Protein AF-A0A356QQB6-F1 (afdb_monomer_lite)

Secondary structure (DSSP, 8-state):
------TT--EEETTEEEEEETTTEEEEEESS--SSHHHHHHHHHHHHHHHHHTT-TTEEEEEEETTEEEEEE-TTSSS-HHHHHHHHHHHHHS--PPPPPPPEEEEEEEESTTT-TTHHHHHHHHT--HHHHHHHHHSS-EEEEEE-SSTTPEEEE---GGG-BPPPSS-EEEE-TTEEEEEBTEEEE-SS-EEE-SEEEEE-----B-TTSSSSBS--TT-EEEEEE-S---S------------S---EEEEEE--SSEEEE-S---S-GGGT----S-SSHHHHHHHHHHTT--TT--EEEEESBPPEEEESS-EEEEEEES--TTS--SS-EEE-TT-EEE--B-SSSSEEEEEETT-EE---BTTB---BTTTTBSTTTTS---TT-EEEEPPPS-----SS----TTSSPPPPSSPP-----SSS--HHHHHHHHSPPPBPTT--SSEEEBSSPPPPPPPPSS-EE--TT-EE--TT---EEE-TTS-SEE-S-B--

Sequence (504 aa):
MDSIRDISTSTTRGGIVTRFIGDTAVEYSLLTDPTSLVERLQTLSFMANAIRESSIRGIYDVVVSPDRVTVLYNPLLIDCLRTFEARVHAALTQPQSPPTSGRLHDVPVRYGGESGPDFDAVCRAHAIDTKTLIQLHTEPEYVVTAIGFVPGFPYLEGLPKTLETPRLSTPRRRVPAGSVGIGGSQTGVYPFETPGGWHLIGRTDTTFFDPIHSPPALLQPGDRVRFYETNHVNPTPNHATIAEPRGTTPNYITILEPGLMTTVQDLGRSGFRSSGVPSSGAADRVSAILANSILGNPENAAVLEYTLLGPTVQFKTDCFIAIAGATDNSLASLRPIRVRRGDTLHLGHVAKGCRGYLAVAGGFCVPPVLNSCSTYMPAKLGGHGGRPLQTGDELAIGEPLVTSFSTTWSLANDVVPLPTSPCTLRILPEGPVSSAHRVMTSTPMNVTAQSDRMGIRFHGALPPLPATSLSRAVLPGTIQLPPDGKPILLLCDAQTIGGYPVLG

Structure (mmCIF, N/CA/C/O backbone):
data_AF-A0A356QQB6-F1
#
_entry.id   AF-A0A356QQB6-F1
#
loop_
_atom_site.group_PDB
_atom_site.id
_atom_site.type_symbol
_atom_site.label_atom_id
_atom_site.label_alt_id
_atom_site.label_comp_id
_atom_site.label_asym_id
_atom_site.label_entity_id
_atom_site.label_seq_id
_atom_site.pdbx_PDB_ins_code
_atom_site.Cartn_x
_atom_site.Cartn_y
_atom_site.Cartn_z
_atom_site.occupancy
_atom_site.B_iso_or_equiv
_atom_site.auth_seq_id
_atom_site.auth_comp_id
_atom_site.auth_asym_id
_atom_site.auth_atom_id
_atom_site.pdbx_PDB_model_num
ATOM 1 N N . MET A 1 1 ? 27.175 25.255 3.897 1.00 32.12 1 MET A N 1
ATOM 2 C CA . MET A 1 1 ? 26.954 24.148 4.855 1.00 32.12 1 MET A CA 1
ATOM 3 C C . MET A 1 1 ? 26.087 24.684 5.980 1.00 32.12 1 MET A C 1
ATOM 5 O O . MET A 1 1 ? 26.526 24.777 7.119 1.00 32.12 1 MET A O 1
ATOM 9 N N . ASP A 1 2 ? 24.876 25.111 5.624 1.00 29.56 2 ASP A N 1
ATOM 10 C CA . ASP A 1 2 ? 23.913 25.594 6.604 1.00 29.56 2 ASP A CA 1
ATOM 11 C C . ASP A 1 2 ? 23.358 24.405 7.377 1.00 29.56 2 ASP A C 1
ATOM 13 O O . ASP A 1 2 ? 23.037 23.370 6.792 1.00 29.56 2 ASP A O 1
ATOM 17 N N . SER A 1 3 ? 23.315 24.572 8.697 1.00 29.66 3 SER A N 1
ATOM 18 C CA . SER A 1 3 ? 22.817 23.634 9.697 1.00 29.66 3 SER A CA 1
ATOM 19 C C . SER A 1 3 ? 21.696 22.734 9.169 1.00 29.66 3 SER A C 1
ATOM 21 O O . SER A 1 3 ? 20.555 23.179 9.000 1.00 29.66 3 SER A O 1
ATOM 23 N N . ILE A 1 4 ? 21.998 21.448 8.992 1.00 35.78 4 ILE A N 1
ATOM 24 C CA . ILE A 1 4 ? 20.979 20.407 9.072 1.00 35.78 4 ILE A CA 1
ATOM 25 C C . ILE A 1 4 ? 20.435 20.531 10.496 1.00 35.78 4 ILE A C 1
ATOM 27 O O . ILE A 1 4 ? 21.088 20.122 11.453 1.00 35.78 4 ILE A O 1
ATOM 31 N N . ARG A 1 5 ? 19.296 21.214 10.657 1.00 38.59 5 ARG A N 1
ATOM 32 C CA . ARG A 1 5 ? 18.514 21.106 11.887 1.00 38.59 5 ARG A CA 1
ATOM 33 C C . ARG A 1 5 ? 18.297 19.619 12.109 1.00 38.59 5 ARG A C 1
ATOM 35 O O . ARG A 1 5 ? 17.927 18.928 11.161 1.00 38.59 5 ARG A O 1
ATOM 42 N N . ASP A 1 6 ? 18.542 19.150 13.327 1.00 40.34 6 ASP A N 1
ATOM 43 C CA . ASP A 1 6 ? 18.168 17.800 13.729 1.00 40.34 6 ASP A CA 1
ATOM 44 C C . ASP A 1 6 ? 16.737 17.539 13.245 1.00 40.34 6 ASP A C 1
ATOM 46 O O . ASP A 1 6 ? 15.793 18.201 13.682 1.00 40.34 6 ASP A O 1
ATOM 50 N N . ILE A 1 7 ? 16.573 16.587 12.324 1.00 44.03 7 ILE A N 1
ATOM 51 C CA . ILE A 1 7 ? 15.270 16.163 11.778 1.00 44.03 7 ILE A CA 1
ATOM 52 C C . ILE A 1 7 ? 14.372 15.612 12.918 1.00 44.03 7 ILE A C 1
ATOM 54 O O . ILE A 1 7 ? 13.159 15.508 12.789 1.00 44.03 7 ILE A O 1
ATOM 58 N N . SER A 1 8 ? 14.962 15.376 14.097 1.00 44.44 8 SER A N 1
ATOM 59 C CA . SER A 1 8 ? 14.317 15.057 15.375 1.00 44.44 8 SER A CA 1
ATOM 60 C C . SER A 1 8 ? 13.716 16.264 16.133 1.00 44.44 8 SER A C 1
ATOM 62 O O . SER A 1 8 ? 13.184 16.077 17.230 1.00 44.44 8 SER A O 1
ATOM 64 N N . THR A 1 9 ? 13.813 17.504 15.641 1.00 51.97 9 THR A N 1
ATOM 65 C CA . THR A 1 9 ? 13.344 18.682 16.397 1.00 51.97 9 THR A CA 1
ATOM 66 C C . THR A 1 9 ? 11.831 18.860 16.305 1.00 51.97 9 THR A C 1
ATOM 68 O O . THR A 1 9 ? 11.289 19.250 15.276 1.00 51.97 9 THR A O 1
ATOM 71 N N . SER A 1 10 ? 11.130 18.596 17.410 1.00 60.34 10 SER A N 1
ATOM 72 C CA . SER A 1 10 ? 9.721 18.957 17.537 1.00 60.34 10 SER A CA 1
ATOM 73 C C . SER A 1 10 ? 9.572 20.464 17.732 1.00 60.34 10 SER A C 1
ATOM 75 O O . SER A 1 10 ? 10.175 21.024 18.650 1.00 60.34 10 SER A O 1
ATOM 77 N N . THR A 1 11 ? 8.741 21.118 16.924 1.00 65.00 11 THR A N 1
ATOM 78 C CA . THR A 1 11 ? 8.413 22.541 17.101 1.00 65.00 11 THR A CA 1
ATOM 79 C C . THR A 1 11 ? 6.972 22.712 17.544 1.00 65.00 11 THR A C 1
ATOM 81 O O . THR A 1 11 ? 6.080 22.073 16.987 1.00 65.00 11 THR A O 1
ATOM 84 N N . THR A 1 12 ? 6.744 23.615 18.496 1.00 65.69 12 THR A N 1
ATOM 85 C CA . THR A 1 12 ? 5.405 23.942 18.996 1.00 65.69 12 THR A CA 1
ATOM 86 C C . THR A 1 12 ? 4.999 25.329 18.518 1.00 65.69 12 THR A C 1
ATOM 88 O O . THR A 1 12 ? 5.695 26.308 18.792 1.00 65.69 12 THR A O 1
ATOM 91 N N . ARG A 1 13 ? 3.860 25.437 17.828 1.00 64.69 13 ARG A N 1
ATOM 92 C CA . ARG A 1 13 ? 3.295 26.728 17.411 1.00 64.69 13 ARG A CA 1
ATOM 93 C C . ARG A 1 13 ? 1.772 26.669 17.441 1.00 64.69 13 ARG A C 1
ATOM 95 O O . ARG A 1 13 ? 1.182 25.792 16.823 1.00 64.69 13 ARG A O 1
ATOM 102 N N . GLY A 1 14 ? 1.140 27.586 18.177 1.00 67.38 14 GLY A N 1
ATOM 103 C CA . GLY A 1 14 ? -0.325 27.646 18.284 1.00 67.38 14 GLY A CA 1
ATOM 104 C C . GLY A 1 14 ? -0.970 26.399 18.906 1.00 67.38 14 GLY A C 1
ATOM 105 O O . GLY A 1 14 ? -2.064 26.032 18.508 1.00 67.38 14 GLY A O 1
ATOM 106 N N . GLY A 1 15 ? -0.282 25.712 19.830 1.00 81.75 15 GLY A N 1
ATOM 107 C CA . GLY A 1 15 ? -0.783 24.471 20.442 1.00 81.75 15 GLY A CA 1
ATOM 108 C C . GLY A 1 15 ? -0.640 23.216 19.570 1.00 81.75 15 GLY A C 1
ATOM 109 O O . GLY A 1 15 ? -1.132 22.162 19.956 1.00 81.75 15 GLY A O 1
ATOM 110 N N . ILE A 1 16 ? 0.049 23.307 18.428 1.00 85.25 16 ILE A N 1
ATOM 111 C CA . ILE A 1 16 ? 0.323 22.182 17.525 1.00 85.25 16 ILE A CA 1
ATOM 112 C C . ILE A 1 16 ? 1.803 21.814 17.619 1.00 85.25 16 ILE A C 1
ATOM 114 O O . ILE A 1 16 ? 2.670 22.689 17.541 1.00 85.25 16 ILE A O 1
ATOM 118 N N . VAL A 1 17 ? 2.084 20.521 17.771 1.00 88.69 17 VAL A N 1
ATOM 119 C CA . VAL A 1 17 ? 3.427 19.933 17.758 1.00 88.69 17 VAL A CA 1
ATOM 120 C C . VAL A 1 17 ? 3.691 19.355 16.371 1.00 88.69 17 VAL A C 1
ATOM 122 O O . VAL A 1 17 ? 2.880 18.598 15.850 1.00 88.69 17 VAL A O 1
ATOM 125 N N . THR A 1 18 ? 4.819 19.723 15.766 1.00 89.25 18 THR A N 1
ATOM 126 C CA . THR A 1 18 ? 5.250 19.235 14.443 1.00 89.25 18 THR A CA 1
ATOM 127 C C . THR A 1 18 ? 6.429 18.277 14.585 1.00 89.25 18 THR A C 1
ATOM 129 O O . THR A 1 18 ? 7.332 18.557 15.372 1.00 89.25 18 THR A O 1
ATOM 132 N N . ARG A 1 19 ? 6.449 17.174 13.827 1.00 88.12 19 ARG A N 1
ATOM 133 C CA . ARG A 1 19 ? 7.559 16.206 13.780 1.00 88.12 19 ARG A CA 1
ATOM 134 C C . ARG A 1 19 ? 7.797 15.712 12.354 1.00 88.12 19 ARG A C 1
ATOM 136 O O . ARG A 1 19 ? 6.857 15.300 11.688 1.00 88.12 19 ARG A O 1
ATOM 143 N N . PHE A 1 20 ? 9.047 15.687 11.902 1.00 86.62 20 PHE A N 1
ATOM 144 C CA . PHE A 1 20 ? 9.404 15.088 10.614 1.00 86.62 20 PHE A CA 1
ATOM 145 C C . PHE A 1 20 ? 9.541 13.574 10.714 1.00 86.62 20 PHE A C 1
ATOM 147 O O . PHE A 1 20 ? 10.112 13.058 11.674 1.00 86.62 20 PHE A O 1
ATOM 154 N N . ILE A 1 21 ? 9.042 12.879 9.695 1.00 87.75 21 ILE A N 1
ATOM 155 C CA . ILE A 1 21 ? 9.173 11.433 9.534 1.00 87.75 21 ILE A CA 1
ATOM 156 C C . ILE A 1 21 ? 9.929 11.197 8.227 1.00 87.75 21 ILE A C 1
ATOM 158 O O . ILE A 1 21 ? 9.373 11.312 7.132 1.00 87.75 21 ILE A O 1
ATOM 162 N N . GLY A 1 22 ? 11.230 10.933 8.354 1.00 85.69 22 GLY A N 1
ATOM 163 C CA . GLY A 1 22 ? 12.141 10.894 7.213 1.00 85.69 22 GLY A CA 1
ATOM 164 C C . GLY A 1 22 ? 12.173 12.226 6.452 1.00 85.69 22 GLY A C 1
ATOM 165 O O . GLY A 1 22 ? 12.159 13.302 7.047 1.00 85.69 22 GLY A O 1
ATOM 166 N N . ASP A 1 23 ? 12.221 12.142 5.126 1.00 86.25 23 ASP A N 1
ATOM 167 C CA . ASP A 1 23 ? 12.302 13.264 4.182 1.00 86.25 23 ASP A CA 1
ATOM 168 C C . ASP A 1 23 ? 11.033 13.443 3.323 1.00 86.25 23 ASP A C 1
ATOM 170 O O . ASP A 1 23 ? 10.995 14.294 2.436 1.00 86.25 23 ASP A O 1
ATOM 174 N N . THR A 1 24 ? 9.986 12.652 3.582 1.00 91.12 24 THR A N 1
ATOM 175 C CA . THR A 1 24 ? 8.765 12.592 2.750 1.00 91.12 24 THR A CA 1
ATOM 176 C C . THR A 1 24 ? 7.463 12.759 3.535 1.00 91.12 24 THR A C 1
ATOM 178 O O . THR A 1 24 ? 6.381 12.774 2.938 1.00 91.12 24 THR A O 1
ATOM 181 N N . ALA A 1 25 ? 7.533 12.910 4.862 1.00 93.31 25 ALA A N 1
ATOM 182 C CA . ALA A 1 25 ? 6.353 13.102 5.695 1.00 93.31 25 ALA A CA 1
ATOM 183 C C . ALA A 1 25 ? 6.580 14.026 6.898 1.00 93.31 25 ALA A C 1
ATOM 185 O O . ALA A 1 25 ? 7.684 14.138 7.436 1.00 93.31 25 ALA A O 1
ATOM 186 N N . VAL A 1 26 ? 5.499 14.684 7.321 1.00 93.12 26 VAL A N 1
ATOM 187 C CA . VAL A 1 26 ? 5.438 15.516 8.531 1.00 93.12 26 VAL A CA 1
ATOM 188 C C . VAL A 1 26 ? 4.186 15.164 9.321 1.00 93.12 26 VAL A C 1
ATOM 190 O O . VAL A 1 26 ? 3.100 15.071 8.758 1.00 93.12 26 VAL A O 1
ATOM 193 N N . GLU A 1 27 ? 4.323 14.983 10.625 1.00 93.50 27 GLU A N 1
ATOM 194 C CA . GLU A 1 27 ? 3.222 14.756 11.552 1.00 93.50 27 GLU A CA 1
ATOM 195 C C . GLU A 1 27 ? 2.897 16.024 12.341 1.00 93.50 27 GLU A C 1
ATOM 197 O O . GLU A 1 27 ? 3.793 16.735 12.801 1.00 93.50 27 GLU A O 1
ATOM 202 N N . TYR A 1 28 ? 1.603 16.261 12.534 1.00 93.00 28 TYR A N 1
ATOM 203 C CA . TYR A 1 28 ? 1.044 17.335 13.341 1.00 93.00 28 TYR A CA 1
ATOM 204 C C . TYR A 1 28 ? 0.140 16.730 14.413 1.00 93.00 28 TYR A C 1
ATOM 206 O O . TYR A 1 28 ? -0.854 16.081 14.088 1.00 93.00 28 TYR A O 1
ATOM 214 N N . SER A 1 29 ? 0.469 16.945 15.682 1.00 91.56 29 SER A N 1
ATOM 215 C CA . SER A 1 29 ? -0.334 16.500 16.825 1.00 91.56 29 SER A CA 1
ATOM 216 C C . SER A 1 29 ? -0.728 17.681 17.709 1.00 91.56 29 SER A C 1
ATOM 218 O O . SER A 1 29 ? -0.107 18.746 17.670 1.00 91.56 29 SER A O 1
ATOM 220 N N . LEU A 1 30 ? -1.769 17.501 18.516 1.00 89.00 30 LEU A N 1
ATOM 221 C CA . LEU A 1 30 ? -2.220 18.514 19.467 1.00 89.00 30 LEU A CA 1
ATOM 222 C C . LEU A 1 30 ? -1.327 18.485 20.716 1.00 89.00 30 LEU A C 1
ATOM 224 O O . LEU A 1 30 ? -0.943 17.417 21.186 1.00 89.00 30 LEU A O 1
ATOM 228 N N . LEU A 1 31 ? -0.968 19.657 21.245 1.00 84.25 31 LEU A N 1
ATOM 229 C CA . LEU A 1 31 ? -0.207 19.773 22.496 1.00 84.25 31 LEU A CA 1
ATOM 230 C C . LEU A 1 31 ? -1.066 19.386 23.703 1.00 84.25 31 LEU A C 1
ATOM 232 O O . LEU A 1 31 ? -0.581 18.743 24.632 1.00 84.25 31 LEU A O 1
ATOM 236 N N . THR A 1 32 ? -2.331 19.801 23.675 1.00 79.88 32 THR A N 1
ATOM 237 C CA . THR A 1 32 ? -3.323 19.482 24.696 1.00 79.88 32 THR A CA 1
ATOM 238 C C . THR A 1 32 ? -4.371 18.589 24.064 1.00 79.88 32 THR A C 1
ATOM 240 O O . THR A 1 32 ? -5.048 18.988 23.117 1.00 79.88 32 THR A O 1
ATOM 243 N N . ASP A 1 33 ? -4.484 17.378 24.588 1.00 76.31 33 ASP A N 1
ATOM 244 C CA . ASP A 1 33 ? -5.442 16.396 24.110 1.00 76.31 33 ASP A CA 1
ATOM 245 C C . ASP A 1 33 ? -6.872 16.797 24.510 1.00 76.31 33 ASP A C 1
ATOM 247 O O . ASP A 1 33 ? -7.122 17.038 25.695 1.00 76.31 33 ASP A O 1
ATOM 251 N N . PRO A 1 34 ? -7.828 16.841 23.561 1.00 78.56 34 PRO A N 1
ATOM 252 C CA . PRO A 1 34 ? -9.232 17.048 23.888 1.00 78.56 34 PRO A CA 1
ATOM 253 C C . PRO A 1 34 ? -9.764 15.964 24.823 1.00 78.56 34 PRO A C 1
ATOM 255 O O . PRO A 1 34 ? -9.295 14.819 24.814 1.00 78.56 34 PRO A O 1
ATOM 258 N N . THR A 1 35 ? -10.779 16.331 25.605 1.00 77.75 35 THR A N 1
ATOM 259 C CA . THR A 1 35 ? -11.339 15.489 26.673 1.00 77.75 35 THR A CA 1
ATOM 260 C C . THR A 1 35 ? -12.016 14.233 26.125 1.00 77.75 35 THR A C 1
ATOM 262 O O . THR A 1 35 ? -12.065 13.212 26.808 1.00 77.75 35 THR A O 1
ATOM 265 N N . SER A 1 36 ? -12.530 14.289 24.890 1.00 85.62 36 SER A N 1
ATOM 266 C CA . SER A 1 36 ? -13.151 13.148 24.214 1.00 85.62 36 SER A CA 1
ATOM 267 C C . SER A 1 36 ? -12.420 12.763 22.925 1.00 85.62 36 SER A C 1
ATOM 269 O O . SER A 1 36 ? -11.896 13.610 22.198 1.00 85.62 36 SER A O 1
ATOM 271 N N . LEU A 1 37 ? -12.430 11.464 22.607 1.00 85.88 37 LEU A N 1
ATOM 272 C CA . LEU A 1 37 ? -11.900 10.926 21.349 1.00 85.88 37 LEU A CA 1
ATOM 273 C C . LEU A 1 37 ? -12.589 11.541 20.121 1.00 85.88 37 LEU A C 1
ATOM 275 O O . LEU A 1 37 ? -11.934 11.843 19.128 1.00 85.88 37 LEU A O 1
ATOM 279 N N . VAL A 1 38 ? -13.905 11.748 20.197 1.00 85.88 38 VAL A N 1
ATOM 280 C CA . VAL A 1 38 ? -14.701 12.316 19.101 1.00 85.88 38 VAL A CA 1
ATOM 281 C C . VAL A 1 38 ? -14.276 13.753 18.811 1.00 85.88 38 VAL A C 1
ATOM 283 O O . VAL A 1 38 ? -14.006 14.085 17.661 1.00 85.88 38 VAL A O 1
ATOM 286 N N . GLU A 1 39 ? -14.156 14.588 19.843 1.00 86.50 39 GLU A N 1
ATOM 287 C CA . GLU A 1 39 ? -13.701 15.978 19.709 1.00 86.50 39 GLU A CA 1
ATOM 288 C C . GLU A 1 39 ? -12.274 16.052 19.147 1.00 86.50 39 GLU A C 1
ATOM 290 O O . GLU A 1 39 ? -11.970 16.871 18.274 1.00 86.50 39 GLU A O 1
ATOM 295 N N . ARG A 1 40 ? -11.401 15.135 19.585 1.00 89.31 40 ARG A N 1
ATOM 296 C CA . ARG A 1 40 ? -10.045 14.996 19.046 1.00 89.31 40 ARG A CA 1
ATOM 297 C C . ARG A 1 40 ? -10.055 14.664 17.560 1.00 89.31 40 ARG A C 1
ATOM 299 O O . ARG A 1 40 ? -9.426 15.377 16.784 1.00 89.31 40 ARG A O 1
ATOM 306 N N . LEU A 1 41 ? -10.784 13.631 17.146 1.00 90.75 41 LEU A N 1
ATOM 307 C CA . LEU A 1 41 ? -10.866 13.227 15.741 1.00 90.75 41 LEU A CA 1
ATOM 308 C C . LEU A 1 41 ? -11.523 14.294 14.865 1.00 90.75 41 LEU A C 1
ATOM 310 O O . LEU A 1 41 ? -11.089 14.490 13.732 1.00 90.75 41 LEU A O 1
ATOM 314 N N . GLN A 1 42 ? -12.515 15.021 15.382 1.00 87.31 42 GLN A N 1
ATOM 315 C CA . GLN A 1 42 ? -13.102 16.179 14.701 1.00 87.31 42 GLN A CA 1
ATOM 316 C C . GLN A 1 42 ? -12.058 17.274 14.472 1.00 87.31 42 GLN A C 1
ATOM 318 O O . GLN A 1 42 ? -11.927 17.768 13.354 1.00 87.31 42 GLN A O 1
ATOM 323 N N . THR A 1 43 ? -11.269 17.598 15.498 1.00 88.50 43 THR A N 1
ATOM 324 C CA . THR A 1 43 ? -10.193 18.596 15.406 1.00 88.50 43 THR A CA 1
ATOM 325 C C . THR A 1 43 ? -9.113 18.166 14.410 1.00 88.50 43 THR A C 1
ATOM 327 O O . THR A 1 43 ? -8.718 18.943 13.544 1.00 88.50 43 THR A O 1
ATOM 330 N N . LEU A 1 44 ? -8.661 16.911 14.472 1.00 92.25 44 LEU A N 1
ATOM 331 C CA . LEU A 1 44 ? -7.650 16.382 13.550 1.00 92.25 44 LEU A CA 1
ATOM 332 C C . LEU A 1 44 ? -8.173 16.301 12.107 1.00 92.25 44 LEU A C 1
ATOM 334 O O . LEU A 1 44 ? -7.452 16.630 11.167 1.00 92.25 44 LEU A O 1
ATOM 338 N N . SER A 1 45 ? -9.435 15.917 11.913 1.00 91.00 45 SER A N 1
ATOM 339 C CA . SER A 1 45 ? -10.061 15.880 10.584 1.00 91.00 45 SER A CA 1
ATOM 340 C C . SER A 1 45 ? -10.225 17.276 9.995 1.00 91.00 45 SER A C 1
ATOM 342 O O . SER A 1 45 ? -9.974 17.479 8.809 1.00 91.00 45 SER A O 1
ATOM 344 N N . PHE A 1 46 ? -10.562 18.254 10.834 1.00 88.56 46 PHE A N 1
ATOM 345 C CA . PHE A 1 46 ? -10.587 19.663 10.463 1.00 88.56 46 PHE A CA 1
ATOM 346 C C . PHE A 1 46 ? -9.201 20.152 10.015 1.00 88.56 46 PHE A C 1
ATOM 348 O O . PHE A 1 46 ? -9.068 20.678 8.912 1.00 88.56 46 PHE A O 1
ATOM 355 N N . MET A 1 47 ? -8.149 19.871 10.795 1.00 91.50 47 MET A N 1
ATOM 356 C CA . MET A 1 47 ? -6.765 20.180 10.407 1.00 91.50 47 MET A CA 1
ATOM 357 C C . MET A 1 47 ? -6.388 19.537 9.066 1.00 91.50 47 MET A C 1
ATOM 359 O O . MET A 1 47 ? -5.798 20.187 8.205 1.00 91.50 47 MET A O 1
ATOM 363 N N . ALA A 1 48 ? -6.741 18.265 8.865 1.00 93.50 48 ALA A N 1
ATOM 364 C CA . ALA A 1 48 ? -6.453 17.564 7.621 1.00 93.50 48 ALA A CA 1
ATOM 365 C C . ALA A 1 48 ? -7.164 18.199 6.416 1.00 93.50 48 ALA A C 1
ATOM 367 O O . ALA A 1 48 ? -6.547 18.360 5.362 1.00 93.50 48 ALA A O 1
ATOM 368 N N . ASN A 1 49 ? -8.429 18.597 6.568 1.00 91.38 49 ASN A N 1
ATOM 369 C CA . ASN A 1 49 ? -9.185 19.271 5.513 1.00 91.38 49 ASN A CA 1
ATOM 370 C C . ASN A 1 49 ? -8.603 20.648 5.184 1.00 91.38 49 ASN A C 1
ATOM 372 O O . ASN A 1 49 ? -8.414 20.939 4.007 1.00 91.38 49 ASN A O 1
ATOM 376 N N . ALA A 1 50 ? -8.193 21.429 6.188 1.00 91.75 50 ALA A N 1
ATOM 377 C CA . ALA A 1 50 ? -7.499 22.700 5.973 1.00 91.75 50 ALA A CA 1
ATOM 378 C C . ALA A 1 50 ? -6.252 22.555 5.100 1.00 91.75 50 ALA A C 1
ATOM 380 O O . ALA A 1 50 ? -6.023 23.324 4.164 1.00 91.75 50 ALA A O 1
ATOM 381 N N . ILE A 1 51 ? -5.455 21.522 5.372 1.00 94.19 51 ILE A N 1
ATOM 382 C CA . ILE A 1 51 ? -4.246 21.241 4.602 1.00 94.19 51 ILE A CA 1
ATOM 383 C C . ILE A 1 51 ? -4.606 20.809 3.175 1.00 94.19 51 ILE A C 1
ATOM 385 O O . ILE A 1 51 ? -3.989 21.295 2.228 1.00 94.19 51 ILE A O 1
ATOM 389 N N . ARG A 1 52 ? -5.619 19.952 2.993 1.00 92.50 52 ARG A N 1
ATOM 390 C CA . ARG A 1 52 ? -6.077 19.526 1.658 1.00 92.50 52 ARG A CA 1
ATOM 391 C C . ARG A 1 52 ? -6.587 20.705 0.824 1.00 92.50 52 ARG A C 1
ATOM 393 O O . ARG A 1 52 ? -6.164 20.867 -0.316 1.00 92.50 52 ARG A O 1
ATOM 400 N N . GLU A 1 53 ? -7.434 21.553 1.401 1.00 92.06 53 GLU A N 1
ATOM 401 C CA . GLU A 1 53 ? -8.031 22.718 0.732 1.00 92.06 53 GLU A CA 1
ATOM 402 C C . GLU A 1 53 ? -6.983 23.770 0.350 1.00 92.06 53 GLU A C 1
ATOM 404 O O . GLU A 1 53 ? -7.094 24.405 -0.699 1.00 92.06 53 GLU A O 1
ATOM 409 N N . SER A 1 54 ? -5.908 23.894 1.137 1.00 92.06 54 SER A N 1
ATOM 410 C CA . SER A 1 54 ? -4.812 24.825 0.846 1.00 92.06 54 SER A CA 1
ATOM 411 C C . SER A 1 54 ? -4.050 24.525 -0.452 1.00 92.06 54 SER A C 1
ATOM 413 O O . SER A 1 54 ? -3.320 25.389 -0.937 1.00 92.06 54 SER A O 1
ATOM 415 N N . SER A 1 55 ? -4.209 23.320 -1.021 1.00 91.50 55 SER A N 1
ATOM 416 C CA . SER A 1 55 ? -3.624 22.915 -2.308 1.00 91.50 55 SER A CA 1
ATOM 417 C C . SER A 1 55 ? -2.115 23.187 -2.414 1.00 91.50 55 SER A C 1
ATOM 419 O O . SER A 1 55 ? -1.597 23.557 -3.472 1.00 91.50 55 SER A O 1
ATOM 421 N N . ILE A 1 56 ? -1.385 23.031 -1.304 1.00 94.38 56 ILE A N 1
ATOM 422 C CA . ILE A 1 56 ? 0.060 23.271 -1.260 1.00 94.38 56 ILE A CA 1
ATOM 423 C C . ILE A 1 56 ? 0.766 22.285 -2.195 1.00 94.38 56 ILE A C 1
ATOM 425 O O . ILE A 1 56 ? 0.697 21.066 -2.020 1.00 94.38 56 ILE A O 1
ATOM 429 N N . ARG A 1 57 ? 1.498 22.830 -3.173 1.00 94.31 57 ARG A N 1
ATOM 430 C CA . ARG A 1 57 ? 2.286 22.048 -4.131 1.00 94.31 57 ARG A CA 1
ATOM 431 C C . ARG A 1 57 ? 3.209 21.067 -3.407 1.00 94.31 57 ARG A C 1
ATOM 433 O O . ARG A 1 57 ? 3.919 21.441 -2.478 1.00 94.31 57 ARG A O 1
ATOM 440 N N . GLY A 1 58 ? 3.223 19.829 -3.889 1.00 93.69 58 GLY A N 1
ATOM 441 C CA . GLY A 1 58 ? 4.071 18.760 -3.372 1.00 93.69 58 GLY A CA 1
ATOM 442 C C . GLY A 1 58 ? 3.388 17.883 -2.330 1.00 93.69 58 GLY A C 1
ATOM 443 O O . GLY A 1 58 ? 3.797 16.731 -2.214 1.00 93.69 58 GLY A O 1
ATOM 444 N N . ILE A 1 59 ? 2.337 18.355 -1.643 1.00 96.00 59 ILE A N 1
ATOM 445 C CA . ILE A 1 59 ? 1.485 17.483 -0.822 1.00 96.00 59 ILE A CA 1
ATOM 446 C C . ILE A 1 59 ? 0.705 16.571 -1.760 1.00 96.00 59 ILE A C 1
ATOM 448 O O . ILE A 1 59 ? 0.015 17.050 -2.658 1.00 96.00 59 ILE A O 1
ATOM 452 N N . TYR A 1 60 ? 0.822 15.264 -1.553 1.00 94.12 60 TYR A N 1
ATOM 453 C CA . TYR A 1 60 ? 0.071 14.284 -2.332 1.00 94.12 60 TYR A CA 1
ATOM 454 C C . TYR A 1 60 ? -0.944 13.513 -1.495 1.00 94.12 60 TYR A C 1
ATOM 456 O O . TYR A 1 60 ? -1.820 12.897 -2.081 1.00 94.12 60 TYR A O 1
ATOM 464 N N . ASP A 1 61 ? -0.861 13.534 -0.161 1.00 95.31 61 ASP A N 1
ATOM 465 C CA . ASP A 1 61 ? -1.881 12.944 0.710 1.00 95.31 61 ASP A CA 1
ATOM 466 C C . ASP A 1 61 ? -1.823 13.530 2.125 1.00 95.31 61 ASP A C 1
ATOM 468 O O . ASP A 1 61 ? -0.795 14.055 2.563 1.00 95.31 61 ASP A O 1
ATOM 472 N N . VAL A 1 62 ? -2.922 13.389 2.861 1.00 96.44 62 VAL A N 1
ATOM 473 C CA . VAL A 1 62 ? -3.038 13.792 4.266 1.00 96.44 62 VAL A CA 1
ATOM 474 C C . VAL A 1 62 ? -3.823 12.711 4.997 1.00 96.44 62 VAL A C 1
ATOM 476 O O . VAL A 1 62 ? -4.978 12.458 4.661 1.00 96.44 62 VAL A O 1
ATOM 479 N N . VAL A 1 63 ? -3.217 12.064 5.989 1.00 96.62 63 VAL A N 1
ATOM 480 C CA . VAL A 1 63 ? -3.782 10.908 6.698 1.00 96.62 63 VAL A CA 1
ATOM 481 C C . VAL A 1 63 ? -4.095 11.287 8.141 1.00 96.62 63 VAL A C 1
ATOM 483 O O . VAL A 1 63 ? -3.228 11.785 8.853 1.00 96.62 63 VAL A O 1
ATOM 486 N N . VAL A 1 64 ? -5.324 11.028 8.585 1.00 95.50 64 VAL A N 1
ATOM 487 C CA . VAL A 1 64 ? -5.731 11.212 9.986 1.00 95.50 64 VAL A CA 1
ATOM 488 C C . VAL A 1 64 ? -5.533 9.894 10.732 1.00 95.50 64 VAL A C 1
ATOM 490 O O . VAL A 1 64 ? -5.963 8.839 10.271 1.00 95.50 64 VAL A O 1
ATOM 493 N N . SER A 1 65 ? -4.852 9.966 11.870 1.00 93.62 65 SER A N 1
ATOM 494 C CA . SER A 1 65 ? -4.709 8.895 12.861 1.00 93.62 65 SER A CA 1
ATOM 495 C C . SER A 1 65 ? -5.315 9.370 14.194 1.00 93.62 65 SER A C 1
ATOM 497 O O . SER A 1 65 ? -5.588 10.563 14.331 1.00 93.62 65 SER A O 1
ATOM 499 N N . PRO A 1 66 ? -5.515 8.496 15.198 1.00 90.38 66 PRO A N 1
ATOM 500 C CA . PRO A 1 66 ? -6.253 8.843 16.414 1.00 90.38 66 PRO A CA 1
ATOM 501 C C . PRO A 1 66 ? -5.672 10.017 17.219 1.00 90.38 66 PRO A C 1
ATOM 503 O O . PRO A 1 66 ? -6.402 10.669 17.958 1.00 90.38 66 PRO A O 1
ATOM 506 N N . ASP A 1 67 ? -4.376 10.309 17.087 1.00 91.56 67 ASP A N 1
ATOM 507 C CA . ASP A 1 67 ? -3.674 11.352 17.844 1.00 91.56 67 ASP A CA 1
ATOM 508 C C . ASP A 1 67 ? -2.949 12.402 16.978 1.00 91.56 67 ASP A C 1
ATOM 510 O O . ASP A 1 67 ? -2.358 13.341 17.518 1.00 91.56 67 ASP A O 1
ATOM 514 N N . ARG A 1 68 ? -2.970 12.267 15.645 1.00 93.50 68 ARG A N 1
ATOM 515 C CA . ARG A 1 68 ? -2.199 13.133 14.739 1.00 93.50 68 ARG A CA 1
ATOM 516 C C . ARG A 1 68 ? -2.730 13.164 13.309 1.00 93.50 68 ARG A C 1
ATOM 518 O O . ARG A 1 68 ? -3.466 12.281 12.870 1.00 93.50 68 ARG A O 1
ATOM 525 N N . VAL A 1 69 ? -2.264 14.158 12.561 1.00 96.00 69 VAL A N 1
ATOM 526 C CA . VAL A 1 69 ? -2.377 14.253 11.103 1.00 96.00 69 VAL A CA 1
ATOM 527 C C . VAL A 1 69 ? -0.997 14.071 10.482 1.00 96.00 69 VAL A C 1
ATOM 529 O O . VAL A 1 69 ? -0.066 14.792 10.830 1.00 96.00 69 VAL A O 1
ATOM 532 N N . THR A 1 70 ? -0.862 13.146 9.538 1.00 96.56 70 THR A N 1
ATOM 533 C CA . THR A 1 70 ? 0.370 12.923 8.771 1.00 96.56 70 THR A CA 1
ATOM 534 C C . THR A 1 70 ? 0.210 13.493 7.366 1.00 96.56 70 THR A C 1
ATOM 536 O O . THR A 1 70 ? -0.638 13.045 6.596 1.00 96.56 70 THR A O 1
ATOM 539 N N . VAL A 1 71 ? 1.036 14.475 7.019 1.00 96.69 71 VAL A N 1
ATOM 540 C CA . VAL A 1 71 ? 1.108 15.095 5.693 1.00 96.69 71 VAL A CA 1
ATOM 541 C C . VAL A 1 71 ? 2.210 14.425 4.892 1.00 96.69 71 VAL A C 1
ATOM 543 O O . VAL A 1 71 ? 3.368 14.410 5.310 1.00 96.69 71 VAL A O 1
ATOM 546 N N . LEU A 1 72 ? 1.848 13.897 3.728 1.00 95.69 72 LEU A N 1
ATOM 547 C CA . LEU A 1 72 ? 2.758 13.225 2.812 1.00 95.69 72 LEU A CA 1
ATOM 548 C C . LEU A 1 72 ? 3.092 14.143 1.644 1.00 95.69 72 LEU A C 1
ATOM 550 O O . LEU A 1 72 ? 2.189 14.676 0.991 1.00 95.69 72 LEU A O 1
ATOM 554 N N . TYR A 1 73 ? 4.384 14.325 1.374 1.00 95.12 73 TYR A N 1
ATOM 555 C CA . TYR A 1 73 ? 4.840 15.270 0.362 1.00 95.12 73 TYR A CA 1
ATOM 556 C C . TYR A 1 73 ? 6.042 14.766 -0.439 1.00 95.12 73 TYR A C 1
ATOM 558 O O . TYR A 1 73 ? 6.808 13.911 0.001 1.00 95.12 73 TYR A O 1
ATOM 566 N N . ASN A 1 74 ? 6.197 15.300 -1.651 1.00 93.25 74 ASN A N 1
ATOM 567 C CA . ASN A 1 74 ? 7.369 15.076 -2.485 1.00 93.25 74 ASN A CA 1
ATOM 568 C C . ASN A 1 74 ? 8.382 16.217 -2.268 1.00 93.25 74 ASN A C 1
ATOM 570 O O . ASN A 1 74 ? 8.099 17.348 -2.685 1.00 93.25 74 ASN A O 1
ATOM 574 N N . PRO A 1 75 ? 9.563 15.949 -1.675 1.00 92.06 75 PRO A N 1
ATOM 575 C CA . PRO A 1 75 ? 10.559 16.980 -1.393 1.00 92.06 75 PRO A CA 1
ATOM 576 C C . PRO A 1 75 ? 11.115 17.653 -2.658 1.00 92.06 75 PRO A C 1
ATOM 578 O O . PRO A 1 75 ? 11.597 18.777 -2.582 1.00 92.06 75 PRO A O 1
ATOM 581 N N . LEU A 1 76 ? 11.009 17.014 -3.829 1.00 92.00 76 LEU A N 1
ATOM 582 C CA . LEU A 1 76 ? 11.448 17.583 -5.110 1.00 92.00 76 LEU A CA 1
ATOM 583 C C . LEU A 1 76 ? 10.446 18.582 -5.711 1.00 92.00 76 LEU A C 1
ATOM 585 O O . LEU A 1 76 ? 10.771 19.270 -6.675 1.00 92.00 76 LEU A O 1
ATOM 589 N N . LEU A 1 77 ? 9.220 18.647 -5.182 1.00 93.19 77 LEU A N 1
ATOM 590 C CA . LEU A 1 77 ? 8.162 19.538 -5.673 1.00 93.19 77 LEU A CA 1
ATOM 591 C C . LEU A 1 77 ? 7.909 20.747 -4.762 1.00 93.19 77 LEU A C 1
ATOM 593 O O . LEU A 1 77 ? 7.100 21.606 -5.123 1.00 93.19 77 LEU A O 1
ATOM 597 N N . ILE A 1 78 ? 8.568 20.812 -3.603 1.00 91.25 78 ILE A N 1
ATOM 598 C CA . ILE A 1 78 ? 8.478 21.939 -2.668 1.00 91.25 78 ILE A CA 1
ATOM 599 C C . ILE A 1 78 ? 9.653 22.901 -2.869 1.00 91.25 78 ILE A C 1
ATOM 601 O O . ILE A 1 78 ? 10.726 22.494 -3.300 1.00 91.25 78 ILE A O 1
ATOM 605 N N . ASP A 1 79 ? 9.461 24.177 -2.524 1.00 87.06 79 ASP A N 1
ATOM 606 C CA . ASP A 1 79 ? 10.513 25.193 -2.669 1.00 87.06 79 ASP A CA 1
ATOM 607 C C . ASP A 1 79 ? 11.645 24.962 -1.652 1.00 87.06 79 ASP A C 1
ATOM 609 O O . ASP A 1 79 ? 12.804 24.756 -2.003 1.00 87.06 79 ASP A O 1
ATOM 613 N N . CYS A 1 80 ? 11.306 24.995 -0.361 1.00 88.75 80 CYS A N 1
ATOM 614 C CA . CYS A 1 80 ? 12.174 24.568 0.727 1.00 88.75 80 CYS A CA 1
ATOM 615 C C . CYS A 1 80 ? 11.332 24.175 1.946 1.00 88.75 80 CYS A C 1
ATOM 617 O O . CYS A 1 80 ? 10.164 24.553 2.066 1.00 88.75 80 CYS A O 1
ATOM 619 N N . LEU A 1 81 ? 11.936 23.442 2.883 1.00 86.44 81 LEU A N 1
ATOM 620 C CA . LEU A 1 81 ? 11.228 22.934 4.060 1.00 86.44 81 LEU A CA 1
ATOM 621 C C . LEU A 1 81 ? 10.583 24.054 4.889 1.00 86.44 81 LEU A C 1
ATOM 623 O O . LEU A 1 81 ? 9.426 23.962 5.278 1.00 86.44 81 LEU A O 1
ATOM 627 N N . ARG A 1 82 ? 11.302 25.166 5.071 1.00 87.25 82 ARG A N 1
ATOM 628 C CA . ARG A 1 82 ? 10.827 26.318 5.847 1.00 87.25 82 ARG A CA 1
ATOM 629 C C . ARG A 1 82 ? 9.569 26.951 5.249 1.00 87.25 82 ARG A C 1
ATOM 631 O O . ARG A 1 82 ? 8.655 27.314 5.986 1.00 87.25 82 ARG A O 1
ATOM 638 N N . THR A 1 83 ? 9.533 27.150 3.930 1.00 89.38 83 THR A N 1
ATOM 639 C CA . THR A 1 83 ? 8.366 27.753 3.264 1.00 89.38 83 THR A CA 1
ATOM 640 C C . THR A 1 83 ? 7.203 26.776 3.206 1.00 89.38 83 THR A C 1
ATOM 642 O O . THR A 1 83 ? 6.062 27.195 3.383 1.00 89.38 83 THR A O 1
ATOM 645 N N . PHE A 1 84 ? 7.484 25.484 3.028 1.00 91.00 84 PHE A N 1
ATOM 646 C CA . PHE A 1 84 ? 6.491 24.421 3.134 1.00 91.00 84 PHE A CA 1
ATOM 647 C C . PHE A 1 84 ? 5.811 24.419 4.514 1.00 91.00 84 PHE A C 1
ATOM 649 O O . PHE A 1 84 ? 4.593 24.568 4.590 1.00 91.00 84 PHE A O 1
ATOM 656 N N . GLU A 1 85 ? 6.586 24.375 5.602 1.00 89.19 85 GLU A N 1
ATOM 657 C CA . GLU A 1 85 ? 6.067 24.439 6.976 1.00 89.19 85 GLU A CA 1
ATOM 658 C C . GLU A 1 85 ? 5.250 25.709 7.228 1.00 89.19 85 GLU A C 1
ATOM 660 O O . GLU A 1 85 ? 4.178 25.656 7.829 1.00 89.19 85 GLU A O 1
ATOM 665 N N . ALA A 1 86 ? 5.737 26.862 6.755 1.00 88.94 86 ALA A N 1
ATOM 666 C CA . ALA A 1 86 ? 5.034 28.129 6.915 1.00 88.94 86 ALA A CA 1
ATOM 667 C C . ALA A 1 86 ? 3.675 28.130 6.200 1.00 88.94 86 ALA A C 1
ATOM 669 O O . ALA A 1 86 ? 2.709 28.647 6.758 1.00 88.94 86 ALA A O 1
ATOM 670 N N . ARG A 1 87 ? 3.582 27.532 5.003 1.00 92.19 87 ARG A N 1
ATOM 671 C CA . ARG A 1 87 ? 2.320 27.389 4.257 1.00 92.19 87 ARG A CA 1
ATOM 672 C C . ARG A 1 87 ? 1.350 26.447 4.965 1.00 92.19 87 ARG A C 1
ATOM 674 O O . ARG A 1 87 ? 0.186 26.807 5.114 1.00 92.19 87 ARG A O 1
ATOM 681 N N . VAL A 1 88 ? 1.824 25.295 5.446 1.00 91.50 88 VAL A N 1
ATOM 682 C CA . VAL A 1 88 ? 0.983 24.353 6.204 1.00 91.50 88 VAL A CA 1
ATOM 683 C C . VAL A 1 88 ? 0.470 25.010 7.484 1.00 91.50 88 VAL A C 1
ATOM 685 O O . VAL A 1 88 ? -0.721 24.961 7.774 1.00 91.50 88 VAL A O 1
ATOM 688 N N . HIS A 1 89 ? 1.338 25.702 8.222 1.00 88.69 89 HIS A N 1
ATOM 689 C CA . HIS A 1 89 ? 0.920 26.408 9.428 1.00 88.69 89 HIS A CA 1
ATOM 690 C C . HIS A 1 89 ? -0.070 27.539 9.125 1.00 88.69 89 HIS A C 1
ATOM 692 O O . HIS A 1 89 ? -1.037 27.705 9.858 1.00 88.69 89 HIS A O 1
ATOM 698 N N . ALA A 1 90 ? 0.130 28.286 8.034 1.00 90.00 90 ALA A N 1
ATOM 699 C CA . ALA A 1 90 ? -0.824 29.302 7.605 1.00 90.00 90 ALA A CA 1
ATOM 700 C C . ALA A 1 90 ? -2.204 28.688 7.325 1.00 90.00 90 ALA A C 1
ATOM 702 O O . ALA A 1 90 ? -3.193 29.220 7.826 1.00 90.00 90 ALA A O 1
ATOM 703 N N . ALA A 1 91 ? -2.268 27.552 6.618 1.00 90.62 91 ALA A N 1
ATOM 704 C CA . ALA A 1 91 ? -3.516 26.831 6.353 1.00 90.62 91 ALA A CA 1
ATOM 705 C C . ALA A 1 91 ? -4.246 26.440 7.649 1.00 90.62 91 ALA A C 1
ATOM 707 O O . ALA A 1 91 ? -5.442 26.673 7.774 1.00 90.62 91 ALA A O 1
ATOM 708 N N . LEU A 1 92 ? -3.510 25.946 8.648 1.00 87.62 92 LEU A N 1
ATOM 709 C CA . LEU A 1 92 ? -4.058 25.560 9.955 1.00 87.62 92 LEU A CA 1
ATOM 710 C C . LEU A 1 92 ? -4.572 26.742 10.798 1.00 87.62 92 LEU A C 1
ATOM 712 O O . LEU A 1 92 ? -5.299 26.528 11.763 1.00 87.62 92 LEU A O 1
ATOM 716 N N . THR A 1 93 ? -4.186 27.978 10.468 1.00 83.69 93 THR A N 1
ATOM 717 C CA . THR A 1 93 ? -4.602 29.196 11.195 1.00 83.69 93 THR A CA 1
ATOM 718 C C . THR A 1 93 ? -5.709 29.987 10.502 1.00 83.69 93 THR A C 1
ATOM 720 O O . THR A 1 93 ? -6.168 30.991 11.050 1.00 83.69 93 THR A O 1
ATOM 723 N N . GLN A 1 94 ? -6.127 29.588 9.298 1.00 79.56 94 GLN A N 1
ATOM 724 C CA . GLN A 1 94 ? -7.204 30.286 8.602 1.00 79.56 94 GLN A CA 1
ATOM 725 C C . GLN A 1 94 ? -8.549 30.056 9.312 1.00 79.56 94 GLN A C 1
ATOM 727 O O . GLN A 1 94 ? -8.791 28.964 9.827 1.00 79.56 94 GLN A O 1
ATOM 732 N N . PRO A 1 95 ? -9.443 31.063 9.350 1.00 69.38 95 PRO A N 1
ATOM 733 C CA . PRO A 1 95 ? -10.808 30.864 9.813 1.00 69.38 95 PRO A CA 1
ATOM 734 C C . PRO A 1 95 ? -11.509 29.876 8.883 1.00 69.38 95 PRO A C 1
ATOM 736 O O . PRO A 1 95 ? -11.546 30.087 7.672 1.00 69.38 95 PRO A O 1
ATOM 739 N N . GLN A 1 96 ? -12.083 28.821 9.444 1.00 66.31 96 GLN A N 1
ATOM 740 C CA . GLN A 1 96 ? -12.832 27.830 8.681 1.00 66.31 96 GLN A CA 1
ATOM 741 C C . GLN A 1 96 ? -14.157 27.518 9.371 1.00 66.31 96 GLN A C 1
ATOM 743 O O . GLN A 1 96 ? -14.360 27.823 10.549 1.00 66.31 96 GLN A O 1
ATOM 748 N N . SER A 1 97 ? -15.067 26.913 8.612 1.00 65.88 97 SER A N 1
ATOM 749 C CA . SER A 1 97 ? -16.363 26.462 9.110 1.00 65.88 97 SER A CA 1
ATOM 750 C C . SER A 1 97 ? -16.184 25.466 10.261 1.00 65.88 97 SER A C 1
ATOM 752 O O . SER A 1 97 ? -15.305 24.609 10.177 1.00 65.88 97 SER A O 1
ATOM 754 N N . PRO A 1 98 ? -17.004 25.539 11.323 1.00 64.38 98 PRO A N 1
ATOM 755 C CA . PRO A 1 98 ? -16.878 24.639 12.461 1.00 64.38 98 PRO A CA 1
ATOM 756 C C . PRO A 1 98 ? -16.971 23.168 12.024 1.00 64.38 98 PRO A C 1
ATOM 758 O O . PRO A 1 98 ? -17.702 22.857 11.077 1.00 64.38 98 PRO A O 1
ATOM 761 N N . PRO A 1 99 ? -16.250 22.260 12.705 1.00 64.88 99 PRO A N 1
ATOM 762 C CA . PRO A 1 99 ? -16.244 20.850 12.351 1.00 64.88 99 PRO A CA 1
ATOM 763 C C . PRO A 1 99 ? -17.662 20.279 12.415 1.00 64.88 99 PRO A C 1
ATOM 765 O O . PRO A 1 99 ? -18.360 20.393 13.423 1.00 64.88 99 PRO A O 1
ATOM 768 N N . THR A 1 100 ? -18.094 19.643 11.330 1.00 65.81 100 THR A N 1
ATOM 769 C CA . THR A 1 100 ? -19.323 18.852 11.324 1.00 65.81 100 THR A CA 1
ATOM 770 C C . THR A 1 100 ? -19.079 17.526 12.032 1.00 65.81 100 THR A C 1
ATOM 772 O O . THR A 1 100 ? -18.036 16.898 11.844 1.00 65.81 100 THR A O 1
ATOM 775 N N . SER A 1 101 ? -20.051 17.064 12.819 1.00 71.56 101 SER A N 1
ATOM 776 C CA . SER A 1 101 ? -20.004 15.712 13.378 1.00 71.56 101 SER A CA 1
ATOM 777 C C . SER A 1 101 ? -19.944 14.675 12.257 1.00 71.56 101 SER A C 1
ATOM 779 O O . SER A 1 101 ? -20.705 14.799 11.295 1.00 71.56 101 SER A O 1
ATOM 781 N N . GLY A 1 102 ? -19.110 13.642 12.404 1.00 83.69 102 GLY A N 1
ATOM 782 C CA . GLY A 1 102 ? -19.055 12.546 11.439 1.00 83.69 102 GLY A CA 1
ATOM 783 C C . GLY A 1 102 ? -20.408 11.850 11.262 1.00 83.69 102 GLY A C 1
ATOM 784 O O . GLY A 1 102 ? -21.274 11.851 12.155 1.00 83.69 102 GLY A O 1
ATOM 785 N N . ARG A 1 103 ? -20.606 11.275 10.078 1.00 92.44 103 ARG A N 1
ATOM 786 C CA . ARG A 1 103 ? -21.862 10.637 9.682 1.00 92.44 103 ARG A CA 1
ATOM 787 C C . ARG A 1 103 ? -22.066 9.349 10.480 1.00 92.44 103 ARG A C 1
ATOM 789 O O . ARG A 1 103 ? -21.103 8.655 10.783 1.00 92.44 103 ARG A O 1
ATOM 796 N N . LEU A 1 104 ? -23.315 9.039 10.831 1.00 95.31 104 LEU A N 1
ATOM 797 C CA . LEU A 1 104 ? -23.680 7.729 11.375 1.00 95.31 104 LEU A CA 1
ATOM 798 C C . LEU A 1 104 ? -23.992 6.765 10.223 1.00 95.31 104 LEU A C 1
ATOM 800 O O . LEU A 1 104 ? -24.772 7.105 9.330 1.00 95.31 104 LEU A O 1
ATOM 804 N N . HIS A 1 105 ? -23.390 5.578 10.263 1.00 96.94 105 HIS A N 1
ATOM 805 C CA . HIS A 1 105 ? -23.580 4.505 9.291 1.00 96.94 105 HIS A CA 1
ATOM 806 C C . HIS A 1 105 ? -24.123 3.257 9.989 1.00 96.94 105 HIS A C 1
ATOM 808 O O . HIS A 1 105 ? -23.468 2.704 10.875 1.00 96.94 105 HIS A O 1
ATOM 814 N N . ASP A 1 106 ? -25.304 2.800 9.577 1.00 97.06 106 ASP A N 1
ATOM 815 C CA . ASP A 1 106 ? -25.892 1.556 10.072 1.00 97.06 106 ASP A CA 1
ATOM 816 C C . ASP A 1 106 ? -25.383 0.367 9.241 1.00 97.06 106 ASP A C 1
ATOM 818 O O . ASP A 1 106 ? -25.558 0.326 8.021 1.00 97.06 106 ASP A O 1
ATOM 822 N N . VAL A 1 107 ? -24.753 -0.613 9.893 1.00 97.19 107 VAL A N 1
ATOM 823 C CA . VAL A 1 107 ? -24.112 -1.763 9.236 1.00 97.19 107 VAL A CA 1
ATOM 824 C C . VAL A 1 107 ? -24.822 -3.070 9.620 1.00 97.19 107 VAL A C 1
ATOM 826 O O . VAL A 1 107 ? -24.755 -3.476 10.785 1.00 97.19 107 VAL A O 1
ATOM 829 N N . PRO A 1 108 ? -25.466 -3.768 8.665 1.00 96.94 108 PRO A N 1
ATOM 830 C CA . PRO A 1 108 ? -26.078 -5.069 8.912 1.00 96.94 108 PRO A CA 1
ATOM 831 C C . PRO A 1 108 ? -25.016 -6.140 9.161 1.00 96.94 108 PRO A C 1
ATOM 833 O O . PRO A 1 108 ? -24.049 -6.237 8.407 1.00 96.94 108 PRO A O 1
ATOM 836 N N . VAL A 1 109 ? -25.214 -6.995 10.162 1.00 97.69 109 VAL A N 1
ATOM 837 C CA . VAL A 1 109 ? -24.322 -8.123 10.461 1.00 97.69 109 VAL A CA 1
ATOM 838 C C . VAL A 1 109 ? -25.123 -9.398 10.682 1.00 97.69 109 VAL A C 1
ATOM 840 O O . VAL A 1 109 ? -26.044 -9.441 11.497 1.00 97.69 109 VAL A O 1
ATOM 843 N N . ARG A 1 110 ? -24.724 -10.470 9.999 1.00 96.94 110 ARG A N 1
ATOM 844 C CA . ARG A 1 110 ? -25.141 -11.832 10.331 1.00 96.94 110 ARG A CA 1
ATOM 845 C C . ARG A 1 110 ? -24.132 -12.449 11.284 1.00 96.94 110 ARG A C 1
ATOM 847 O O . ARG A 1 110 ? -22.979 -12.670 10.905 1.00 96.94 110 ARG A O 1
ATOM 854 N N . TYR A 1 111 ? -24.566 -12.717 12.508 1.00 97.56 111 TYR A N 1
ATOM 855 C CA . TYR A 1 111 ? -23.715 -13.253 13.567 1.00 97.56 111 TYR A CA 1
ATOM 856 C C . TYR A 1 111 ? -23.654 -14.784 13.561 1.00 97.56 111 TYR A C 1
ATOM 858 O O . TYR A 1 111 ? -24.605 -15.462 13.170 1.00 97.56 111 TYR A O 1
ATOM 866 N N . GLY A 1 112 ? -22.524 -15.320 14.026 1.00 95.81 112 GLY A N 1
ATOM 867 C CA . GLY A 1 112 ? -22.342 -16.750 14.280 1.00 95.81 112 GLY A CA 1
ATOM 868 C C . GLY A 1 112 ? -22.310 -17.655 13.043 1.00 95.81 112 GLY A C 1
ATOM 869 O O . GLY A 1 112 ? -22.261 -17.209 11.891 1.00 95.81 112 GLY A O 1
ATOM 870 N N . GLY A 1 113 ? -22.281 -18.968 13.294 1.00 94.12 113 GLY A N 1
ATOM 871 C CA . GLY A 1 113 ? -22.185 -20.000 12.258 1.00 94.12 113 GLY A CA 1
ATOM 872 C C . GLY A 1 113 ? -20.982 -19.801 11.329 1.00 94.12 113 GLY A C 1
ATOM 873 O O . GLY A 1 113 ? -19.900 -19.409 11.759 1.00 94.12 113 GLY A O 1
ATOM 874 N N . GLU A 1 114 ? -21.177 -20.017 10.027 1.00 92.50 114 GLU A N 1
ATOM 875 C CA . GLU A 1 114 ? -20.131 -19.779 9.017 1.00 92.50 114 GLU A CA 1
ATOM 876 C C . GLU A 1 114 ? -19.764 -18.294 8.859 1.00 92.50 114 GLU A C 1
ATOM 878 O O . GLU A 1 114 ? -18.675 -17.971 8.384 1.00 92.50 114 GLU A O 1
ATOM 883 N N . SER A 1 115 ? -20.666 -17.380 9.241 1.00 94.31 115 SER A N 1
ATOM 884 C CA . SER A 1 115 ? -20.422 -15.933 9.168 1.00 94.31 115 SER A CA 1
ATOM 885 C C . SER A 1 115 ? -19.534 -15.448 10.316 1.00 94.31 115 SER A C 1
ATOM 887 O O . SER A 1 115 ? -18.762 -14.514 10.128 1.00 94.31 115 SER A O 1
ATOM 889 N N . GLY A 1 116 ? -19.599 -16.108 11.473 1.00 96.31 116 GLY A N 1
ATOM 890 C CA . GLY A 1 116 ? -18.812 -15.813 12.666 1.00 96.31 116 GLY A CA 1
ATOM 891 C C . GLY A 1 116 ? -18.224 -17.081 13.284 1.00 96.31 116 GLY A C 1
ATOM 892 O O . GLY A 1 116 ? -18.732 -17.528 14.312 1.00 96.31 116 GLY A O 1
ATOM 893 N N . PRO A 1 117 ? -17.165 -17.673 12.701 1.00 96.62 117 PRO A N 1
ATOM 894 C CA . PRO A 1 117 ? -16.616 -18.950 13.164 1.00 96.62 117 PRO A CA 1
ATOM 895 C C . PRO A 1 117 ? -16.031 -18.910 14.585 1.00 96.62 117 PRO A C 1
ATOM 897 O O . PRO A 1 117 ? -15.864 -19.961 15.198 1.00 96.62 117 PRO A O 1
ATOM 900 N N . ASP A 1 118 ? -15.724 -17.724 15.124 1.00 97.62 118 ASP A N 1
ATOM 901 C CA . ASP A 1 118 ? -15.244 -17.561 16.503 1.00 97.62 118 ASP A CA 1
ATOM 902 C C . ASP A 1 118 ? -16.343 -17.152 17.482 1.00 97.62 118 ASP A C 1
ATOM 904 O O . ASP A 1 118 ? -16.072 -17.048 18.676 1.00 97.62 118 ASP A O 1
ATOM 908 N N . PHE A 1 119 ? -17.570 -16.925 17.011 1.00 97.94 119 PHE A N 1
ATOM 909 C CA . PHE A 1 119 ? -18.657 -16.383 17.822 1.00 97.94 119 PHE A CA 1
ATOM 910 C C . PHE A 1 119 ? -18.883 -17.196 19.104 1.00 97.94 119 PHE A C 1
ATOM 912 O O . PHE A 1 119 ? -18.803 -16.657 20.206 1.00 97.94 119 PHE A O 1
ATOM 919 N N . ASP A 1 120 ? -19.044 -18.517 18.983 1.00 97.75 120 ASP A N 1
ATOM 920 C CA . ASP A 1 120 ? -19.266 -19.385 20.144 1.00 97.75 120 ASP A CA 1
ATOM 921 C C . ASP A 1 120 ? -18.043 -19.453 21.071 1.00 97.75 120 ASP A C 1
ATOM 923 O O . ASP A 1 120 ? -18.176 -19.664 22.278 1.00 97.75 120 ASP A O 1
ATOM 927 N N . ALA A 1 121 ? -16.834 -19.299 20.521 1.00 96.94 121 ALA A N 1
ATOM 928 C CA . ALA A 1 121 ? -15.612 -19.261 21.317 1.00 96.94 121 ALA A CA 1
ATOM 929 C C . ALA A 1 121 ? -15.523 -17.969 22.139 1.00 96.94 121 ALA A C 1
ATOM 931 O O . ALA A 1 121 ? -15.150 -18.035 23.309 1.00 96.94 121 ALA A O 1
ATOM 932 N N . VAL A 1 122 ? -15.923 -16.830 21.564 1.00 97.31 122 VAL A N 1
ATOM 933 C CA . VAL A 1 122 ? -16.020 -15.542 22.266 1.00 97.31 122 VAL A CA 1
ATOM 934 C C . VAL A 1 122 ? -17.093 -15.607 23.358 1.00 97.31 122 VAL A C 1
ATOM 936 O O . VAL A 1 122 ? -16.803 -15.244 24.495 1.00 97.31 122 VAL A O 1
ATOM 939 N N . CYS A 1 123 ? -18.277 -16.166 23.075 1.00 97.88 123 CYS A N 1
ATOM 940 C CA . CYS A 1 123 ? -19.319 -16.398 24.087 1.00 97.88 123 CYS A CA 1
ATOM 941 C C . CYS A 1 123 ? -18.788 -17.197 25.288 1.00 97.88 123 CYS A C 1
ATOM 943 O O . CYS A 1 123 ? -18.948 -16.788 26.437 1.00 97.88 123 CYS A O 1
ATOM 945 N N . ARG A 1 124 ? -18.098 -18.319 25.027 1.00 97.81 124 ARG A N 1
ATOM 946 C CA . ARG A 1 124 ? -17.502 -19.151 26.085 1.00 97.81 124 ARG A CA 1
ATOM 947 C C . ARG A 1 124 ? -16.409 -18.423 26.862 1.00 97.81 124 ARG A C 1
ATOM 949 O O . ARG A 1 124 ? -16.362 -18.564 28.079 1.00 97.81 124 ARG A O 1
ATOM 956 N N . ALA A 1 125 ? -15.545 -17.671 26.181 1.00 96.69 125 ALA A N 1
ATOM 957 C CA . ALA A 1 125 ? -14.441 -16.949 26.814 1.00 96.69 125 ALA A CA 1
ATOM 958 C C . ALA A 1 125 ? -14.931 -15.882 27.806 1.00 96.69 125 ALA A C 1
ATOM 960 O O . ALA A 1 125 ? -14.300 -15.684 28.841 1.00 96.69 125 ALA A O 1
ATOM 961 N N . HIS A 1 126 ? -16.070 -15.250 27.513 1.00 96.94 126 HIS A N 1
ATOM 962 C CA . HIS A 1 126 ? -16.678 -14.214 28.356 1.00 96.94 126 HIS A CA 1
ATOM 963 C C . HIS A 1 126 ? -17.818 -14.720 29.245 1.00 96.94 126 HIS A C 1
ATOM 965 O O . HIS A 1 126 ? -18.408 -13.935 29.979 1.00 96.94 126 HIS A O 1
ATOM 971 N N . ALA A 1 127 ? -18.124 -16.023 29.204 1.00 97.62 127 ALA A N 1
ATOM 972 C CA . ALA A 1 127 ? -19.236 -16.643 29.927 1.00 97.62 127 ALA A CA 1
ATOM 973 C C . ALA A 1 127 ? -20.600 -15.954 29.683 1.00 97.62 127 ALA A C 1
ATOM 975 O O . ALA A 1 127 ? -21.393 -15.776 30.607 1.00 97.62 127 ALA A O 1
ATOM 976 N N . ILE A 1 128 ? -20.875 -15.588 28.427 1.00 97.94 128 ILE A N 1
ATOM 977 C CA . ILE A 1 128 ? -22.122 -14.942 27.985 1.00 97.94 128 ILE A CA 1
ATOM 978 C C . ILE A 1 128 ? -22.871 -15.807 26.966 1.00 97.94 128 ILE A C 1
ATOM 980 O O . ILE A 1 128 ? -22.275 -16.646 26.287 1.00 97.94 128 ILE A O 1
ATOM 984 N N . ASP A 1 129 ? -24.184 -15.604 26.852 1.00 97.69 129 ASP A N 1
ATOM 985 C CA . ASP A 1 129 ? -24.997 -16.251 25.820 1.00 97.69 129 ASP A CA 1
ATOM 986 C C . ASP A 1 129 ? -24.947 -15.500 24.474 1.00 97.69 129 ASP A C 1
ATOM 988 O O . ASP A 1 129 ? -24.396 -14.401 24.350 1.00 97.69 129 ASP A O 1
ATOM 992 N N . THR A 1 130 ? -25.522 -16.118 23.440 1.00 97.25 130 THR A N 1
ATOM 993 C CA . THR A 1 130 ? -25.525 -15.599 22.064 1.00 97.25 130 THR A CA 1
ATOM 994 C C . THR A 1 130 ? -26.204 -14.230 21.973 1.00 97.25 130 THR A C 1
ATOM 996 O O . THR A 1 130 ? -25.688 -13.318 21.328 1.00 97.25 130 THR A O 1
ATOM 999 N N . LYS A 1 131 ? -27.342 -14.069 22.658 1.00 97.25 131 LYS A N 1
ATOM 1000 C CA . LYS A 1 131 ? -28.131 -12.835 22.678 1.00 97.25 131 LYS A CA 1
ATOM 1001 C C . LYS A 1 131 ? -27.353 -11.692 23.327 1.00 97.25 131 LYS A C 1
ATOM 1003 O O . LYS A 1 131 ? -27.369 -10.578 22.812 1.00 97.25 131 LYS A O 1
ATOM 1008 N N . THR A 1 132 ? -26.654 -11.978 24.421 1.00 97.88 132 THR A N 1
ATOM 1009 C CA . THR A 1 132 ? -25.841 -11.007 25.156 1.00 97.88 132 THR A CA 1
ATOM 1010 C C . THR A 1 132 ? -24.660 -10.537 24.314 1.00 97.88 132 THR A C 1
ATOM 1012 O O . THR A 1 132 ? -24.410 -9.337 24.262 1.00 97.88 132 THR A O 1
ATOM 1015 N N . LEU A 1 133 ? -23.963 -11.437 23.606 1.00 98.06 133 LEU A N 1
ATOM 1016 C CA . LEU A 1 133 ? -22.869 -11.035 22.712 1.00 98.06 133 LEU A CA 1
ATOM 1017 C C . LEU A 1 133 ? -23.367 -10.086 21.615 1.00 98.06 133 LEU A C 1
ATOM 1019 O O . LEU A 1 133 ? -22.771 -9.029 21.410 1.00 98.06 133 LEU A O 1
ATOM 1023 N N . ILE A 1 134 ? -24.466 -10.443 20.941 1.00 98.06 134 ILE A N 1
ATOM 1024 C CA . ILE A 1 134 ? -25.050 -9.611 19.878 1.00 98.06 134 ILE A CA 1
ATOM 1025 C C . ILE A 1 134 ? -25.432 -8.248 20.444 1.00 98.06 134 ILE A C 1
ATOM 1027 O O . ILE A 1 134 ? -24.999 -7.237 19.902 1.00 98.06 134 ILE A O 1
ATOM 1031 N N . GLN A 1 135 ? -26.150 -8.216 21.571 1.00 97.75 135 GLN A N 1
ATOM 1032 C CA . GLN A 1 135 ? -26.542 -6.970 22.223 1.00 97.75 135 GLN A CA 1
ATOM 1033 C C . GLN A 1 135 ? -25.326 -6.083 22.530 1.00 97.75 135 GLN A C 1
ATOM 1035 O O . GLN A 1 135 ? -25.305 -4.926 22.114 1.00 97.75 135 GLN A O 1
ATOM 1040 N N . LEU A 1 136 ? -24.296 -6.630 23.188 1.00 97.69 136 LEU A N 1
ATOM 1041 C CA . LEU A 1 136 ? -23.074 -5.897 23.540 1.00 97.69 136 LEU A CA 1
ATOM 1042 C C . LEU A 1 136 ? -22.334 -5.343 22.314 1.00 97.69 136 LEU A C 1
ATOM 1044 O O . LEU A 1 136 ? -21.637 -4.337 22.431 1.00 97.69 136 LEU A O 1
ATOM 1048 N N . HIS A 1 137 ? -22.467 -5.985 21.154 1.00 98.12 137 HIS A N 1
ATOM 1049 C CA . HIS A 1 137 ? -21.851 -5.529 19.911 1.00 98.12 137 HIS A CA 1
ATOM 1050 C C . HIS A 1 137 ? -22.738 -4.564 19.096 1.00 98.12 137 HIS A C 1
ATOM 1052 O O . HIS A 1 137 ? -22.229 -3.787 18.295 1.00 98.12 137 HIS A O 1
ATOM 1058 N N . THR A 1 138 ? -24.063 -4.589 19.257 1.00 97.94 138 THR A N 1
ATOM 1059 C CA . THR A 1 138 ? -24.987 -3.729 18.486 1.00 97.94 138 THR A CA 1
ATOM 1060 C C . THR A 1 138 ? -25.429 -2.465 19.223 1.00 97.94 138 THR A C 1
ATOM 1062 O O . THR A 1 138 ? -25.849 -1.504 18.588 1.00 97.94 138 THR A O 1
ATOM 1065 N N . GLU A 1 139 ? -25.373 -2.460 20.556 1.00 96.50 139 GLU A N 1
ATOM 1066 C CA . GLU A 1 139 ? -25.809 -1.332 21.391 1.00 96.50 139 GLU A CA 1
ATOM 1067 C C . GLU A 1 139 ? -24.902 -0.085 21.285 1.00 96.50 139 GLU A C 1
ATOM 1069 O O . GLU A 1 139 ? -25.439 1.026 21.240 1.00 96.50 139 GLU A O 1
ATOM 1074 N N . PRO A 1 140 ? -23.560 -0.206 21.204 1.00 96.06 140 PRO A N 1
ATOM 1075 C CA . PRO A 1 140 ? -22.690 0.962 21.095 1.00 96.06 140 PRO A CA 1
ATOM 1076 C C . PRO A 1 140 ? -22.780 1.671 19.736 1.00 96.06 140 PRO A C 1
ATOM 1078 O O . PRO A 1 140 ? -22.887 1.047 18.679 1.00 96.06 140 PRO A O 1
ATOM 1081 N N . GLU A 1 141 ? -22.616 2.996 19.756 1.00 95.69 141 GLU A N 1
ATOM 1082 C CA . GLU A 1 141 ? -22.150 3.746 18.587 1.00 95.69 141 GLU A CA 1
ATOM 1083 C C . GLU A 1 141 ? -20.624 3.759 18.588 1.00 95.69 141 GLU A C 1
ATOM 1085 O O . GLU A 1 141 ? -19.987 4.367 19.450 1.00 95.69 141 GLU A O 1
ATOM 1090 N N . TYR A 1 142 ? -20.038 3.088 17.608 1.00 96.56 142 TYR A N 1
ATOM 1091 C CA . TYR A 1 142 ? -18.598 3.031 17.441 1.00 96.56 142 TYR A CA 1
ATOM 1092 C C . TYR A 1 142 ? -18.085 4.270 16.726 1.00 96.56 142 TYR A C 1
ATOM 1094 O O . TYR A 1 142 ? -18.759 4.803 15.849 1.00 96.56 142 TYR A O 1
ATOM 1102 N N . VAL A 1 143 ? -16.863 4.686 17.041 1.00 95.25 143 VAL A N 1
ATOM 1103 C CA . VAL A 1 143 ? -16.184 5.806 16.381 1.00 95.25 143 VAL A CA 1
ATOM 1104 C C . VAL A 1 143 ? -15.081 5.266 15.480 1.00 95.25 143 VAL A C 1
ATOM 1106 O O . VAL A 1 143 ? -14.252 4.466 15.915 1.00 95.25 143 VAL A O 1
ATOM 1109 N N . VAL A 1 144 ? -15.050 5.725 14.230 1.00 95.81 144 VAL A N 1
ATOM 1110 C CA . VAL A 1 144 ? -13.979 5.419 13.277 1.00 95.81 144 VAL A CA 1
ATOM 1111 C C . VAL A 1 144 ? -12.746 6.235 13.649 1.00 95.81 144 VAL A C 1
ATOM 1113 O O . VAL A 1 144 ? -12.754 7.458 13.529 1.00 95.81 144 VAL A O 1
ATOM 1116 N N . THR A 1 145 ? -11.670 5.585 14.086 1.00 93.75 145 THR A N 1
ATOM 1117 C CA . THR A 1 145 ? -10.457 6.289 14.543 1.00 93.75 145 THR A CA 1
ATOM 1118 C C . THR A 1 145 ? -9.365 6.365 13.482 1.00 93.75 145 THR A C 1
ATOM 1120 O O . THR A 1 145 ? -8.561 7.297 13.483 1.00 93.75 145 THR A O 1
ATOM 1123 N N . ALA A 1 146 ? -9.354 5.415 12.548 1.00 94.00 146 ALA A N 1
ATOM 1124 C CA . ALA A 1 146 ? -8.468 5.393 11.392 1.00 94.00 146 ALA A CA 1
ATOM 1125 C C . ALA A 1 146 ? -9.044 4.496 10.286 1.00 94.00 146 ALA A C 1
ATOM 1127 O O . ALA A 1 146 ? -9.794 3.558 10.566 1.00 94.00 146 ALA A O 1
ATOM 1128 N N . ILE A 1 147 ? -8.631 4.752 9.042 1.00 95.94 147 ILE A N 1
ATOM 1129 C CA . ILE A 1 147 ? -8.879 3.879 7.889 1.00 95.94 147 ILE A CA 1
ATOM 1130 C C . ILE A 1 147 ? -7.536 3.389 7.348 1.00 95.94 147 ILE A C 1
ATOM 1132 O O . ILE A 1 147 ? -6.680 4.185 6.960 1.00 95.94 147 ILE A O 1
ATOM 1136 N N . GLY A 1 148 ? -7.335 2.077 7.320 1.00 92.06 148 GLY A N 1
ATOM 1137 C CA . GLY A 1 148 ? -6.092 1.464 6.856 1.00 92.06 148 GLY A CA 1
ATOM 1138 C C . GLY A 1 148 ? -5.919 0.049 7.390 1.00 92.06 148 GLY A C 1
ATOM 1139 O O . GLY A 1 148 ? -6.797 -0.449 8.075 1.00 92.06 148 GLY A O 1
ATOM 1140 N N . PHE A 1 149 ? -4.783 -0.583 7.079 1.00 90.00 149 PHE A N 1
ATOM 1141 C CA . PHE A 1 149 ? -4.544 -2.042 6.994 1.00 90.00 149 PHE A CA 1
ATOM 1142 C C . PHE A 1 149 ? -4.661 -2.521 5.549 1.00 90.00 149 PHE A C 1
ATOM 1144 O O . PHE A 1 149 ? -3.659 -2.883 4.936 1.00 90.00 149 PHE A O 1
ATOM 1151 N N . VAL A 1 150 ? -5.865 -2.410 4.996 1.00 93.94 150 VAL A N 1
ATOM 1152 C CA . VAL A 1 150 ? -6.186 -2.555 3.571 1.00 93.94 150 VAL A CA 1
ATOM 1153 C C . VAL A 1 150 ? -7.209 -1.478 3.184 1.00 93.94 150 VAL A C 1
ATOM 1155 O O . VAL A 1 150 ? -7.757 -0.830 4.086 1.00 93.94 150 VAL A O 1
ATOM 1158 N N . PRO A 1 151 ? -7.478 -1.247 1.885 1.00 97.38 151 PRO A N 1
ATOM 1159 C CA . PRO A 1 151 ? -8.385 -0.187 1.466 1.00 97.38 151 PRO A CA 1
ATOM 1160 C C . PRO A 1 151 ? -9.759 -0.288 2.142 1.00 97.38 151 PRO A C 1
ATOM 1162 O O . PRO A 1 151 ? -10.364 -1.357 2.168 1.00 97.38 151 PRO A O 1
ATOM 1165 N N . GLY A 1 152 ? -10.219 0.821 2.725 1.00 96.94 152 GLY A N 1
ATOM 1166 C CA . GLY A 1 152 ? -11.507 0.938 3.417 1.00 96.94 152 GLY A CA 1
ATOM 1167 C C . GLY A 1 152 ? -11.641 0.215 4.761 1.00 96.94 152 GLY A C 1
ATOM 1168 O O . GLY A 1 152 ? -12.729 0.247 5.324 1.00 96.94 152 GLY A O 1
ATOM 1169 N N . PHE A 1 153 ? -10.599 -0.436 5.294 1.00 96.56 153 PHE A N 1
ATOM 1170 C CA . PHE A 1 153 ? -10.695 -1.129 6.587 1.00 96.56 153 PHE A CA 1
ATOM 1171 C C . PHE A 1 153 ? -10.829 -0.105 7.731 1.00 96.56 153 PHE A C 1
ATOM 1173 O O . PHE A 1 153 ? -9.908 0.700 7.907 1.00 96.56 153 PHE A O 1
ATOM 1180 N N . PRO A 1 154 ? -11.923 -0.121 8.519 1.00 95.75 154 PRO A N 1
ATOM 1181 C CA . PRO A 1 154 ? -12.111 0.812 9.618 1.00 95.75 154 PRO A CA 1
ATOM 1182 C C . PRO A 1 154 ? -11.618 0.241 10.950 1.00 95.75 154 PRO A C 1
ATOM 1184 O O . PRO A 1 154 ? -12.005 -0.856 11.358 1.00 95.75 154 PRO A O 1
ATOM 1187 N N . TYR A 1 155 ? -10.818 1.027 11.668 1.00 93.31 155 TYR A N 1
ATOM 1188 C CA . TYR A 1 155 ? -10.572 0.805 13.091 1.00 93.31 155 TYR A CA 1
ATOM 1189 C C . TYR A 1 155 ? -11.682 1.474 13.899 1.00 93.31 155 TYR A C 1
ATOM 1191 O O . TYR A 1 155 ? -11.848 2.694 13.823 1.00 93.31 155 TYR A O 1
ATOM 1199 N N . LEU A 1 156 ? -12.443 0.674 14.649 1.00 95.38 156 LEU A N 1
ATOM 1200 C CA . LEU A 1 156 ? -13.589 1.136 15.426 1.00 95.38 156 LEU A CA 1
ATOM 1201 C C . LEU A 1 156 ? -13.301 1.044 16.927 1.00 95.38 156 LEU A C 1
ATOM 1203 O O . LEU A 1 156 ? -12.978 -0.029 17.446 1.00 95.38 156 LEU A O 1
ATOM 1207 N N . GLU A 1 157 ? -13.455 2.168 17.624 1.00 93.56 157 GLU A N 1
ATOM 1208 C CA . GLU A 1 157 ? -13.417 2.248 19.088 1.00 93.56 157 GLU A CA 1
ATOM 1209 C C . GLU A 1 157 ? -14.823 2.402 19.674 1.00 93.56 157 GLU A C 1
ATOM 1211 O O . GLU A 1 157 ? -15.737 2.873 19.000 1.00 93.56 157 GLU A O 1
ATOM 1216 N N . GLY A 1 158 ? -14.995 1.991 20.933 1.00 93.19 158 GLY A N 1
ATOM 1217 C CA . GLY A 1 158 ? -16.297 1.939 21.611 1.00 93.19 158 GLY A CA 1
ATOM 1218 C C . GLY A 1 158 ? -16.753 0.527 21.989 1.00 93.19 158 GLY A C 1
ATOM 1219 O O . GLY A 1 158 ? -17.850 0.366 22.517 1.00 93.19 158 GLY A O 1
ATOM 1220 N N . LEU A 1 159 ? -15.920 -0.497 21.755 1.00 95.31 159 LEU A N 1
ATOM 1221 C CA . LEU A 1 159 ? -16.209 -1.862 22.196 1.00 95.31 159 LEU A CA 1
ATOM 1222 C C . LEU A 1 159 ? -16.310 -1.913 23.733 1.00 95.31 159 LEU A C 1
ATOM 1224 O O . LEU A 1 159 ? -15.400 -1.426 24.410 1.00 95.31 159 LEU A O 1
ATOM 1228 N N . PRO A 1 160 ? -17.375 -2.502 24.311 1.00 96.00 160 PRO A N 1
ATOM 1229 C CA . PRO A 1 160 ? -17.490 -2.633 25.755 1.00 96.00 160 PRO A CA 1
ATOM 1230 C C . PRO A 1 160 ? -16.328 -3.433 26.341 1.00 96.00 160 PRO A C 1
ATOM 1232 O O . PRO A 1 160 ? -15.950 -4.475 25.803 1.00 96.00 160 PRO A O 1
ATOM 1235 N N . LYS A 1 161 ? -15.821 -2.998 27.502 1.00 94.38 161 LYS A N 1
ATOM 1236 C CA . LYS A 1 161 ? -14.725 -3.681 28.214 1.00 94.38 161 LYS A CA 1
ATOM 1237 C C . LYS A 1 161 ? -15.004 -5.164 28.480 1.00 94.38 161 LYS A C 1
ATOM 1239 O O . LYS A 1 161 ? -14.090 -5.976 28.520 1.00 94.38 161 LYS A O 1
ATOM 1244 N N . THR A 1 162 ? -16.277 -5.508 28.656 1.00 95.12 162 THR A N 1
ATOM 1245 C CA . THR A 1 162 ? -16.768 -6.873 28.884 1.00 95.12 162 THR A CA 1
ATOM 1246 C C . THR A 1 162 ? -16.683 -7.782 27.659 1.00 95.12 162 THR A C 1
ATOM 1248 O O . THR A 1 162 ? -16.908 -8.976 27.801 1.00 95.12 162 THR A O 1
ATOM 1251 N N . LEU A 1 163 ? -16.383 -7.242 26.473 1.00 95.62 163 LEU A N 1
ATOM 1252 C CA . LEU A 1 163 ? -16.260 -7.995 25.224 1.00 95.62 163 LEU A CA 1
ATOM 1253 C C . LEU A 1 163 ? -14.836 -7.935 24.633 1.00 95.62 163 LEU A C 1
ATOM 1255 O O . LEU A 1 163 ? -14.566 -8.523 23.581 1.00 95.62 163 LEU A O 1
ATOM 1259 N N . GLU A 1 164 ? -13.900 -7.253 25.304 1.00 95.75 164 GLU A N 1
ATOM 1260 C CA . GLU A 1 164 ? -12.510 -7.159 24.852 1.00 95.75 164 GLU A CA 1
ATOM 1261 C C . GLU A 1 164 ? -11.876 -8.543 24.763 1.00 95.75 164 GLU A C 1
ATOM 1263 O O . GLU A 1 164 ? -11.738 -9.263 25.749 1.00 95.75 164 GLU A O 1
ATOM 1268 N N . THR A 1 165 ? -11.463 -8.919 23.558 1.00 94.44 165 THR A N 1
ATOM 1269 C CA . THR A 1 165 ? -10.915 -10.250 23.294 1.00 94.44 165 THR A CA 1
ATOM 1270 C C . THR A 1 165 ? -9.552 -10.088 22.642 1.00 94.44 165 THR A C 1
ATOM 1272 O O . THR A 1 165 ? -9.494 -9.522 21.548 1.00 94.44 165 THR A O 1
ATOM 1275 N N . PRO A 1 166 ? -8.445 -10.540 23.264 1.00 91.25 166 PRO A N 1
ATOM 1276 C CA . PRO A 1 166 ? -7.117 -10.450 22.668 1.00 91.25 166 PRO A CA 1
ATOM 1277 C C . PRO A 1 166 ? -7.083 -11.027 21.252 1.00 91.25 166 PRO A C 1
ATOM 1279 O O . PRO A 1 166 ? -7.843 -11.929 20.917 1.00 91.25 166 PRO A O 1
ATOM 1282 N N . ARG A 1 167 ? -6.177 -10.523 20.411 1.00 91.06 167 ARG A N 1
ATOM 1283 C CA . ARG A 1 167 ? -5.968 -11.099 19.077 1.00 91.06 167 ARG A CA 1
ATOM 1284 C C . ARG A 1 167 ? -5.509 -12.555 19.199 1.00 91.06 167 ARG A C 1
ATOM 1286 O O . ARG A 1 167 ? -4.813 -12.915 20.149 1.00 91.06 167 ARG A O 1
ATOM 1293 N N . LEU A 1 168 ? -5.820 -13.360 18.187 1.00 87.44 168 LEU A N 1
ATOM 1294 C CA . LEU A 1 168 ? -5.275 -14.704 18.042 1.00 87.44 168 LEU A CA 1
ATOM 1295 C C . LEU A 1 168 ? -3.746 -14.670 18.099 1.00 87.44 168 LEU A C 1
ATOM 1297 O O . LEU A 1 168 ? -3.105 -13.839 17.452 1.00 87.44 168 LEU A O 1
ATOM 1301 N N . SER A 1 169 ? -3.166 -15.629 18.820 1.00 81.50 169 SER A N 1
ATOM 1302 C CA . SER A 1 169 ? -1.711 -15.794 18.916 1.00 81.50 169 SER A CA 1
ATOM 1303 C C . SER A 1 169 ? -1.068 -16.108 17.564 1.00 81.50 169 SER A C 1
ATOM 1305 O O . SER A 1 169 ? 0.064 -15.710 17.307 1.00 81.50 169 SER A O 1
ATOM 1307 N N . THR A 1 170 ? -1.799 -16.797 16.683 1.00 81.81 170 THR A N 1
ATOM 1308 C CA . THR A 1 170 ? -1.407 -17.057 15.295 1.00 81.81 170 THR A CA 1
ATOM 1309 C C . THR A 1 170 ? -2.489 -16.522 14.353 1.00 81.81 170 THR A C 1
ATOM 1311 O O . THR A 1 170 ? -3.619 -17.014 14.395 1.00 81.81 170 THR A O 1
ATOM 1314 N N . PRO A 1 171 ? -2.180 -15.536 13.492 1.00 87.19 171 PRO A N 1
ATOM 1315 C CA . PRO A 1 171 ? -3.139 -15.013 12.525 1.00 87.19 171 PRO A CA 1
ATOM 1316 C C . PRO A 1 171 ? -3.624 -16.074 11.530 1.00 87.19 171 PRO A C 1
ATOM 1318 O O . PRO A 1 171 ? -2.860 -16.933 11.082 1.00 87.19 171 PRO A O 1
ATOM 1321 N N . ARG A 1 172 ? -4.889 -15.970 11.110 1.00 91.62 172 ARG A N 1
ATOM 1322 C CA . ARG A 1 172 ? -5.423 -16.739 9.983 1.00 91.62 172 ARG A CA 1
ATOM 1323 C C . ARG A 1 172 ? -4.730 -16.317 8.702 1.00 91.62 172 ARG A C 1
ATOM 1325 O O . ARG A 1 172 ? -4.541 -15.130 8.454 1.00 91.62 172 ARG A O 1
ATOM 1332 N N . ARG A 1 173 ? -4.453 -17.294 7.839 1.00 89.00 173 ARG A N 1
ATOM 1333 C CA . ARG A 1 173 ? -3.966 -17.030 6.477 1.00 89.00 173 ARG A CA 1
ATOM 1334 C C . ARG A 1 173 ? -5.024 -16.361 5.598 1.00 89.00 173 ARG A C 1
ATOM 1336 O O . ARG A 1 173 ? -4.665 -15.652 4.669 1.00 89.00 173 ARG A O 1
ATOM 1343 N N . ARG A 1 174 ? -6.306 -16.609 5.883 1.00 92.94 174 ARG A N 1
ATOM 1344 C CA . ARG A 1 174 ? -7.445 -16.154 5.085 1.00 92.94 174 ARG A CA 1
ATOM 1345 C C . ARG A 1 174 ? -8.607 -15.778 6.003 1.00 92.94 174 ARG A C 1
ATOM 1347 O O . ARG A 1 174 ? -9.125 -16.632 6.718 1.00 92.94 174 ARG A O 1
ATOM 1354 N N . VAL A 1 175 ? -8.993 -14.511 5.976 1.00 94.69 175 VAL A N 1
ATOM 1355 C CA . VAL A 1 175 ? -10.211 -13.949 6.564 1.00 94.69 175 VAL A CA 1
ATOM 1356 C C . VAL A 1 175 ? -11.094 -13.516 5.397 1.00 94.69 175 VAL A C 1
ATOM 1358 O O . VAL A 1 175 ? -10.623 -12.724 4.584 1.00 94.69 175 VAL A O 1
ATOM 1361 N N . PRO A 1 176 ? -12.321 -14.043 5.253 1.00 94.81 176 PRO A N 1
ATOM 1362 C CA . PRO A 1 176 ? -13.206 -13.675 4.152 1.00 94.81 176 PRO A CA 1
ATOM 1363 C C . PRO A 1 176 ? -13.558 -12.179 4.123 1.00 94.81 176 PRO A C 1
ATOM 1365 O O . PRO A 1 176 ? -13.698 -11.535 5.160 1.00 94.81 176 PRO A O 1
ATOM 1368 N N . ALA A 1 177 ? -13.786 -11.640 2.923 1.00 95.19 177 ALA A N 1
ATOM 1369 C CA . ALA A 1 177 ? -14.322 -10.288 2.762 1.00 95.19 177 ALA A CA 1
ATOM 1370 C C . ALA A 1 177 ? -15.697 -10.144 3.444 1.00 95.19 177 ALA A C 1
ATOM 1372 O O . ALA A 1 177 ? -16.527 -11.060 3.389 1.00 95.19 177 ALA A O 1
ATOM 1373 N N . GLY A 1 178 ? -15.935 -8.997 4.070 1.00 95.88 178 GLY A N 1
ATOM 1374 C CA . GLY A 1 178 ? -17.115 -8.684 4.871 1.00 95.88 178 GLY A CA 1
ATOM 1375 C C . GLY A 1 178 ? -17.072 -9.225 6.302 1.00 95.88 178 GLY A C 1
ATOM 1376 O O . GLY A 1 178 ? -18.027 -9.018 7.044 1.00 95.88 178 GLY A O 1
ATOM 1377 N N . SER A 1 179 ? -16.023 -9.946 6.717 1.00 97.44 179 SER A N 1
ATOM 1378 C CA . SER A 1 179 ? -15.938 -10.456 8.090 1.00 97.44 179 SER A CA 1
ATOM 1379 C C . SER A 1 179 ? -15.866 -9.316 9.107 1.00 97.44 179 SER A C 1
ATOM 1381 O O . SER A 1 179 ? -15.056 -8.403 8.969 1.00 97.44 179 SER A O 1
ATOM 1383 N N . VAL A 1 180 ? -16.686 -9.409 10.148 1.00 97.94 180 VAL A N 1
ATOM 1384 C CA . VAL A 1 180 ? -16.701 -8.531 11.321 1.00 97.94 180 VAL A CA 1
ATOM 1385 C C . VAL A 1 180 ? -15.957 -9.242 12.443 1.00 97.94 180 VAL A C 1
ATOM 1387 O O . VAL A 1 180 ? -16.228 -10.417 12.719 1.00 97.94 180 VAL A O 1
ATOM 1390 N N . GLY A 1 181 ? -15.008 -8.560 13.082 1.00 96.81 181 GLY A N 1
ATOM 1391 C CA . GLY A 1 181 ? -14.194 -9.187 14.117 1.00 96.81 181 GLY A CA 1
ATOM 1392 C C . GLY A 1 181 ? -13.850 -8.299 15.301 1.00 96.81 181 GLY A C 1
ATOM 1393 O O . GLY A 1 181 ? -14.019 -7.084 15.257 1.00 96.81 181 GLY A O 1
ATOM 1394 N N . ILE A 1 182 ? -13.340 -8.934 16.354 1.00 96.44 182 ILE A N 1
ATOM 1395 C CA . ILE A 1 182 ? -12.851 -8.294 17.578 1.00 96.44 182 ILE A CA 1
ATOM 1396 C C . ILE A 1 182 ? -11.357 -8.583 17.741 1.00 96.44 182 ILE A C 1
ATOM 1398 O O . ILE A 1 182 ? -10.905 -9.720 17.570 1.00 96.44 182 ILE A O 1
ATOM 1402 N N . GLY A 1 183 ? -10.585 -7.551 18.080 1.00 92.00 183 GLY A N 1
ATOM 1403 C CA . GLY A 1 183 ? -9.150 -7.661 18.324 1.00 92.00 183 GLY A CA 1
ATOM 1404 C C . GLY A 1 183 ? -8.662 -6.672 19.378 1.00 92.00 183 GLY A C 1
ATOM 1405 O O . GLY A 1 183 ? -8.287 -5.548 19.058 1.00 92.00 183 GLY A O 1
ATOM 1406 N N . GLY A 1 184 ? -8.584 -7.123 20.626 1.00 90.81 184 GLY A N 1
ATOM 1407 C CA . GLY A 1 184 ? -8.347 -6.286 21.800 1.00 90.81 184 GLY A CA 1
ATOM 1408 C C . GLY A 1 184 ? -9.606 -5.501 22.160 1.00 90.81 184 GLY A C 1
ATOM 1409 O O . GLY A 1 184 ? -10.691 -6.075 22.227 1.00 90.81 184 GLY A O 1
ATOM 1410 N N . SER A 1 185 ? -9.454 -4.191 22.337 1.00 91.06 185 SER A N 1
ATOM 1411 C CA . SER A 1 185 ? -10.535 -3.235 22.612 1.00 91.06 185 SER A CA 1
ATOM 1412 C C . SER A 1 185 ? -11.221 -2.673 21.364 1.00 91.06 185 SER A C 1
ATOM 1414 O O . SER A 1 185 ? -11.977 -1.707 21.444 1.00 91.06 185 SER A O 1
ATOM 1416 N N . GLN A 1 186 ? -10.944 -3.253 20.196 1.00 92.88 186 GLN A N 1
ATOM 1417 C CA . GLN A 1 186 ? -11.425 -2.757 18.912 1.00 92.88 186 GLN A CA 1
ATOM 1418 C C . GLN A 1 186 ? -12.301 -3.783 18.202 1.00 92.88 186 GLN A C 1
ATOM 1420 O O . GLN A 1 186 ? -12.098 -4.996 18.319 1.00 92.88 186 GLN A O 1
ATOM 1425 N N . THR A 1 187 ? -13.227 -3.256 17.405 1.00 95.75 187 THR A N 1
ATOM 1426 C CA . THR A 1 187 ? -13.923 -3.995 16.352 1.00 95.75 187 THR A CA 1
ATOM 1427 C C . THR A 1 187 ? -13.706 -3.312 14.998 1.00 95.75 187 THR A C 1
ATOM 1429 O O . THR A 1 187 ? -12.973 -2.327 14.892 1.00 95.75 187 THR A O 1
ATOM 1432 N N . GLY A 1 188 ? -14.223 -3.903 13.927 1.00 95.12 188 GLY A N 1
ATOM 1433 C CA . GLY A 1 188 ? -13.854 -3.561 12.562 1.00 95.12 188 GLY A CA 1
ATOM 1434 C C . GLY A 1 188 ? -14.312 -4.617 11.571 1.00 95.12 188 GLY A C 1
ATOM 1435 O O . GLY A 1 188 ? -14.709 -5.730 11.937 1.00 95.12 188 GLY A O 1
ATOM 1436 N N . VAL A 1 189 ? -14.259 -4.241 10.298 1.00 96.75 189 VAL A N 1
ATOM 1437 C CA . VAL A 1 189 ? -14.754 -5.049 9.185 1.00 96.75 189 VAL A CA 1
ATOM 1438 C C . VAL A 1 189 ? -13.658 -5.200 8.147 1.00 96.75 189 VAL A C 1
ATOM 1440 O O . VAL A 1 189 ? -13.071 -4.212 7.723 1.00 96.75 189 VAL A O 1
ATOM 1443 N N . TYR A 1 190 ? -13.402 -6.430 7.716 1.00 96.69 190 TYR A N 1
ATOM 1444 C CA . TYR A 1 190 ? -12.463 -6.751 6.647 1.00 96.69 190 TYR A CA 1
ATOM 1445 C C . TYR A 1 190 ? -13.124 -6.510 5.281 1.00 96.69 190 TYR A C 1
ATOM 1447 O O . TYR A 1 190 ? -13.953 -7.327 4.887 1.00 96.69 190 TYR A O 1
ATOM 1455 N N . PRO A 1 191 ? -12.786 -5.456 4.510 1.00 95.94 191 PRO A N 1
ATOM 1456 C CA . PRO A 1 191 ? -13.458 -5.191 3.231 1.00 95.94 191 PRO A CA 1
ATOM 1457 C C . PRO A 1 191 ? -13.059 -6.194 2.145 1.00 95.94 191 PRO A C 1
ATOM 1459 O O . PRO A 1 191 ? -13.814 -6.447 1.212 1.00 95.94 191 PRO A O 1
ATOM 1462 N N . PHE A 1 192 ? -11.876 -6.790 2.297 1.00 94.56 192 PHE A N 1
ATOM 1463 C CA . PHE A 1 192 ? -11.285 -7.739 1.366 1.00 94.56 192 PHE A CA 1
ATOM 1464 C C . PHE A 1 192 ? -10.826 -8.998 2.080 1.00 94.56 192 PHE A C 1
ATOM 1466 O O . PHE A 1 192 ? -10.626 -9.023 3.297 1.00 94.56 192 PHE A O 1
ATOM 1473 N N . GLU A 1 193 ? -10.602 -10.038 1.287 1.00 93.12 193 GLU A N 1
ATOM 1474 C CA . GLU A 1 193 ? -9.991 -11.253 1.783 1.00 93.12 193 GLU A CA 1
ATOM 1475 C C . GLU A 1 193 ? -8.504 -11.044 2.069 1.00 93.12 193 GLU A C 1
ATOM 1477 O O . GLU A 1 193 ? -7.714 -10.756 1.173 1.00 93.12 193 GLU A O 1
ATOM 1482 N N . THR A 1 194 ? -8.120 -11.195 3.331 1.00 91.75 194 THR A N 1
ATOM 1483 C CA . THR A 1 194 ? -6.761 -10.899 3.802 1.00 91.75 194 THR A CA 1
ATOM 1484 C C . THR A 1 194 ? -6.378 -11.834 4.948 1.00 91.75 194 THR A C 1
ATOM 1486 O O . THR A 1 194 ? -7.252 -12.444 5.562 1.00 91.75 194 THR A O 1
ATOM 1489 N N . PRO A 1 195 ? -5.090 -11.991 5.283 1.00 89.50 195 PRO A N 1
ATOM 1490 C CA . PRO A 1 195 ? -4.705 -12.587 6.557 1.00 89.50 195 PRO A CA 1
ATOM 1491 C C . PRO A 1 195 ? -5.172 -11.718 7.736 1.00 89.50 195 PRO A C 1
ATOM 1493 O O . PRO A 1 195 ? -5.202 -10.494 7.635 1.00 89.50 195 PRO A O 1
ATOM 1496 N N . GLY A 1 196 ? -5.489 -12.318 8.884 1.00 89.50 196 GLY A N 1
ATOM 1497 C CA . GLY A 1 196 ? -5.977 -11.553 10.035 1.00 89.50 196 GLY A CA 1
ATOM 1498 C C . GLY A 1 196 ? -5.998 -12.343 11.337 1.00 89.50 196 GLY A C 1
ATOM 1499 O O . GLY A 1 196 ? -6.249 -13.544 11.353 1.00 89.50 196 GLY A O 1
ATOM 1500 N N . GLY A 1 197 ? -5.701 -11.664 12.445 1.00 91.00 197 GLY A N 1
ATOM 1501 C CA . GLY A 1 197 ? -5.644 -12.262 13.785 1.00 91.00 197 GLY A CA 1
ATOM 1502 C C . GLY A 1 197 ? -6.837 -11.925 14.675 1.00 91.00 197 GLY A C 1
ATOM 1503 O O . GLY A 1 197 ? -6.721 -12.049 15.887 1.00 91.00 197 GLY A O 1
ATOM 1504 N N . TRP A 1 198 ? -7.936 -11.417 14.123 1.00 95.06 198 TRP A N 1
ATOM 1505 C CA . TRP A 1 198 ? -9.109 -11.037 14.911 1.00 95.06 198 TRP A CA 1
ATOM 1506 C C . TRP A 1 198 ? -10.090 -12.203 15.037 1.00 95.06 198 TRP A C 1
ATOM 1508 O O . TRP A 1 198 ? -10.156 -13.068 14.158 1.00 95.06 198 TRP A O 1
ATOM 1518 N N . HIS A 1 199 ? -10.850 -12.210 16.132 1.00 97.12 199 HIS A N 1
ATOM 1519 C CA . HIS A 1 199 ? -11.925 -13.166 16.368 1.00 97.12 199 HIS A CA 1
ATOM 1520 C C . HIS A 1 199 ? -13.138 -12.782 15.523 1.00 97.12 199 HIS A C 1
ATOM 1522 O O . HIS A 1 199 ? -13.693 -11.705 15.712 1.00 97.12 199 HIS A O 1
ATOM 1528 N N . LEU A 1 200 ? -13.528 -13.634 14.578 1.00 98.00 200 LEU A N 1
ATOM 1529 C CA . LEU A 1 200 ? -14.599 -13.374 13.620 1.00 98.00 200 LEU A CA 1
ATOM 1530 C C . LEU A 1 200 ? -15.956 -13.737 14.233 1.00 98.00 200 LEU A C 1
ATOM 1532 O O . LEU A 1 200 ? -16.244 -14.913 14.463 1.00 98.00 200 LEU A O 1
ATOM 1536 N N . ILE A 1 201 ? -16.791 -12.730 14.472 1.00 98.12 201 ILE A N 1
ATOM 1537 C CA . ILE A 1 201 ? -18.087 -12.875 15.157 1.00 98.12 201 IL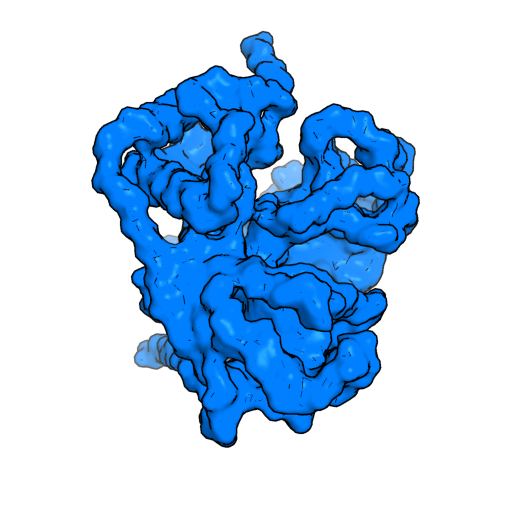E A CA 1
ATOM 1538 C C . ILE A 1 201 ? -19.280 -12.781 14.199 1.00 98.12 201 ILE A C 1
ATOM 1540 O O . ILE A 1 201 ? -20.377 -13.229 14.523 1.00 98.12 201 ILE A O 1
ATOM 1544 N N . GLY A 1 202 ? -19.084 -12.256 12.994 1.00 97.62 202 GLY A N 1
ATOM 1545 C CA . GLY A 1 202 ? -20.151 -12.152 12.009 1.00 97.62 202 GLY A CA 1
ATOM 1546 C C . GLY A 1 202 ? -19.654 -11.694 10.648 1.00 97.62 202 GLY A C 1
ATOM 1547 O O . GLY A 1 202 ? -18.451 -11.550 10.418 1.00 97.62 202 GLY A O 1
ATOM 1548 N N . ARG A 1 203 ? -20.595 -11.455 9.734 1.00 97.19 203 ARG A N 1
ATOM 1549 C CA . ARG A 1 203 ? -20.309 -11.004 8.371 1.00 97.19 203 ARG A CA 1
ATOM 1550 C C . ARG A 1 203 ? -21.340 -9.991 7.886 1.00 97.19 203 ARG A C 1
ATOM 1552 O O . ARG A 1 203 ? -22.519 -10.117 8.203 1.00 97.19 203 ARG A O 1
ATOM 1559 N N . THR A 1 204 ? -20.889 -9.024 7.099 1.00 96.25 204 THR A N 1
ATOM 1560 C CA . THR A 1 204 ? -21.707 -7.993 6.449 1.00 96.25 204 THR A CA 1
ATOM 1561 C C . THR A 1 204 ? -21.483 -7.998 4.934 1.00 96.25 204 THR A C 1
ATOM 1563 O O . THR A 1 204 ? -20.422 -8.417 4.464 1.00 96.25 204 THR A O 1
ATOM 1566 N N . ASP A 1 205 ? -22.480 -7.554 4.170 1.00 91.56 205 ASP A N 1
ATOM 1567 C CA . ASP A 1 205 ? -22.404 -7.285 2.728 1.00 91.56 205 ASP A CA 1
ATOM 1568 C C . ASP A 1 205 ? -22.214 -5.792 2.400 1.00 91.56 205 ASP A C 1
ATOM 1570 O O . ASP A 1 205 ? -22.085 -5.428 1.228 1.00 91.56 205 ASP A O 1
ATOM 1574 N N . THR A 1 206 ? -22.117 -4.926 3.417 1.00 94.56 206 THR A N 1
ATOM 1575 C CA . THR A 1 206 ? -21.785 -3.511 3.227 1.00 94.56 206 THR A CA 1
ATOM 1576 C C . THR A 1 206 ? -20.458 -3.361 2.487 1.00 94.56 206 THR A C 1
ATOM 1578 O O . THR A 1 206 ? -19.430 -3.923 2.869 1.00 94.56 206 THR A O 1
ATOM 1581 N N . THR A 1 207 ? -20.466 -2.550 1.429 1.00 94.62 207 THR A N 1
ATOM 1582 C CA . THR A 1 207 ? -19.264 -2.228 0.656 1.00 94.62 207 THR A CA 1
ATOM 1583 C C . THR A 1 207 ? -18.535 -1.054 1.306 1.00 94.62 207 THR A C 1
ATOM 1585 O O . THR A 1 207 ? -18.976 0.086 1.213 1.00 94.62 207 THR A O 1
ATOM 1588 N N . PHE A 1 208 ? -17.411 -1.331 1.971 1.00 96.12 208 PHE A N 1
ATOM 1589 C CA . PHE A 1 208 ? -16.599 -0.306 2.650 1.00 96.12 208 PHE A CA 1
ATOM 1590 C C . PHE A 1 208 ? -15.598 0.401 1.731 1.00 96.12 208 PHE A C 1
ATOM 1592 O O . PHE A 1 208 ? -15.036 1.430 2.110 1.00 96.12 208 PHE A O 1
ATOM 1599 N N . PHE A 1 209 ? -15.360 -0.148 0.540 1.00 97.00 209 PHE A N 1
ATOM 1600 C CA . PHE A 1 209 ? -14.434 0.412 -0.431 1.00 97.00 209 PHE A CA 1
ATOM 1601 C C . PHE A 1 209 ? -14.924 0.193 -1.858 1.00 97.00 209 PHE A C 1
ATOM 1603 O O . PHE A 1 209 ? -15.191 -0.941 -2.257 1.00 97.00 209 PHE A O 1
ATOM 1610 N N . ASP A 1 210 ? -14.957 1.271 -2.634 1.00 95.12 210 ASP A N 1
ATOM 1611 C CA . ASP A 1 210 ? -15.234 1.251 -4.063 1.00 95.12 210 ASP A CA 1
ATOM 1612 C C . ASP A 1 210 ? -14.315 2.254 -4.786 1.00 95.12 210 ASP A C 1
ATOM 1614 O O . ASP A 1 210 ? -14.429 3.461 -4.560 1.00 95.12 210 ASP A O 1
ATOM 1618 N N . PRO A 1 211 ? -13.407 1.793 -5.668 1.00 94.12 211 PRO A N 1
ATOM 1619 C CA . PRO A 1 211 ? -12.463 2.670 -6.355 1.00 94.12 211 PRO A CA 1
ATOM 1620 C C . PRO A 1 211 ? -13.107 3.634 -7.368 1.00 94.12 211 PRO A C 1
ATOM 1622 O O . PRO A 1 211 ? -12.400 4.486 -7.903 1.00 94.12 211 PRO A O 1
ATOM 1625 N N . ILE A 1 212 ? -14.404 3.497 -7.669 1.00 91.88 212 ILE A N 1
ATOM 1626 C CA . ILE A 1 212 ? -15.135 4.394 -8.580 1.00 91.88 212 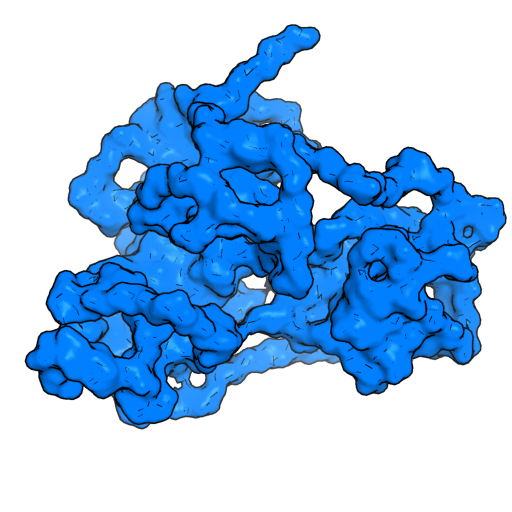ILE A CA 1
ATOM 1627 C C . ILE A 1 212 ? -15.643 5.646 -7.841 1.00 91.88 212 ILE A C 1
ATOM 1629 O O . ILE A 1 212 ? -15.820 6.700 -8.454 1.00 91.88 212 ILE A O 1
ATOM 1633 N N . HIS A 1 213 ? -15.850 5.557 -6.525 1.00 91.44 213 HIS A N 1
ATOM 1634 C CA . HIS A 1 213 ? -16.344 6.664 -5.709 1.00 91.44 213 HIS A CA 1
ATOM 1635 C C . HIS A 1 213 ? -15.210 7.585 -5.226 1.00 91.44 213 HIS A C 1
ATOM 1637 O O . HIS A 1 213 ? -14.043 7.197 -5.143 1.00 91.44 213 HIS A O 1
ATOM 1643 N N . SER A 1 214 ? -15.562 8.831 -4.892 1.00 89.44 214 SER A N 1
ATOM 1644 C CA . SER A 1 214 ? -14.646 9.820 -4.316 1.00 89.44 214 SER A CA 1
ATOM 1645 C C . SER A 1 214 ? -15.275 10.447 -3.062 1.00 89.44 214 SER A C 1
ATOM 1647 O O . SER A 1 214 ? -16.283 11.145 -3.195 1.00 89.44 214 SER A O 1
ATOM 1649 N N . PRO A 1 215 ? -14.720 10.213 -1.856 1.00 91.69 215 PRO A N 1
ATOM 1650 C CA . PRO A 1 215 ? -13.592 9.318 -1.566 1.00 91.69 215 PRO A CA 1
ATOM 1651 C C . PRO A 1 215 ? -13.941 7.831 -1.810 1.00 91.69 215 PRO A C 1
ATOM 1653 O O . PRO A 1 215 ? -15.114 7.467 -1.743 1.00 91.69 215 PRO A O 1
ATOM 1656 N N . PRO A 1 216 ? -12.946 6.958 -2.075 1.00 95.81 216 PRO A N 1
ATOM 1657 C CA . PRO A 1 216 ? -13.208 5.549 -2.376 1.00 95.81 216 PRO A CA 1
ATOM 1658 C C . PRO A 1 216 ? -13.517 4.701 -1.133 1.00 95.81 216 PRO A C 1
ATOM 1660 O O . PRO A 1 216 ? -14.127 3.641 -1.248 1.00 95.81 216 PRO A O 1
ATOM 1663 N N . ALA A 1 217 ? -13.104 5.134 0.063 1.00 96.94 217 ALA A N 1
ATOM 1664 C CA . ALA A 1 217 ? -13.535 4.520 1.318 1.00 96.94 217 ALA A CA 1
ATOM 1665 C C . ALA A 1 217 ? -14.879 5.111 1.772 1.00 96.94 217 ALA A C 1
ATOM 1667 O O . ALA A 1 217 ? -15.028 6.333 1.824 1.00 96.94 217 ALA A O 1
ATOM 1668 N N . LEU A 1 218 ? -15.822 4.242 2.156 1.00 96.50 218 LEU A N 1
ATOM 1669 C CA . LEU A 1 218 ? -17.152 4.630 2.647 1.00 96.50 218 LEU A CA 1
ATOM 1670 C C . LEU A 1 218 ? -17.078 5.465 3.933 1.00 96.50 218 LEU A C 1
ATOM 1672 O O . LEU A 1 218 ? -17.858 6.398 4.116 1.00 96.50 218 LEU A O 1
ATOM 1676 N N . LEU A 1 219 ? -16.166 5.084 4.826 1.00 96.06 219 LEU A N 1
ATOM 1677 C CA . LEU A 1 219 ? -16.003 5.670 6.151 1.00 96.06 219 LEU A CA 1
ATOM 1678 C C . LEU A 1 219 ? -14.804 6.615 6.187 1.00 96.06 219 LEU A C 1
ATOM 1680 O O . LEU A 1 219 ? -13.798 6.383 5.514 1.00 96.06 219 LEU A O 1
ATOM 1684 N N . GLN A 1 220 ? -14.895 7.641 7.030 1.00 93.75 220 GLN A N 1
ATOM 1685 C CA . GLN A 1 220 ? -13.802 8.565 7.333 1.00 93.75 220 GLN A CA 1
ATOM 1686 C C . GLN A 1 220 ? -13.527 8.607 8.844 1.00 93.75 220 GLN A C 1
ATOM 1688 O O . GLN A 1 220 ? -14.444 8.385 9.636 1.00 93.75 220 GLN A O 1
ATOM 1693 N N . PRO A 1 221 ? -12.291 8.906 9.285 1.00 93.62 221 PRO A N 1
ATOM 1694 C CA . PRO A 1 221 ? -12.019 9.153 10.699 1.00 93.62 221 PRO A CA 1
ATOM 1695 C C . PRO A 1 221 ? -12.966 10.217 11.277 1.00 93.62 221 PRO A C 1
ATOM 1697 O O . PRO A 1 221 ? -13.163 11.273 10.681 1.00 93.62 221 PRO A O 1
ATOM 1700 N N . GLY A 1 222 ? -13.572 9.921 12.427 1.00 92.31 222 GLY A N 1
ATOM 1701 C CA . GLY A 1 222 ? -14.613 10.735 13.059 1.00 92.31 222 GLY A CA 1
ATOM 1702 C C . GLY A 1 222 ? -16.055 10.340 12.710 1.00 92.31 222 GLY A C 1
ATOM 1703 O O . GLY A 1 222 ? -16.965 10.755 13.432 1.00 92.31 222 GLY A O 1
ATOM 1704 N N . ASP A 1 223 ? -16.285 9.528 11.670 1.00 94.75 223 ASP A N 1
ATOM 1705 C CA . ASP A 1 223 ? -17.590 8.897 11.433 1.00 94.75 223 ASP A CA 1
ATOM 1706 C C . ASP A 1 223 ? -17.969 7.949 12.575 1.00 94.75 223 ASP A C 1
ATOM 1708 O O . ASP A 1 223 ? -17.127 7.496 13.358 1.00 94.75 223 ASP A O 1
ATOM 1712 N N . ARG A 1 224 ? -19.263 7.635 12.655 1.00 95.69 224 ARG A N 1
ATOM 1713 C CA . ARG A 1 224 ? -19.821 6.674 13.603 1.00 95.69 224 ARG A CA 1
ATOM 1714 C C . ARG A 1 224 ? -20.417 5.478 12.886 1.00 95.69 224 ARG A C 1
ATOM 1716 O O . ARG A 1 224 ? -21.015 5.621 11.822 1.00 95.69 224 ARG A O 1
ATOM 1723 N N . VAL A 1 225 ? -20.308 4.311 13.501 1.00 97.50 225 VAL A N 1
ATOM 1724 C CA . VAL A 1 225 ? -20.882 3.060 13.003 1.00 97.50 225 VAL A CA 1
ATOM 1725 C C . VAL A 1 225 ? -21.790 2.474 14.071 1.00 97.50 225 VAL A C 1
ATOM 1727 O O . VAL A 1 225 ? -21.402 2.391 15.234 1.00 97.50 225 VAL A O 1
ATOM 1730 N N . ARG A 1 226 ? -22.983 2.036 13.677 1.00 97.75 226 ARG A N 1
ATOM 1731 C CA . ARG A 1 226 ? -23.864 1.227 14.521 1.00 97.75 226 ARG A CA 1
ATOM 1732 C C . ARG A 1 226 ? -24.136 -0.091 13.816 1.00 97.75 226 ARG A C 1
ATOM 1734 O O . ARG A 1 226 ? -24.589 -0.105 12.674 1.00 97.75 226 ARG A O 1
ATOM 1741 N N . PHE A 1 227 ? -23.846 -1.204 14.479 1.00 98.25 227 PHE A N 1
ATOM 1742 C CA . PHE A 1 227 ? -24.166 -2.521 13.938 1.00 98.25 227 PHE A CA 1
ATOM 1743 C C . PHE A 1 227 ? -25.597 -2.911 14.296 1.00 98.25 227 PHE A C 1
ATOM 1745 O O . PHE A 1 227 ? -26.072 -2.606 15.386 1.00 98.25 227 PHE A O 1
ATOM 1752 N N . TYR A 1 228 ? -26.265 -3.648 13.415 1.00 97.06 228 TYR A N 1
ATOM 1753 C CA . TYR A 1 228 ? -27.546 -4.283 13.720 1.00 97.06 228 TYR A CA 1
ATOM 1754 C C . TYR A 1 228 ? -27.591 -5.703 13.160 1.00 97.06 228 TYR A C 1
ATOM 1756 O O . TYR A 1 228 ? -26.939 -6.019 12.165 1.00 97.06 228 TYR A O 1
ATOM 1764 N N . GLU A 1 229 ? -28.331 -6.584 13.826 1.00 96.50 229 GLU A N 1
ATOM 1765 C CA . GLU A 1 229 ? -28.466 -7.978 13.407 1.00 96.50 229 GLU A CA 1
ATOM 1766 C C . GLU A 1 229 ? -29.343 -8.107 12.150 1.00 96.50 229 GLU A C 1
ATOM 1768 O O . GLU A 1 229 ? -30.394 -7.476 12.035 1.00 96.50 229 GLU A O 1
ATOM 1773 N N . THR A 1 230 ? -28.926 -8.963 11.214 1.00 93.12 230 THR A N 1
ATOM 1774 C CA . THR A 1 230 ? -29.727 -9.364 10.051 1.00 93.12 230 THR A CA 1
ATOM 1775 C C . THR A 1 230 ? -29.607 -10.863 9.775 1.00 93.12 230 THR A C 1
ATOM 1777 O O . THR A 1 230 ? -28.557 -11.477 9.973 1.00 93.12 230 THR A O 1
ATOM 1780 N N . ASN A 1 231 ? -30.677 -11.446 9.230 1.00 82.50 231 ASN A N 1
ATOM 1781 C CA . ASN A 1 231 ? -30.675 -12.809 8.687 1.00 82.50 231 ASN A CA 1
ATOM 1782 C C . ASN A 1 231 ? -30.309 -12.855 7.195 1.00 82.50 231 ASN A C 1
ATOM 1784 O O . ASN A 1 231 ? -30.018 -13.924 6.656 1.00 82.50 231 ASN A O 1
ATOM 1788 N N . HIS A 1 232 ? -30.318 -11.702 6.524 1.00 67.56 232 HIS A N 1
ATOM 1789 C CA . HIS A 1 232 ? -30.026 -11.572 5.105 1.00 67.56 232 HIS A CA 1
ATOM 1790 C C . HIS A 1 232 ? -28.622 -11.013 4.923 1.00 67.56 232 HIS A C 1
ATOM 1792 O O . HIS A 1 232 ? -28.351 -9.876 5.293 1.00 67.56 232 HIS A O 1
ATOM 1798 N N . VAL A 1 233 ? -27.747 -11.822 4.334 1.00 58.69 233 VAL A N 1
ATOM 1799 C CA . VAL A 1 233 ? -26.495 -11.354 3.741 1.00 58.69 233 VAL A CA 1
ATOM 1800 C C . VAL A 1 233 ? -26.522 -11.868 2.323 1.00 58.69 233 VAL A C 1
ATOM 1802 O O . VAL A 1 233 ? -26.555 -13.087 2.117 1.00 58.69 233 VAL A O 1
ATOM 1805 N N . ASN A 1 234 ? -26.556 -10.960 1.353 1.00 55.66 234 ASN A N 1
ATOM 1806 C CA . ASN A 1 234 ? -26.397 -11.384 -0.025 1.00 55.66 234 ASN A CA 1
ATOM 1807 C C . ASN A 1 234 ? -24.956 -11.874 -0.197 1.00 55.66 234 ASN A C 1
ATOM 1809 O O . ASN A 1 234 ? -24.011 -11.173 0.176 1.00 55.66 234 ASN A O 1
ATOM 1813 N N . PRO A 1 235 ? -24.745 -13.094 -0.714 1.00 47.41 235 PRO A N 1
ATOM 1814 C CA . PRO A 1 235 ? -23.400 -13.540 -0.992 1.00 47.41 235 PRO A CA 1
ATOM 1815 C C . PRO A 1 235 ? -22.836 -12.640 -2.095 1.00 47.41 235 PRO A C 1
ATOM 1817 O O . PRO A 1 235 ? -23.436 -12.496 -3.158 1.00 47.41 235 PRO A O 1
ATOM 1820 N N . THR A 1 236 ? -21.657 -12.082 -1.820 1.00 47.38 236 THR A N 1
ATOM 1821 C CA . THR A 1 236 ? -20.778 -11.281 -2.691 1.00 47.38 236 THR A CA 1
ATOM 1822 C C . THR A 1 236 ? -21.153 -9.807 -2.943 1.00 47.38 236 THR A C 1
ATOM 1824 O O . THR A 1 236 ? -22.122 -9.521 -3.641 1.00 47.38 236 THR A O 1
ATOM 1827 N N . PRO A 1 237 ? -20.300 -8.857 -2.501 1.00 44.28 237 PRO A N 1
ATOM 1828 C CA . PRO A 1 237 ? -20.228 -7.529 -3.097 1.00 44.28 237 PRO A CA 1
ATOM 1829 C C . PRO A 1 237 ? -19.860 -7.658 -4.578 1.00 44.28 237 PRO A C 1
ATOM 1831 O O . PRO A 1 237 ? -18.894 -8.335 -4.942 1.00 44.28 237 PRO A O 1
ATOM 1834 N N . ASN A 1 238 ? -20.650 -7.021 -5.433 1.00 37.56 238 ASN A N 1
ATOM 1835 C CA . ASN A 1 238 ? -20.439 -6.994 -6.871 1.00 37.56 238 ASN A CA 1
ATOM 1836 C C . ASN A 1 238 ? -19.294 -6.008 -7.158 1.00 37.56 238 ASN A C 1
ATOM 1838 O O . ASN A 1 238 ? -19.522 -4.808 -7.289 1.00 37.56 238 ASN A O 1
ATOM 1842 N N . HIS A 1 239 ? -18.043 -6.475 -7.186 1.00 42.88 239 HIS A N 1
ATOM 1843 C CA . HIS A 1 239 ? -16.942 -5.624 -7.637 1.00 42.88 239 HIS A CA 1
ATOM 1844 C C . HIS A 1 239 ? -17.140 -5.336 -9.126 1.00 42.88 239 HIS A C 1
ATOM 1846 O O . HIS A 1 239 ? -16.975 -6.226 -9.964 1.00 42.88 239 HIS A O 1
ATOM 1852 N N . ALA A 1 240 ? -17.521 -4.097 -9.442 1.00 35.53 240 ALA A N 1
ATOM 1853 C CA . ALA A 1 240 ? -17.642 -3.623 -10.809 1.00 35.53 240 ALA A CA 1
ATOM 1854 C C . ALA A 1 240 ? -16.310 -3.852 -11.532 1.00 35.53 240 ALA A C 1
ATOM 1856 O O . ALA A 1 240 ? -15.278 -3.264 -11.205 1.00 35.53 240 ALA A O 1
ATOM 1857 N N . THR A 1 241 ? -16.325 -4.767 -12.495 1.00 40.00 241 THR A N 1
ATOM 1858 C CA . THR A 1 241 ? -15.191 -5.011 -13.378 1.00 40.00 241 THR A CA 1
ATOM 1859 C C . THR A 1 241 ? -15.141 -3.832 -14.337 1.00 40.00 241 THR A C 1
ATOM 1861 O O . THR A 1 241 ? -16.063 -3.632 -15.126 1.00 40.00 241 THR A O 1
ATOM 1864 N N . ILE A 1 242 ? -14.098 -3.009 -14.240 1.00 44.03 242 ILE A N 1
ATOM 1865 C CA . ILE A 1 242 ? -13.872 -1.946 -15.219 1.00 44.03 242 ILE A CA 1
ATOM 1866 C C . ILE A 1 242 ? -13.580 -2.646 -16.546 1.00 44.03 242 ILE A C 1
ATOM 1868 O O . ILE A 1 242 ? -12.613 -3.398 -16.659 1.00 44.03 242 ILE A O 1
ATOM 1872 N N . ALA A 1 243 ? -14.477 -2.462 -17.513 1.00 38.56 243 ALA A N 1
ATOM 1873 C CA . ALA A 1 243 ? -14.375 -3.087 -18.819 1.00 38.56 243 ALA A CA 1
ATOM 1874 C C . ALA A 1 243 ? -13.103 -2.617 -19.533 1.00 38.56 243 ALA A C 1
ATOM 1876 O O . ALA A 1 243 ? -12.815 -1.420 -19.593 1.00 38.56 243 ALA A O 1
ATOM 1877 N N . GLU A 1 244 ? -12.359 -3.567 -20.095 1.00 45.00 244 GLU A N 1
ATOM 1878 C CA . GLU A 1 244 ? -11.240 -3.254 -20.975 1.00 45.00 244 GLU A CA 1
ATOM 1879 C C . GLU A 1 244 ? -11.763 -2.543 -22.234 1.00 45.00 244 GLU A C 1
ATOM 1881 O O . GLU A 1 244 ? -12.766 -2.980 -22.818 1.00 45.00 244 GLU A O 1
ATOM 1886 N N . PRO A 1 245 ? -11.121 -1.452 -22.681 1.00 38.91 245 PRO A N 1
ATOM 1887 C CA . PRO A 1 245 ? -11.509 -0.805 -23.922 1.00 38.91 245 PRO A CA 1
ATOM 1888 C C . PRO A 1 245 ? -11.288 -1.775 -25.090 1.00 38.91 245 PRO A C 1
ATOM 1890 O O . PRO A 1 245 ? -10.164 -2.155 -25.407 1.00 38.91 245 PRO A O 1
ATOM 1893 N N . ARG A 1 246 ? -12.381 -2.170 -25.752 1.00 36.97 246 ARG A N 1
ATOM 1894 C CA . ARG A 1 246 ? -12.338 -2.900 -27.024 1.00 36.97 246 ARG A CA 1
ATOM 1895 C C . ARG A 1 246 ? -12.246 -1.895 -28.170 1.00 36.97 246 ARG A C 1
ATOM 1897 O O . ARG A 1 246 ? -13.246 -1.291 -28.545 1.00 36.97 246 ARG A O 1
ATOM 1904 N N . GLY A 1 247 ? -11.051 -1.747 -28.734 1.00 37.22 247 GLY A N 1
ATOM 1905 C CA . GLY A 1 247 ? -10.787 -0.985 -29.955 1.00 37.22 247 GLY A CA 1
ATOM 1906 C C . GLY A 1 247 ? -9.664 -1.632 -30.767 1.00 37.22 247 GLY A C 1
ATOM 1907 O O . GLY A 1 247 ? -8.697 -2.101 -30.182 1.00 37.22 247 GLY A O 1
ATOM 1908 N N . THR A 1 248 ? -9.878 -1.708 -32.088 1.00 48.31 248 THR A N 1
ATOM 1909 C CA . THR A 1 248 ? -8.975 -2.088 -33.204 1.00 48.31 248 THR A CA 1
ATOM 1910 C C . THR A 1 248 ? -7.698 -2.864 -32.857 1.00 48.31 248 THR A C 1
ATOM 1912 O O . THR A 1 248 ? -6.793 -2.297 -32.261 1.00 48.31 248 THR A O 1
ATOM 1915 N N . THR A 1 249 ? -7.631 -4.133 -33.304 1.00 51.09 249 THR A N 1
ATOM 1916 C CA . THR A 1 249 ? -6.501 -5.094 -33.209 1.00 51.09 249 THR A CA 1
ATOM 1917 C C . THR A 1 249 ? -5.267 -4.538 -32.493 1.00 51.09 249 THR A C 1
ATOM 1919 O O . THR A 1 249 ? -4.416 -3.941 -33.159 1.00 51.09 249 THR A O 1
ATOM 1922 N N . PRO A 1 250 ? -5.167 -4.684 -31.159 1.00 63.34 250 PRO A N 1
ATOM 1923 C CA . PRO A 1 250 ? -4.069 -4.077 -30.432 1.00 63.34 250 PRO A CA 1
ATOM 1924 C C . PRO A 1 250 ? -2.739 -4.687 -30.880 1.00 63.34 250 PRO A C 1
ATOM 1926 O O . PRO A 1 250 ? -2.653 -5.847 -31.273 1.00 63.34 250 PRO A O 1
ATOM 1929 N N . ASN A 1 251 ? -1.678 -3.898 -30.813 1.00 87.06 251 ASN A N 1
ATOM 1930 C CA . ASN A 1 251 ? -0.327 -4.426 -30.717 1.00 87.06 251 ASN A CA 1
ATOM 1931 C C . ASN A 1 251 ? -0.234 -5.092 -29.342 1.00 87.06 251 ASN A C 1
ATOM 1933 O O . ASN A 1 251 ?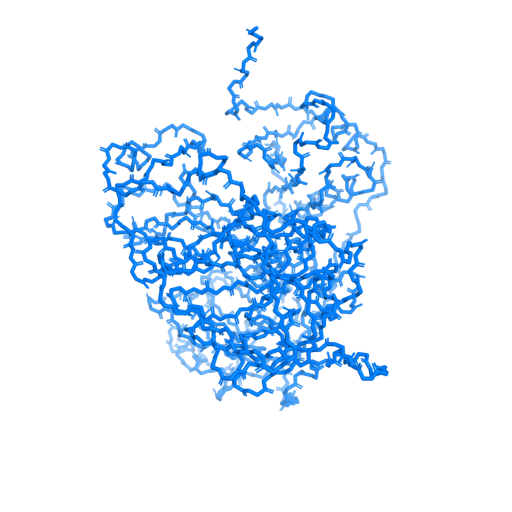 -0.367 -4.394 -28.345 1.00 87.06 251 ASN A O 1
ATOM 1937 N N . TYR A 1 252 ? -0.083 -6.414 -29.252 1.00 93.19 252 TYR A N 1
ATOM 1938 C CA . TYR A 1 252 ? -0.084 -7.099 -27.954 1.00 93.19 252 TYR A CA 1
ATOM 1939 C C . TYR A 1 252 ? 1.057 -8.103 -27.797 1.00 93.19 252 TYR A C 1
ATOM 1941 O O . TYR A 1 252 ? 1.697 -8.537 -28.763 1.00 93.19 252 TYR A O 1
ATOM 1949 N N . ILE A 1 253 ? 1.301 -8.466 -26.542 1.00 97.19 253 ILE A N 1
ATOM 1950 C CA . ILE A 1 253 ? 2.087 -9.637 -26.159 1.00 97.19 253 ILE A CA 1
ATOM 1951 C C . ILE A 1 253 ? 1.167 -10.720 -25.604 1.00 97.19 253 ILE A C 1
ATOM 1953 O O . ILE A 1 253 ? 0.122 -10.409 -25.037 1.00 97.19 253 ILE A O 1
ATOM 1957 N N . THR A 1 254 ? 1.583 -11.976 -25.719 1.00 98.25 254 THR A N 1
ATOM 1958 C CA . THR A 1 254 ? 0.935 -13.110 -25.051 1.00 98.25 254 THR A CA 1
ATOM 1959 C C . THR A 1 254 ? 1.888 -13.697 -24.018 1.00 98.25 254 THR A C 1
ATOM 1961 O O . THR A 1 254 ? 3.050 -13.978 -24.327 1.00 98.25 254 THR A O 1
ATOM 1964 N N . ILE A 1 255 ? 1.398 -13.920 -22.802 1.00 98.56 255 ILE A N 1
ATOM 1965 C CA . ILE A 1 255 ? 2.140 -14.622 -21.755 1.00 98.56 255 ILE A CA 1
ATOM 1966 C C . ILE A 1 255 ? 2.045 -16.125 -22.010 1.00 98.56 255 ILE A C 1
ATOM 1968 O O . ILE A 1 2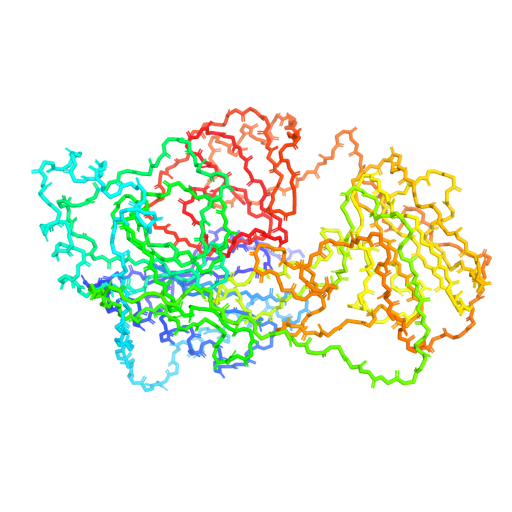55 ? 0.971 -16.713 -21.907 1.00 98.56 255 ILE A O 1
ATOM 1972 N N . LEU A 1 256 ? 3.165 -16.762 -22.344 1.00 98.56 256 LEU A N 1
ATOM 1973 C CA . LEU A 1 256 ? 3.221 -18.220 -22.489 1.00 98.56 256 LEU A CA 1
ATOM 1974 C C . LEU A 1 256 ? 3.426 -18.878 -21.121 1.00 98.56 256 LEU A C 1
ATOM 1976 O O . LEU A 1 256 ? 2.709 -19.806 -20.753 1.00 98.56 256 LEU A O 1
ATOM 1980 N N . GLU A 1 257 ? 4.351 -18.334 -20.332 1.00 98.50 257 GLU A N 1
ATOM 1981 C CA . GLU A 1 257 ? 4.623 -18.762 -18.960 1.00 98.50 257 GLU A CA 1
ATOM 1982 C C . GLU A 1 257 ? 4.745 -17.514 -18.079 1.00 98.50 257 GLU A C 1
ATOM 1984 O O . GLU A 1 257 ? 5.504 -16.610 -18.427 1.00 98.50 257 GLU A O 1
ATOM 1989 N N . PRO A 1 258 ? 4.036 -17.417 -16.944 1.00 97.75 258 PRO A N 1
ATOM 1990 C CA . PRO A 1 258 ? 3.988 -16.185 -16.154 1.00 97.75 258 PRO A CA 1
ATOM 1991 C C . PRO A 1 258 ? 5.220 -15.947 -15.268 1.00 97.75 258 PRO A C 1
ATOM 1993 O O . PRO A 1 258 ? 5.340 -14.876 -14.669 1.00 97.75 258 PRO A O 1
ATOM 1996 N N . GLY A 1 259 ? 6.131 -16.917 -15.162 1.00 96.94 259 GLY A N 1
ATOM 1997 C CA . GLY A 1 259 ? 7.195 -16.907 -14.158 1.00 96.94 259 GLY A CA 1
ATOM 1998 C C . GLY A 1 259 ? 6.658 -17.174 -12.746 1.00 96.94 259 GLY A C 1
ATOM 1999 O O . GLY A 1 259 ? 5.572 -17.728 -12.582 1.00 96.94 259 GLY A O 1
ATOM 2000 N N . LEU A 1 260 ? 7.416 -16.794 -11.711 1.00 96.31 260 LEU A N 1
ATOM 2001 C CA . LEU A 1 260 ? 7.008 -17.023 -10.314 1.00 96.31 260 LEU A CA 1
ATOM 2002 C C . LEU A 1 260 ? 5.930 -16.031 -9.855 1.00 96.31 260 LEU A C 1
ATOM 2004 O O . LEU A 1 260 ? 4.935 -16.422 -9.252 1.00 96.31 260 LEU A O 1
ATOM 2008 N N . MET A 1 261 ? 6.151 -14.740 -10.109 1.00 96.75 261 MET A N 1
ATOM 2009 C CA . MET A 1 261 ? 5.196 -13.675 -9.807 1.00 96.75 261 MET A CA 1
ATOM 2010 C C . MET A 1 261 ? 5.498 -12.468 -10.693 1.00 96.75 261 MET A C 1
ATOM 2012 O O . MET A 1 261 ? 6.447 -11.726 -10.424 1.00 96.75 261 MET A O 1
ATOM 2016 N N . THR A 1 262 ? 4.678 -12.282 -11.728 1.00 98.69 262 THR A N 1
ATOM 2017 C CA . THR A 1 262 ? 4.773 -11.154 -12.662 1.00 98.69 262 THR A CA 1
ATOM 2018 C C . THR A 1 262 ? 3.514 -10.303 -12.576 1.00 98.69 262 THR A C 1
ATOM 2020 O O . THR A 1 262 ? 2.407 -10.832 -12.651 1.00 98.69 262 THR A O 1
ATOM 2023 N N . THR A 1 263 ? 3.667 -8.991 -12.415 1.00 98.69 263 THR A N 1
ATOM 2024 C CA . THR A 1 263 ? 2.553 -8.033 -12.324 1.00 98.69 263 THR A CA 1
ATOM 2025 C C . THR A 1 263 ? 2.817 -6.811 -13.191 1.00 98.69 263 THR A C 1
ATOM 2027 O O . THR A 1 263 ? 3.969 -6.432 -13.397 1.00 98.69 263 THR A O 1
ATOM 2030 N N . VAL A 1 264 ? 1.748 -6.169 -13.664 1.00 98.75 264 VAL A N 1
ATOM 2031 C CA . VAL A 1 264 ? 1.848 -4.850 -14.298 1.00 98.75 264 VAL A CA 1
ATOM 2032 C C . VAL A 1 264 ? 2.002 -3.799 -13.197 1.00 98.75 264 VAL A C 1
ATOM 2034 O O . VAL A 1 264 ? 1.213 -3.773 -12.246 1.00 98.75 264 VAL A O 1
ATOM 2037 N N . GLN A 1 265 ? 3.026 -2.958 -13.301 1.00 98.75 265 GLN A N 1
ATOM 2038 C CA . GLN A 1 265 ? 3.323 -1.893 -12.344 1.00 98.75 265 GLN A CA 1
ATOM 2039 C C . GLN A 1 265 ? 3.626 -0.587 -13.080 1.00 98.75 265 GLN A C 1
ATOM 2041 O O . GLN A 1 265 ? 4.331 -0.589 -14.083 1.00 98.75 265 GLN A O 1
ATOM 2046 N N . ASP A 1 266 ? 3.124 0.529 -12.561 1.00 98.56 266 ASP A N 1
ATOM 2047 C CA . ASP A 1 266 ? 3.656 1.866 -12.851 1.00 98.56 266 ASP A CA 1
ATOM 2048 C C . ASP A 1 266 ? 4.453 2.366 -11.628 1.00 98.56 266 ASP A C 1
ATOM 2050 O O . ASP A 1 266 ? 5.014 1.568 -10.873 1.00 98.56 266 ASP A O 1
ATOM 2054 N N . LEU A 1 267 ? 4.518 3.681 -11.395 1.00 97.44 267 LEU A N 1
ATOM 2055 C CA . LEU A 1 267 ? 5.157 4.254 -10.203 1.00 97.44 267 LEU A CA 1
ATOM 2056 C C . LEU A 1 267 ? 4.229 4.380 -8.981 1.00 97.44 267 LEU A C 1
ATOM 2058 O O . LEU A 1 267 ? 4.661 4.906 -7.953 1.00 97.44 267 LEU A O 1
ATOM 2062 N N . GLY A 1 268 ? 3.007 3.861 -9.053 1.00 96.69 268 GLY A N 1
ATOM 2063 C CA . GLY A 1 268 ? 2.089 3.696 -7.930 1.00 96.69 268 GLY A CA 1
ATOM 2064 C C . GLY A 1 268 ? 0.944 4.713 -7.855 1.00 96.69 268 GLY A C 1
ATOM 2065 O O . GLY A 1 268 ? 0.900 5.708 -8.573 1.00 96.69 268 GLY A O 1
ATOM 2066 N N . ARG A 1 269 ? 0.020 4.439 -6.930 1.00 95.62 269 ARG A N 1
ATOM 2067 C CA . ARG A 1 269 ? -1.155 5.233 -6.548 1.00 95.62 269 ARG A CA 1
ATOM 2068 C C . ARG A 1 269 ? -0.793 6.286 -5.517 1.00 95.62 269 ARG A C 1
ATOM 2070 O O . ARG A 1 269 ? -0.434 5.959 -4.386 1.00 95.62 269 ARG A O 1
ATOM 2077 N N . SER A 1 270 ? -0.952 7.554 -5.865 1.00 93.25 270 SER A N 1
ATOM 2078 C CA . SER A 1 270 ? -0.783 8.664 -4.922 1.00 93.25 270 SER A CA 1
ATOM 2079 C C . SER A 1 270 ? -2.126 9.300 -4.570 1.00 93.25 270 SER A C 1
ATOM 2081 O O . SER A 1 270 ? -2.961 9.478 -5.455 1.00 93.25 270 SER A O 1
ATOM 2083 N N . GLY A 1 271 ? -2.301 9.685 -3.302 1.00 94.44 271 GLY A N 1
ATOM 2084 C CA . GLY A 1 271 ? -3.461 10.454 -2.824 1.00 94.44 271 GLY A CA 1
ATOM 2085 C C . GLY A 1 271 ? -4.635 9.653 -2.275 1.00 94.44 271 GLY A C 1
ATOM 2086 O O . GLY A 1 271 ? -5.710 10.212 -2.084 1.00 94.44 271 GLY A O 1
ATOM 2087 N N . PHE A 1 272 ? -4.441 8.361 -2.002 1.00 96.44 272 PHE A N 1
ATOM 2088 C CA . PHE A 1 272 ? -5.496 7.476 -1.498 1.00 96.44 272 PHE A CA 1
ATOM 2089 C C . PHE A 1 272 ? -5.118 6.707 -0.217 1.00 96.44 272 PHE A C 1
ATOM 2091 O O . PHE A 1 272 ? -5.878 5.846 0.236 1.00 96.44 272 PHE A O 1
ATOM 2098 N N . ARG A 1 273 ? -3.979 7.013 0.418 1.00 95.88 273 ARG A N 1
ATOM 2099 C CA . ARG A 1 273 ? -3.538 6.376 1.673 1.00 95.88 273 ARG A CA 1
ATOM 2100 C C . ARG A 1 273 ? -4.465 6.690 2.839 1.00 95.88 273 ARG A C 1
ATOM 2102 O O . ARG A 1 273 ? -4.648 5.831 3.698 1.00 95.88 273 ARG A O 1
ATOM 2109 N N . SER A 1 274 ? -5.095 7.864 2.834 1.00 95.31 274 SER A N 1
ATOM 2110 C CA . SER A 1 274 ? -6.168 8.228 3.772 1.00 95.31 274 SER A CA 1
ATOM 2111 C C . SER A 1 274 ? -7.411 7.334 3.657 1.00 95.31 274 SER A C 1
ATOM 2113 O O . SER A 1 274 ? -8.152 7.198 4.622 1.00 95.31 274 SER A O 1
ATOM 2115 N N . SER A 1 275 ? -7.599 6.668 2.512 1.00 96.88 275 SER A N 1
ATOM 2116 C CA . SER A 1 275 ? -8.628 5.640 2.284 1.00 96.88 275 SER A CA 1
ATOM 2117 C C . SER A 1 275 ? -8.095 4.208 2.444 1.00 96.88 275 SER A C 1
ATOM 2119 O O . SER A 1 275 ? -8.746 3.247 2.035 1.00 96.88 275 SER A O 1
ATOM 2121 N N . GLY A 1 276 ? -6.896 4.034 3.006 1.00 96.44 276 GLY A N 1
ATOM 2122 C CA . GLY A 1 276 ? -6.281 2.721 3.194 1.00 96.44 276 GLY A CA 1
ATOM 2123 C C . GLY A 1 276 ? -5.574 2.146 1.961 1.00 96.44 276 GLY A C 1
ATOM 2124 O O . GLY A 1 276 ? -5.147 0.994 2.002 1.00 96.44 276 GLY A O 1
ATOM 2125 N N . VAL A 1 277 ? -5.450 2.904 0.864 1.00 97.38 277 VAL A N 1
ATOM 2126 C CA . VAL A 1 277 ? -4.845 2.420 -0.388 1.00 97.38 277 VAL A CA 1
ATOM 2127 C C . VAL A 1 277 ? -3.326 2.603 -0.348 1.00 97.38 277 VAL A C 1
ATOM 2129 O O . VAL A 1 277 ? -2.861 3.741 -0.248 1.00 97.38 277 VAL A O 1
ATOM 2132 N N . PRO A 1 278 ? -2.523 1.526 -0.425 1.00 96.38 278 PRO A N 1
ATOM 2133 C CA . PRO A 1 278 ? -1.076 1.657 -0.507 1.00 96.38 278 PRO A CA 1
ATOM 2134 C C . PRO A 1 278 ? -0.650 2.228 -1.858 1.00 96.38 278 PRO A C 1
ATOM 2136 O O . PRO A 1 278 ? -1.411 2.230 -2.825 1.00 96.38 278 PRO A O 1
ATOM 2139 N N . SER A 1 279 ? 0.598 2.687 -1.939 1.00 93.62 279 SER A N 1
ATOM 2140 C CA . SER A 1 279 ? 1.115 3.225 -3.194 1.00 93.62 279 SER A CA 1
ATOM 2141 C C . SER A 1 279 ? 1.266 2.143 -4.256 1.00 93.62 279 SER A C 1
ATOM 2143 O O . SER A 1 279 ? 1.046 2.416 -5.428 1.00 93.62 279 SER A O 1
ATOM 2145 N N . SER A 1 280 ? 1.638 0.917 -3.881 1.00 97.44 280 SER A N 1
ATOM 2146 C CA . SER A 1 280 ? 2.091 -0.089 -4.845 1.00 97.44 280 SER A CA 1
ATOM 2147 C C . SER A 1 280 ? 3.153 0.495 -5.783 1.00 97.44 280 SER A C 1
ATOM 2149 O O . SER A 1 280 ? 4.013 1.251 -5.319 1.00 97.44 280 SER A O 1
ATOM 2151 N N . GLY A 1 281 ? 3.129 0.149 -7.070 1.00 97.94 281 GLY A N 1
ATOM 2152 C CA . GLY A 1 281 ? 4.163 0.547 -8.012 1.00 97.94 281 GLY A CA 1
ATOM 2153 C C . GLY A 1 281 ? 5.334 -0.414 -8.038 1.00 97.94 281 GLY A C 1
ATOM 2154 O O . GLY A 1 281 ? 5.411 -1.379 -7.267 1.00 97.94 281 GLY A O 1
ATOM 2155 N N . ALA A 1 282 ? 6.257 -0.126 -8.947 1.00 98.06 282 ALA A N 1
ATOM 2156 C CA . ALA A 1 282 ? 7.539 -0.796 -9.028 1.00 98.06 282 ALA A CA 1
ATOM 2157 C C . ALA A 1 282 ? 8.252 -0.724 -7.673 1.00 98.06 282 ALA A C 1
ATOM 2159 O O . ALA A 1 282 ? 8.467 0.360 -7.120 1.00 98.06 282 ALA A O 1
ATOM 2160 N N . ALA A 1 283 ? 8.620 -1.878 -7.125 1.00 96.62 283 ALA A N 1
ATOM 2161 C CA . ALA A 1 283 ? 9.248 -1.934 -5.812 1.00 96.62 283 ALA A CA 1
ATOM 2162 C C . ALA A 1 283 ? 10.720 -1.478 -5.845 1.00 96.62 283 ALA A C 1
ATOM 2164 O O . ALA A 1 283 ? 11.247 -1.004 -4.844 1.00 96.62 283 ALA A O 1
ATOM 2165 N N . ASP A 1 284 ? 11.363 -1.591 -7.007 1.00 94.94 284 ASP A N 1
ATOM 2166 C CA . ASP A 1 284 ? 12.580 -0.875 -7.388 1.00 94.94 284 ASP A CA 1
ATOM 2167 C C . ASP A 1 284 ? 12.209 0.127 -8.489 1.00 94.94 284 ASP A C 1
ATOM 2169 O O . ASP A 1 284 ? 12.213 -0.163 -9.688 1.00 94.94 284 ASP A O 1
ATOM 2173 N N . ARG A 1 285 ? 11.841 1.324 -8.029 1.00 95.06 285 ARG A N 1
ATOM 2174 C CA . ARG A 1 285 ? 11.393 2.437 -8.872 1.00 95.06 285 ARG A CA 1
ATOM 2175 C C . ARG A 1 285 ? 12.460 2.861 -9.873 1.00 95.06 285 ARG A C 1
ATOM 2177 O O . ARG A 1 285 ? 12.118 3.247 -10.983 1.00 95.06 285 ARG A O 1
ATOM 2184 N N . VAL A 1 286 ? 13.735 2.801 -9.486 1.00 93.75 286 VAL A N 1
ATOM 2185 C CA . VAL A 1 286 ? 14.838 3.266 -10.330 1.00 93.75 286 VAL A CA 1
ATOM 2186 C C . VAL A 1 286 ? 14.953 2.374 -11.558 1.00 93.75 286 VAL A C 1
ATOM 2188 O O . VAL A 1 286 ? 14.967 2.881 -12.675 1.00 93.75 286 VAL A O 1
ATOM 2191 N N . SER A 1 287 ? 14.938 1.053 -11.373 1.00 94.94 287 SER A N 1
ATOM 2192 C CA . SER A 1 287 ? 14.993 0.114 -12.496 1.00 94.94 287 SER A CA 1
ATOM 2193 C C . SER A 1 287 ? 13.798 0.251 -13.447 1.00 94.94 287 SER A C 1
ATOM 2195 O O . SER A 1 287 ? 13.988 0.228 -14.662 1.00 94.94 287 SER A O 1
ATOM 2197 N N . ALA A 1 288 ? 12.583 0.463 -12.929 1.00 97.38 288 ALA A N 1
ATOM 2198 C CA . ALA A 1 288 ? 11.408 0.707 -13.770 1.00 97.38 288 ALA A CA 1
ATOM 2199 C C . ALA A 1 288 ? 11.531 2.005 -14.590 1.00 97.38 288 ALA A C 1
ATOM 2201 O O . ALA A 1 288 ? 11.274 1.997 -15.795 1.00 97.38 288 ALA A O 1
ATOM 2202 N N . ILE A 1 289 ? 11.992 3.096 -13.961 1.00 97.00 289 ILE A N 1
ATOM 2203 C CA . ILE A 1 289 ? 12.252 4.372 -14.644 1.00 97.00 289 ILE A CA 1
ATOM 2204 C C . ILE A 1 289 ? 13.301 4.179 -15.738 1.00 97.00 289 ILE A C 1
ATOM 2206 O O . ILE A 1 289 ? 13.079 4.605 -16.865 1.00 97.00 289 ILE A O 1
ATOM 2210 N N . LEU A 1 290 ? 14.413 3.494 -15.450 1.00 95.56 290 LEU A N 1
ATOM 2211 C CA . LEU A 1 290 ? 15.452 3.237 -16.448 1.00 95.56 290 LEU A CA 1
ATOM 2212 C C . LEU A 1 290 ? 14.919 2.454 -17.652 1.00 95.56 290 LEU A C 1
ATOM 2214 O O . LEU A 1 290 ? 15.193 2.843 -18.787 1.00 95.56 290 LEU A O 1
ATOM 2218 N N . ALA A 1 291 ? 14.145 1.387 -17.421 1.00 96.62 291 ALA A N 1
ATOM 2219 C CA . ALA A 1 291 ? 13.552 0.596 -18.499 1.00 96.62 291 ALA A CA 1
ATOM 2220 C C . ALA A 1 291 ? 12.667 1.460 -19.416 1.00 96.62 291 ALA A C 1
ATOM 2222 O O . ALA A 1 291 ? 12.774 1.370 -20.638 1.00 96.62 291 ALA A O 1
ATOM 2223 N N . ASN A 1 292 ? 11.848 2.341 -18.836 1.00 98.12 292 ASN A N 1
ATOM 2224 C CA . ASN A 1 292 ? 11.022 3.280 -19.595 1.00 98.12 292 ASN A CA 1
ATOM 2225 C C . ASN A 1 292 ? 11.852 4.341 -20.331 1.00 98.12 292 ASN A C 1
ATOM 2227 O O . ASN A 1 292 ? 11.657 4.550 -21.530 1.00 98.12 292 ASN A O 1
ATOM 2231 N N . SER A 1 293 ? 12.806 4.973 -19.648 1.00 95.75 293 SER A N 1
ATOM 2232 C CA . SER A 1 293 ? 13.626 6.058 -20.197 1.00 95.75 293 SER A CA 1
ATOM 2233 C C . SER A 1 293 ? 14.468 5.616 -21.393 1.00 95.75 293 SER A C 1
ATOM 2235 O O . SER A 1 293 ? 14.611 6.373 -22.351 1.00 95.75 293 SER A O 1
ATOM 2237 N N . ILE A 1 294 ? 14.972 4.374 -21.396 1.00 95.75 294 ILE A N 1
ATOM 2238 C CA . ILE A 1 294 ? 15.699 3.789 -22.539 1.00 95.75 294 ILE A CA 1
ATOM 2239 C C . ILE A 1 294 ? 14.844 3.779 -23.818 1.00 95.75 294 ILE A C 1
ATOM 2241 O O . ILE A 1 294 ? 15.379 3.912 -24.920 1.00 95.75 294 ILE A O 1
ATOM 2245 N N . LEU A 1 295 ? 13.525 3.633 -23.674 1.00 96.81 295 LEU A N 1
ATOM 2246 C CA . LEU A 1 295 ? 12.564 3.572 -24.775 1.00 96.81 295 LEU A CA 1
ATOM 2247 C C . LEU A 1 295 ? 11.888 4.921 -25.059 1.00 96.81 295 LEU A C 1
ATOM 2249 O O . LEU A 1 295 ? 11.003 4.994 -25.907 1.00 96.81 295 LEU A O 1
ATOM 2253 N N . GLY A 1 296 ? 12.280 5.991 -24.360 1.00 95.88 296 GLY A N 1
ATOM 2254 C CA . GLY A 1 296 ? 11.623 7.295 -24.469 1.00 95.88 296 GLY A CA 1
ATOM 2255 C C . GLY A 1 296 ? 10.179 7.302 -23.955 1.00 95.88 296 GLY A C 1
ATOM 2256 O O . GLY A 1 296 ? 9.417 8.206 -24.296 1.00 95.88 296 GLY A O 1
ATOM 2257 N N . ASN A 1 297 ? 9.785 6.305 -23.157 1.00 97.94 297 ASN A N 1
ATOM 2258 C CA . ASN A 1 297 ? 8.488 6.301 -22.488 1.00 97.94 297 ASN A CA 1
ATOM 2259 C C . ASN A 1 297 ? 8.477 7.347 -21.356 1.00 97.94 297 ASN A C 1
ATOM 2261 O O . ASN A 1 297 ? 9.527 7.620 -20.766 1.00 97.94 297 ASN A O 1
ATOM 2265 N N . PRO A 1 298 ? 7.302 7.874 -20.966 1.00 97.12 298 PRO A N 1
ATOM 2266 C CA . PRO A 1 298 ? 7.157 8.562 -19.687 1.00 97.12 298 PRO A CA 1
ATOM 2267 C C . PRO A 1 298 ? 7.649 7.681 -18.530 1.00 97.12 298 PRO A C 1
ATOM 2269 O O . PRO A 1 298 ? 7.405 6.476 -18.528 1.00 97.12 298 PRO A O 1
ATOM 2272 N N . GLU A 1 299 ? 8.277 8.276 -17.511 1.00 96.50 299 GLU A N 1
ATOM 2273 C CA . GLU A 1 299 ? 8.837 7.536 -16.363 1.00 96.50 299 GLU A CA 1
ATOM 2274 C C . GLU A 1 299 ? 7.807 6.629 -15.669 1.00 96.50 299 GLU A C 1
ATOM 2276 O O . GLU A 1 299 ? 8.144 5.548 -15.187 1.00 96.50 299 GLU A O 1
ATOM 2281 N N . ASN A 1 300 ? 6.545 7.070 -15.643 1.00 97.00 300 ASN A N 1
ATOM 2282 C CA . ASN A 1 300 ? 5.425 6.357 -15.035 1.00 97.00 300 ASN A CA 1
ATOM 2283 C C . ASN A 1 300 ? 4.819 5.259 -15.922 1.00 97.00 300 ASN A C 1
ATOM 2285 O O . ASN A 1 300 ? 4.024 4.488 -15.403 1.00 97.00 300 ASN A O 1
ATOM 2289 N N . ALA A 1 301 ? 5.175 5.140 -17.204 1.00 98.25 301 ALA A N 1
ATOM 2290 C CA . ALA A 1 301 ? 4.536 4.169 -18.090 1.00 98.25 301 ALA A CA 1
ATOM 2291 C C . ALA A 1 301 ? 4.559 2.747 -17.498 1.00 98.25 301 ALA A C 1
ATOM 2293 O O . ALA A 1 301 ? 5.534 2.335 -16.866 1.00 98.25 301 ALA A O 1
ATOM 2294 N N . ALA A 1 302 ? 3.473 1.997 -17.685 1.00 98.44 302 ALA A N 1
ATOM 2295 C CA . ALA A 1 302 ? 3.353 0.680 -17.079 1.00 98.44 302 ALA A CA 1
ATOM 2296 C C . ALA A 1 302 ? 4.385 -0.299 -17.665 1.00 98.44 302 ALA A C 1
ATOM 2298 O O . ALA A 1 302 ? 4.552 -0.395 -18.885 1.00 98.44 302 ALA A O 1
ATOM 2299 N N . VAL A 1 303 ? 5.037 -1.047 -16.777 1.00 98.81 303 VAL A N 1
ATOM 2300 C CA . VAL A 1 303 ? 6.040 -2.085 -17.051 1.00 98.81 303 VAL A CA 1
ATOM 2301 C C . VAL A 1 303 ? 5.591 -3.419 -16.453 1.00 98.81 303 VAL A C 1
ATOM 2303 O O . VAL A 1 303 ? 4.716 -3.455 -15.583 1.00 98.81 303 VAL A O 1
ATOM 2306 N N . LEU A 1 304 ? 6.202 -4.528 -16.877 1.00 98.75 304 LEU A N 1
ATOM 2307 C CA . LEU A 1 304 ? 6.095 -5.784 -16.130 1.00 98.75 304 LEU A CA 1
ATOM 2308 C C . LEU A 1 304 ? 7.184 -5.828 -15.065 1.00 98.75 304 LEU A C 1
ATOM 2310 O O . LEU A 1 304 ? 8.363 -5.791 -15.402 1.00 98.75 304 LEU A O 1
ATOM 2314 N N . GLU A 1 305 ? 6.793 -5.959 -13.800 1.00 98.75 305 GLU A N 1
ATOM 2315 C CA . GLU A 1 305 ? 7.690 -6.340 -12.708 1.00 98.75 305 GLU A CA 1
ATOM 2316 C C . GLU A 1 305 ? 7.587 -7.853 -12.496 1.00 98.75 305 GLU A C 1
ATOM 2318 O O . GLU A 1 305 ? 6.488 -8.364 -12.263 1.00 98.75 305 GLU A O 1
ATOM 2323 N N . TYR A 1 306 ? 8.719 -8.560 -12.527 1.00 98.19 306 TYR A N 1
ATOM 2324 C CA . TYR A 1 306 ? 8.795 -9.994 -12.233 1.00 98.19 306 TYR A CA 1
ATOM 2325 C C . TYR A 1 306 ? 9.777 -10.293 -11.097 1.00 98.19 306 TYR A C 1
ATOM 2327 O O . TYR A 1 306 ? 10.779 -9.600 -10.917 1.00 98.19 306 TYR A O 1
ATOM 2335 N N . THR A 1 307 ? 9.483 -11.335 -10.314 1.00 96.50 307 THR A N 1
ATOM 2336 C CA . THR A 1 307 ? 10.240 -11.699 -9.104 1.00 96.50 307 THR A CA 1
ATOM 2337 C C . THR A 1 307 ? 10.905 -13.068 -9.248 1.00 96.50 307 THR A C 1
ATOM 2339 O O . THR A 1 307 ? 10.207 -14.057 -9.440 1.00 96.50 307 THR A O 1
ATOM 2342 N N . LEU A 1 308 ? 12.232 -13.136 -9.081 1.00 94.88 308 LEU A N 1
ATOM 2343 C CA . LEU A 1 308 ? 13.114 -14.321 -9.125 1.00 94.88 308 LEU A CA 1
ATOM 2344 C C . LEU A 1 308 ? 13.146 -15.116 -10.444 1.00 94.88 308 LEU A C 1
ATOM 2346 O O . LEU A 1 308 ? 14.230 -15.401 -10.946 1.00 94.88 308 LEU A O 1
ATOM 2350 N N . LEU A 1 309 ? 11.988 -15.480 -10.990 1.00 96.69 309 LEU A N 1
ATOM 2351 C CA . LEU A 1 309 ? 11.812 -16.162 -12.269 1.00 96.69 309 LEU A CA 1
ATOM 2352 C C . LEU A 1 309 ? 10.862 -15.327 -13.130 1.00 96.69 309 LEU A C 1
ATOM 2354 O O . LEU A 1 309 ? 9.691 -15.163 -12.778 1.00 96.69 309 LEU A O 1
ATOM 2358 N N . GLY A 1 310 ? 11.389 -14.782 -14.224 1.00 96.94 310 GLY A N 1
ATOM 2359 C CA . GLY A 1 310 ? 10.643 -13.973 -15.179 1.00 96.94 310 GLY A CA 1
ATOM 2360 C C . GLY A 1 310 ? 9.775 -14.797 -16.134 1.00 96.94 310 GLY A C 1
ATOM 2361 O O . GLY A 1 310 ? 9.942 -16.014 -16.232 1.00 96.94 310 GLY A O 1
ATOM 2362 N N . PRO A 1 311 ? 8.834 -14.144 -16.835 1.00 98.06 311 PRO A N 1
ATOM 2363 C CA . PRO A 1 311 ? 7.927 -14.810 -17.756 1.00 98.06 311 PRO A CA 1
ATOM 2364 C C . PRO A 1 311 ? 8.593 -15.190 -19.087 1.00 98.06 311 PRO A C 1
ATOM 2366 O O . PRO A 1 311 ? 9.605 -14.613 -19.500 1.00 98.06 311 PRO A O 1
ATOM 2369 N N . THR A 1 312 ? 7.947 -16.115 -19.793 1.00 98.50 312 THR A N 1
ATOM 2370 C CA . THR A 1 312 ? 8.134 -16.345 -21.227 1.00 98.50 312 THR A CA 1
ATOM 2371 C C . THR A 1 312 ? 7.029 -15.603 -21.983 1.00 98.50 312 THR A C 1
ATOM 2373 O O . THR A 1 312 ? 5.840 -15.857 -21.767 1.00 98.50 312 THR A O 1
ATOM 2376 N N . VAL A 1 313 ? 7.411 -14.687 -22.873 1.00 98.31 313 VAL A N 1
ATOM 2377 C CA . VAL A 1 313 ? 6.509 -13.743 -23.550 1.00 98.31 313 VAL A CA 1
ATOM 2378 C C . VAL A 1 313 ? 6.650 -13.868 -25.062 1.00 98.31 313 VAL A C 1
ATOM 2380 O O . VAL A 1 313 ? 7.762 -13.816 -25.579 1.00 98.31 313 VAL A O 1
ATOM 2383 N N . GLN A 1 314 ? 5.534 -13.978 -25.784 1.00 98.19 314 GLN A N 1
ATOM 2384 C CA . GLN A 1 314 ? 5.521 -13.937 -27.247 1.00 98.19 314 GLN A CA 1
ATOM 2385 C C . GLN A 1 314 ? 5.013 -12.588 -27.758 1.00 98.19 314 GLN A C 1
ATOM 2387 O O . GLN A 1 314 ? 3.944 -12.128 -27.356 1.00 98.19 314 GLN A O 1
ATOM 2392 N N . PHE A 1 315 ? 5.737 -11.987 -28.700 1.00 97.56 315 PHE A N 1
ATOM 2393 C CA . PHE A 1 315 ? 5.361 -10.715 -29.315 1.00 97.56 315 PHE A CA 1
ATOM 2394 C C . PHE A 1 315 ? 4.491 -10.944 -30.550 1.00 97.56 315 PHE A C 1
ATOM 2396 O O . PHE A 1 315 ? 4.853 -11.697 -31.456 1.00 97.56 315 PHE A O 1
ATOM 2403 N N . LYS A 1 316 ? 3.334 -10.280 -30.625 1.00 95.75 316 LYS A N 1
ATOM 2404 C CA . LYS A 1 316 ? 2.441 -10.350 -31.799 1.00 95.75 316 LYS A CA 1
ATOM 2405 C C . LYS A 1 316 ? 2.588 -9.158 -32.743 1.00 95.75 316 LYS A C 1
ATOM 2407 O O . LYS A 1 316 ? 1.894 -9.082 -33.753 1.00 95.75 316 LYS A O 1
ATOM 2412 N N . THR A 1 317 ? 3.543 -8.285 -32.448 1.00 92.88 317 THR A N 1
ATOM 2413 C CA . THR A 1 317 ? 3.892 -7.081 -33.201 1.00 92.88 317 THR A CA 1
ATOM 2414 C C . THR A 1 317 ? 5.401 -6.873 -33.175 1.00 92.88 317 THR A C 1
ATOM 2416 O O . THR A 1 317 ? 6.074 -7.320 -32.247 1.00 92.88 317 THR A O 1
ATOM 2419 N N . ASP A 1 318 ? 5.922 -6.165 -34.170 1.00 94.38 318 ASP A N 1
ATOM 2420 C CA . ASP A 1 318 ? 7.265 -5.598 -34.095 1.00 94.38 318 ASP A CA 1
ATOM 2421 C C . ASP A 1 318 ? 7.261 -4.467 -33.059 1.00 94.38 318 ASP A C 1
ATOM 2423 O O . ASP A 1 318 ? 6.373 -3.610 -33.082 1.00 94.38 318 ASP A O 1
ATOM 2427 N N . CYS A 1 319 ? 8.241 -4.443 -32.155 1.00 94.62 319 CYS A N 1
ATOM 2428 C CA . CYS A 1 319 ? 8.425 -3.338 -31.215 1.00 94.62 319 CYS A CA 1
ATOM 2429 C C . CYS A 1 319 ? 9.864 -3.270 -30.680 1.00 94.62 319 CYS A C 1
ATOM 2431 O O . CYS A 1 319 ? 10.747 -4.045 -31.066 1.00 94.62 319 CYS A O 1
ATOM 2433 N N . PHE A 1 320 ? 10.110 -2.298 -29.804 1.00 96.75 320 PHE A N 1
ATOM 2434 C CA . PHE A 1 320 ? 11.329 -2.224 -29.009 1.00 96.75 320 PHE A CA 1
ATOM 2435 C C . PHE A 1 320 ? 11.008 -2.472 -27.544 1.00 96.75 320 PHE A C 1
ATOM 2437 O O . PHE A 1 320 ? 9.977 -2.026 -27.040 1.00 96.75 320 PHE A O 1
ATOM 2444 N N . ILE A 1 321 ? 11.920 -3.161 -26.871 1.00 97.50 321 ILE A N 1
ATOM 2445 C CA . ILE A 1 321 ? 11.850 -3.451 -25.444 1.00 97.50 321 ILE A CA 1
ATOM 2446 C C . ILE A 1 321 ? 13.131 -3.016 -24.744 1.00 97.50 321 ILE A C 1
ATOM 2448 O O . ILE A 1 321 ? 14.178 -2.845 -25.375 1.00 97.50 321 ILE A O 1
ATOM 2452 N N . ALA A 1 322 ? 13.046 -2.880 -23.429 1.00 97.19 322 ALA A N 1
ATOM 2453 C CA . ALA A 1 322 ? 14.185 -2.677 -22.554 1.00 97.19 322 ALA A CA 1
ATOM 2454 C C . ALA A 1 322 ? 13.980 -3.484 -21.275 1.00 97.19 322 ALA A C 1
ATOM 2456 O O . ALA A 1 322 ? 12.866 -3.590 -20.758 1.00 97.19 322 ALA A O 1
ATOM 2457 N N . ILE A 1 323 ? 15.075 -4.052 -20.779 1.00 96.19 323 ILE A N 1
ATOM 2458 C CA . ILE A 1 323 ? 15.093 -4.854 -19.559 1.00 96.19 323 ILE A CA 1
ATOM 2459 C C . ILE A 1 323 ? 16.008 -4.161 -18.550 1.00 96.19 323 ILE A C 1
ATOM 2461 O O . ILE A 1 323 ? 17.120 -3.761 -18.902 1.00 96.19 323 ILE A O 1
ATOM 2465 N N . ALA A 1 324 ? 15.552 -4.018 -17.308 1.00 94.31 324 ALA A N 1
ATOM 2466 C CA . ALA A 1 324 ? 16.313 -3.420 -16.212 1.00 94.31 324 ALA A CA 1
ATOM 2467 C C . ALA A 1 324 ? 16.125 -4.199 -14.898 1.00 94.31 324 ALA A C 1
ATOM 2469 O O . ALA A 1 324 ? 15.298 -5.108 -14.806 1.00 94.31 324 ALA A O 1
ATOM 2470 N N . GLY A 1 325 ? 16.883 -3.826 -13.865 1.00 92.88 325 GLY A N 1
ATOM 2471 C CA . GLY A 1 325 ? 16.879 -4.506 -12.570 1.00 92.88 325 GLY A CA 1
ATOM 2472 C C . GLY A 1 325 ? 17.614 -5.847 -12.603 1.00 92.88 325 GLY A C 1
ATOM 2473 O O . GLY A 1 325 ? 18.612 -6.016 -13.304 1.00 92.88 325 GLY A O 1
ATOM 2474 N N . ALA A 1 326 ? 17.135 -6.804 -11.811 1.00 91.44 326 ALA A N 1
ATOM 2475 C CA . ALA A 1 326 ? 17.701 -8.145 -11.733 1.00 91.44 326 ALA A CA 1
ATOM 2476 C C . ALA A 1 326 ? 17.356 -8.957 -12.993 1.00 91.44 326 ALA A C 1
ATOM 2478 O O . ALA A 1 326 ? 16.186 -9.136 -13.335 1.00 91.44 326 ALA A O 1
ATOM 2479 N N . THR A 1 327 ? 18.376 -9.468 -13.678 1.00 88.06 327 THR A N 1
ATOM 2480 C CA . THR A 1 327 ? 18.240 -10.195 -14.950 1.00 88.06 327 THR A CA 1
ATOM 2481 C C . THR A 1 327 ? 19.087 -11.465 -14.956 1.00 88.06 327 THR A C 1
ATOM 2483 O O . THR A 1 327 ? 19.941 -11.660 -14.084 1.00 88.06 327 THR A O 1
ATOM 2486 N N . ASP A 1 328 ? 18.817 -12.354 -15.910 1.00 83.62 328 ASP A N 1
ATOM 2487 C CA . ASP A 1 328 ? 19.745 -13.418 -16.291 1.00 83.62 328 ASP A CA 1
ATOM 2488 C C . ASP A 1 328 ? 20.986 -12.784 -16.952 1.00 83.62 328 ASP A C 1
ATOM 2490 O O . ASP A 1 328 ? 20.862 -11.878 -17.778 1.00 83.62 328 ASP A O 1
ATOM 2494 N N . ASN A 1 329 ? 22.187 -13.261 -16.609 1.00 78.19 329 ASN A N 1
ATOM 2495 C CA . ASN A 1 329 ? 23.451 -12.748 -17.154 1.00 78.19 329 ASN A CA 1
ATOM 2496 C C . ASN A 1 329 ? 23.579 -12.909 -18.682 1.00 78.19 329 ASN A C 1
ATOM 2498 O O . ASN A 1 329 ? 24.435 -12.272 -19.293 1.00 78.19 329 ASN A O 1
ATOM 2502 N N . SER A 1 330 ? 22.780 -13.784 -19.296 1.00 82.50 330 SER A N 1
ATOM 2503 C CA . SER A 1 330 ? 22.767 -14.021 -20.742 1.00 82.50 330 SER A CA 1
ATOM 2504 C C . SER A 1 330 ? 21.938 -13.002 -21.531 1.00 82.50 330 SER A C 1
ATOM 2506 O O . SER A 1 330 ? 22.087 -12.908 -22.751 1.00 82.50 330 SER A O 1
ATOM 2508 N N . LEU A 1 331 ? 21.085 -12.219 -20.863 1.00 81.06 331 LEU A N 1
ATOM 2509 C CA . LEU A 1 331 ? 20.217 -11.246 -21.515 1.00 81.06 331 LEU A CA 1
ATOM 2510 C C . LEU A 1 331 ? 20.902 -9.887 -21.646 1.00 81.06 331 LEU A C 1
ATOM 2512 O O . LEU A 1 331 ? 21.469 -9.343 -20.698 1.00 81.06 331 LEU A O 1
ATOM 2516 N N . ALA A 1 332 ? 20.776 -9.287 -22.829 1.00 86.06 332 ALA A N 1
ATOM 2517 C CA . ALA A 1 332 ? 21.067 -7.873 -22.991 1.00 86.06 332 ALA A CA 1
ATOM 2518 C C . ALA A 1 332 ? 20.120 -7.059 -22.092 1.00 86.06 332 ALA A C 1
ATOM 2520 O O . ALA A 1 332 ? 18.903 -7.211 -22.169 1.00 86.06 332 ALA A O 1
ATOM 2521 N N . SER A 1 333 ? 20.670 -6.186 -21.254 1.00 90.56 333 SER A N 1
ATOM 2522 C CA . SER A 1 333 ? 19.909 -5.302 -20.367 1.00 90.56 333 SER A CA 1
ATOM 2523 C C . SER A 1 333 ? 20.384 -3.858 -20.510 1.00 90.56 333 SER A C 1
ATOM 2525 O O . SER A 1 333 ? 21.413 -3.582 -21.131 1.00 90.56 333 SER A O 1
ATOM 2527 N N . LEU A 1 334 ? 19.586 -2.923 -19.992 1.00 93.19 334 LEU A N 1
ATOM 2528 C CA . LEU A 1 334 ? 19.866 -1.488 -19.989 1.00 93.19 334 LEU A CA 1
ATOM 2529 C C . LEU A 1 334 ? 20.140 -0.888 -21.383 1.00 93.19 334 LEU A C 1
ATOM 2531 O O . LEU A 1 334 ? 20.912 0.060 -21.531 1.00 93.19 334 LEU A O 1
ATOM 2535 N N . ARG A 1 335 ? 19.490 -1.429 -22.418 1.00 94.06 335 ARG A N 1
ATOM 2536 C CA . ARG A 1 335 ? 19.563 -0.948 -23.803 1.00 94.06 335 ARG A CA 1
ATOM 2537 C C . ARG A 1 335 ? 18.275 -1.212 -24.577 1.00 94.06 335 ARG A C 1
ATOM 2539 O O . ARG A 1 335 ? 17.538 -2.125 -24.201 1.00 94.06 335 ARG A O 1
ATOM 2546 N N . PRO A 1 336 ? 18.034 -0.495 -25.688 1.00 96.25 336 PRO A N 1
ATOM 2547 C CA . PRO A 1 336 ? 16.961 -0.837 -26.609 1.00 96.25 336 PRO A CA 1
ATOM 2548 C C . PRO A 1 336 ? 17.252 -2.173 -27.302 1.00 96.25 336 PRO A C 1
ATOM 2550 O O . PRO A 1 336 ? 18.352 -2.405 -27.824 1.00 96.25 336 PRO A O 1
ATOM 2553 N N . ILE A 1 337 ? 16.248 -3.043 -27.342 1.00 95.75 337 ILE A N 1
ATOM 2554 C CA . ILE A 1 337 ? 16.283 -4.342 -28.017 1.00 95.75 337 ILE A CA 1
ATOM 2555 C C . ILE A 1 337 ? 15.116 -4.379 -28.991 1.00 95.75 337 ILE A C 1
ATOM 2557 O O . ILE A 1 337 ? 13.970 -4.162 -28.605 1.00 95.75 337 ILE A O 1
ATOM 2561 N N . ARG A 1 338 ? 15.409 -4.646 -30.263 1.00 95.44 338 ARG A N 1
ATOM 2562 C CA . ARG A 1 338 ? 14.371 -4.835 -31.272 1.00 95.44 338 ARG A CA 1
ATOM 2563 C C . ARG A 1 338 ? 13.843 -6.261 -31.186 1.00 95.44 338 ARG A C 1
ATOM 2565 O O . ARG A 1 338 ? 14.639 -7.194 -31.254 1.00 95.44 338 ARG A O 1
ATOM 2572 N N . VAL A 1 339 ? 12.527 -6.404 -31.119 1.00 95.25 339 VAL A N 1
ATOM 2573 C CA . VAL A 1 339 ? 11.823 -7.685 -31.239 1.00 95.25 339 VAL A CA 1
ATOM 2574 C C . VAL A 1 339 ? 10.892 -7.632 -32.444 1.00 95.25 339 VAL A C 1
ATOM 2576 O O . VAL A 1 339 ? 10.353 -6.577 -32.793 1.00 95.25 339 VAL A O 1
ATOM 2579 N N . ARG A 1 340 ? 10.751 -8.761 -33.128 1.00 95.81 340 ARG A N 1
ATOM 2580 C CA . ARG A 1 340 ? 9.857 -8.923 -34.272 1.00 95.81 340 ARG A CA 1
ATOM 2581 C C . ARG A 1 340 ? 8.615 -9.689 -33.854 1.00 95.81 340 ARG A C 1
ATOM 2583 O O . ARG A 1 340 ? 8.627 -10.490 -32.920 1.00 95.81 340 ARG A O 1
ATOM 2590 N N . ARG A 1 341 ? 7.538 -9.491 -34.604 1.00 96.19 341 ARG A N 1
ATOM 2591 C CA . ARG A 1 341 ? 6.350 -10.329 -34.502 1.00 96.19 341 ARG A CA 1
ATOM 2592 C C . ARG A 1 341 ? 6.734 -11.804 -34.647 1.00 96.19 341 ARG A C 1
ATOM 2594 O O . ARG A 1 341 ? 7.339 -12.202 -35.639 1.00 96.19 341 ARG A O 1
ATOM 2601 N N . GLY A 1 342 ? 6.294 -12.614 -33.691 1.00 96.44 342 GLY A N 1
ATOM 2602 C CA . GLY A 1 342 ? 6.578 -14.044 -33.612 1.00 96.44 342 GLY A CA 1
ATOM 2603 C C . GLY A 1 342 ? 7.747 -14.392 -32.693 1.00 96.44 342 GLY A C 1
ATOM 2604 O O . GLY A 1 342 ? 7.819 -15.545 -32.268 1.00 96.44 342 GLY A O 1
ATOM 2605 N N . ASP A 1 343 ? 8.600 -13.424 -32.336 1.00 97.69 343 ASP A N 1
ATOM 2606 C CA . ASP A 1 343 ? 9.694 -13.651 -31.394 1.00 97.69 343 ASP A CA 1
ATOM 2607 C C . ASP A 1 343 ? 9.147 -14.014 -30.009 1.00 97.69 343 ASP A C 1
ATOM 2609 O O . ASP A 1 343 ? 8.136 -13.474 -29.540 1.00 97.69 343 ASP A O 1
ATOM 2613 N N . THR A 1 344 ? 9.864 -14.914 -29.341 1.00 97.94 344 THR A N 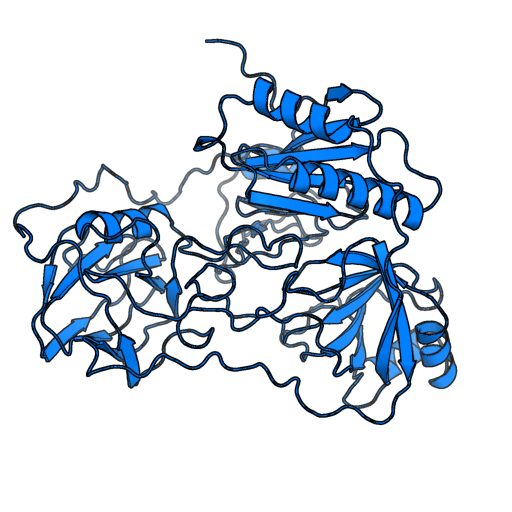1
ATOM 2614 C CA . THR A 1 344 ? 9.607 -15.312 -27.959 1.00 97.94 344 THR A CA 1
ATOM 2615 C C . THR A 1 344 ? 10.790 -14.890 -27.098 1.00 97.94 344 THR A C 1
ATOM 2617 O O . THR A 1 344 ? 11.931 -15.263 -27.368 1.00 97.94 344 THR A O 1
ATOM 2620 N N . LEU A 1 345 ? 10.516 -14.117 -26.050 1.00 97.25 345 LEU A N 1
ATOM 2621 C CA . LEU A 1 345 ? 11.486 -13.717 -25.040 1.00 97.25 345 LEU A CA 1
ATOM 2622 C C . LEU A 1 345 ? 11.335 -14.601 -23.805 1.00 97.25 345 LEU A C 1
ATOM 2624 O O . LEU A 1 345 ? 10.251 -14.685 -23.229 1.00 97.25 345 LEU A O 1
ATOM 2628 N N . HIS A 1 346 ? 12.443 -15.185 -23.364 1.00 96.88 346 HIS A N 1
ATOM 2629 C CA . HIS A 1 346 ? 12.537 -15.923 -22.110 1.00 96.88 346 HIS A CA 1
ATOM 2630 C C . HIS A 1 346 ? 13.329 -15.084 -21.105 1.00 96.88 346 HIS A C 1
ATOM 2632 O O . HIS A 1 346 ? 14.527 -14.883 -21.295 1.00 96.88 346 HIS A O 1
ATOM 2638 N N . LEU A 1 347 ? 12.675 -14.571 -20.055 1.00 95.50 347 LEU A N 1
ATOM 2639 C CA . LEU A 1 347 ? 13.358 -13.747 -19.045 1.00 95.50 347 LEU A CA 1
ATOM 2640 C C . LEU A 1 347 ? 14.134 -14.571 -18.005 1.00 95.50 347 LEU A C 1
ATOM 2642 O O . LEU A 1 347 ? 15.101 -14.067 -17.439 1.00 95.50 347 LEU A O 1
ATOM 2646 N N . GLY A 1 348 ? 13.744 -15.830 -17.783 1.00 92.44 348 GLY A N 1
ATOM 2647 C CA . GLY A 1 348 ? 14.521 -16.795 -17.001 1.00 92.44 348 GLY A CA 1
ATOM 2648 C C . GLY A 1 348 ? 14.720 -16.430 -15.525 1.00 92.44 348 GLY A C 1
ATOM 2649 O O . GLY A 1 348 ? 14.007 -15.601 -14.952 1.00 92.44 348 GLY A O 1
ATOM 2650 N N . HIS A 1 349 ? 15.674 -17.107 -14.883 1.00 94.81 349 HIS A N 1
ATOM 2651 C CA . HIS A 1 349 ? 16.030 -16.862 -13.486 1.00 94.81 349 HIS A CA 1
ATOM 2652 C C . HIS A 1 349 ? 16.956 -15.651 -13.361 1.00 94.81 349 HIS A C 1
ATOM 2654 O O . HIS A 1 349 ? 17.941 -15.527 -14.086 1.00 94.81 349 HIS A O 1
ATOM 2660 N N . VAL A 1 350 ? 16.687 -14.783 -12.387 1.00 91.38 350 VAL A N 1
ATOM 2661 C CA . VAL A 1 350 ? 17.587 -13.661 -12.096 1.00 91.38 350 VAL A CA 1
ATOM 2662 C C . VAL A 1 350 ? 18.886 -14.171 -11.468 1.00 91.38 350 VAL A C 1
ATOM 2664 O O . VAL A 1 350 ? 18.862 -14.964 -10.527 1.00 91.38 350 VAL A O 1
ATOM 2667 N N . ALA A 1 351 ? 20.032 -13.704 -11.966 1.00 87.88 351 ALA A N 1
ATOM 2668 C CA . ALA A 1 351 ? 21.337 -14.151 -11.476 1.00 87.88 351 ALA A CA 1
ATOM 2669 C C . ALA A 1 351 ? 21.726 -13.487 -10.144 1.00 87.88 351 ALA A C 1
ATOM 2671 O O . ALA A 1 351 ? 22.317 -14.117 -9.266 1.00 87.88 351 ALA A O 1
ATOM 2672 N N . LYS A 1 352 ? 21.400 -12.197 -9.985 1.00 87.12 352 LYS A N 1
ATOM 2673 C CA . LYS A 1 352 ? 21.669 -11.411 -8.775 1.00 87.12 352 LYS A CA 1
ATOM 2674 C C . LYS A 1 352 ? 20.546 -10.406 -8.541 1.00 87.12 352 LYS A C 1
ATOM 2676 O O . LYS A 1 352 ? 20.126 -9.720 -9.466 1.00 87.12 352 LYS A O 1
ATOM 2681 N N . GLY A 1 353 ? 20.104 -10.283 -7.291 1.00 88.81 353 GLY A N 1
ATOM 2682 C CA . GLY A 1 353 ? 18.945 -9.469 -6.925 1.00 88.81 353 GLY A CA 1
ATOM 2683 C C . GLY A 1 353 ? 17.654 -10.289 -6.906 1.00 88.81 353 GLY A C 1
ATOM 2684 O O . GLY A 1 353 ? 17.696 -11.510 -6.803 1.00 88.81 353 GLY A O 1
ATOM 2685 N N . CYS A 1 354 ? 16.506 -9.609 -6.942 1.00 91.38 354 CYS A N 1
ATOM 2686 C CA . CYS A 1 354 ? 15.200 -10.251 -6.745 1.00 91.38 354 CYS A CA 1
ATOM 2687 C C . CYS A 1 354 ? 14.146 -9.846 -7.785 1.00 91.38 354 CYS A C 1
ATOM 2689 O O . CYS A 1 354 ? 13.317 -10.676 -8.150 1.00 91.38 354 CYS A O 1
ATOM 2691 N N . ARG A 1 355 ? 14.171 -8.602 -8.282 1.00 94.38 355 ARG A N 1
ATOM 2692 C CA . ARG A 1 355 ? 13.144 -8.068 -9.189 1.00 94.38 355 ARG A CA 1
ATOM 2693 C C . ARG A 1 355 ? 13.746 -7.526 -10.472 1.00 94.38 355 ARG A C 1
ATOM 2695 O O . ARG A 1 355 ? 14.680 -6.727 -10.405 1.00 94.38 355 ARG A O 1
ATOM 2702 N N . GLY A 1 356 ? 13.191 -7.942 -11.602 1.00 95.94 356 GLY A N 1
ATOM 2703 C CA . GLY A 1 356 ? 13.499 -7.397 -12.918 1.00 95.94 356 GLY A CA 1
ATOM 2704 C C . GLY A 1 356 ? 12.284 -6.721 -13.541 1.00 95.94 356 GLY A C 1
ATOM 2705 O O . GLY A 1 356 ? 11.147 -6.929 -13.105 1.00 95.94 356 GLY A O 1
ATOM 2706 N N . TYR A 1 357 ? 12.545 -5.894 -14.550 1.00 97.94 357 TYR A N 1
ATOM 2707 C CA . TYR A 1 357 ? 11.541 -5.071 -15.213 1.00 97.94 357 TYR A CA 1
ATOM 2708 C C . TYR A 1 357 ? 11.651 -5.206 -16.722 1.00 97.94 357 TYR A C 1
ATOM 2710 O O . TYR A 1 357 ? 12.743 -5.075 -17.271 1.00 97.94 357 TYR A O 1
ATOM 2718 N N . LEU A 1 358 ? 10.514 -5.420 -17.379 1.00 98.50 358 LEU A N 1
ATOM 2719 C CA . LEU A 1 358 ? 10.381 -5.374 -18.831 1.00 98.50 358 LEU A CA 1
ATOM 2720 C C . LEU A 1 358 ? 9.508 -4.178 -19.211 1.00 98.50 358 LEU A C 1
ATOM 2722 O O . LEU A 1 358 ? 8.334 -4.123 -18.843 1.00 98.50 358 LEU A O 1
ATOM 2726 N N . ALA A 1 359 ? 10.078 -3.253 -19.978 1.00 98.50 359 ALA A N 1
ATOM 2727 C CA . ALA A 1 359 ? 9.350 -2.180 -20.639 1.00 98.50 359 ALA A CA 1
ATOM 2728 C C . ALA A 1 359 ? 9.218 -2.473 -22.138 1.00 98.50 359 ALA A C 1
ATOM 2730 O O . ALA A 1 359 ? 10.101 -3.075 -22.754 1.00 98.50 359 ALA A O 1
ATOM 2731 N N . VAL A 1 360 ? 8.121 -2.000 -22.721 1.00 97.75 360 VAL A N 1
ATOM 2732 C CA . VAL A 1 360 ? 7.852 -1.988 -24.164 1.00 97.75 360 VAL A CA 1
ATOM 2733 C C . VAL A 1 360 ? 7.720 -0.535 -24.610 1.00 97.75 360 VAL A C 1
ATOM 2735 O O . VAL A 1 360 ? 7.217 0.293 -23.850 1.00 97.75 360 VAL A O 1
ATOM 2738 N N . ALA A 1 361 ? 8.177 -0.192 -25.811 1.00 97.12 361 ALA A N 1
ATOM 2739 C CA . ALA A 1 361 ? 8.017 1.162 -26.334 1.00 97.12 361 ALA A CA 1
ATOM 2740 C C . ALA A 1 361 ? 6.514 1.463 -26.483 1.00 97.12 361 ALA A C 1
ATOM 2742 O O . ALA A 1 361 ? 5.795 0.672 -27.089 1.00 97.12 361 ALA A O 1
ATOM 2743 N N . GLY A 1 362 ? 6.051 2.568 -25.894 1.00 95.12 362 GLY A N 1
ATOM 2744 C CA . GLY A 1 362 ? 4.626 2.904 -25.747 1.00 95.12 362 GLY A CA 1
ATOM 2745 C C . GLY A 1 362 ? 3.999 2.476 -24.411 1.00 95.12 362 GLY A C 1
ATOM 2746 O O . GLY A 1 362 ? 2.937 2.978 -24.053 1.00 95.12 362 GLY A O 1
ATOM 2747 N N . GLY A 1 363 ? 4.670 1.616 -23.635 1.00 97.38 363 GLY A N 1
ATOM 2748 C CA . GLY A 1 363 ? 4.186 1.099 -22.349 1.00 97.38 363 GLY A CA 1
ATOM 2749 C C . GLY A 1 363 ? 3.063 0.063 -22.485 1.00 97.38 363 GLY A C 1
ATOM 2750 O O . GLY A 1 363 ? 2.497 -0.130 -23.561 1.00 97.38 363 GLY A O 1
ATOM 2751 N N . PHE A 1 364 ? 2.739 -0.630 -21.391 1.00 97.38 364 PHE A N 1
ATOM 2752 C CA . PHE A 1 364 ? 1.584 -1.536 -21.363 1.00 97.38 364 PHE A CA 1
ATOM 2753 C C . PHE A 1 364 ? 0.280 -0.769 -21.130 1.00 97.38 364 PHE A C 1
ATOM 2755 O O . PHE A 1 364 ? 0.172 0.040 -20.209 1.00 97.38 364 PHE A O 1
ATOM 2762 N N . CYS A 1 365 ? -0.736 -1.054 -21.940 1.00 94.56 365 CYS A N 1
ATOM 2763 C CA . CYS A 1 365 ? -2.053 -0.446 -21.816 1.00 94.56 365 CYS A CA 1
ATOM 2764 C C . CYS A 1 365 ? -2.941 -1.285 -20.900 1.00 94.56 365 CYS A C 1
ATOM 2766 O O . CYS A 1 365 ? -3.483 -2.309 -21.312 1.00 94.56 365 CYS A O 1
ATOM 2768 N N . VAL A 1 366 ? -3.124 -0.814 -19.669 1.00 93.56 366 VAL A N 1
ATOM 2769 C CA . VAL A 1 366 ? -4.130 -1.333 -18.736 1.00 93.56 366 VAL A CA 1
ATOM 2770 C C . VAL A 1 366 ? -4.976 -0.176 -18.190 1.00 93.56 366 VAL A C 1
ATOM 2772 O O . VAL A 1 366 ? -4.467 0.943 -18.085 1.00 93.56 366 VAL A O 1
ATOM 2775 N N . PRO A 1 367 ? -6.259 -0.393 -17.849 1.00 92.31 367 PRO A N 1
ATOM 2776 C CA . PRO A 1 367 ? -7.094 0.665 -17.291 1.00 92.31 367 PRO A CA 1
ATOM 2777 C C . PRO A 1 367 ? -6.526 1.189 -15.959 1.00 92.31 367 PRO A C 1
ATOM 2779 O O . PRO A 1 367 ? -6.271 0.392 -15.049 1.00 92.31 367 PRO A O 1
ATOM 2782 N N . PRO A 1 368 ? -6.347 2.512 -15.794 1.00 95.00 368 PRO A N 1
ATOM 2783 C CA . PRO A 1 368 ? -5.927 3.064 -14.518 1.00 95.00 368 PRO A CA 1
ATOM 2784 C C . PRO A 1 368 ? -7.061 2.944 -13.493 1.00 95.00 368 PRO A C 1
ATOM 2786 O O . PRO A 1 368 ? -8.209 3.293 -13.759 1.00 95.00 368 PRO A O 1
ATOM 2789 N N . VAL A 1 369 ? -6.721 2.498 -12.287 1.00 96.75 369 VAL A N 1
ATOM 2790 C CA . VAL A 1 369 ? -7.622 2.446 -11.129 1.00 96.75 369 VAL A CA 1
ATOM 2791 C C . VAL A 1 369 ? -7.039 3.346 -10.061 1.00 96.75 369 VAL A C 1
ATOM 2793 O O . VAL A 1 369 ? -5.911 3.103 -9.625 1.00 96.75 369 VAL A O 1
ATOM 2796 N N . LEU A 1 370 ? -7.800 4.366 -9.649 1.00 95.75 370 LEU A N 1
ATOM 2797 C CA . LEU A 1 370 ? -7.337 5.395 -8.716 1.00 95.75 370 LEU A CA 1
ATOM 2798 C C . LEU A 1 370 ? -6.006 5.996 -9.184 1.00 95.75 370 LEU A C 1
ATOM 2800 O O . LEU A 1 370 ? -4.998 5.818 -8.520 1.00 95.75 370 LEU A O 1
ATOM 2804 N N . ASN A 1 371 ? -6.011 6.630 -10.363 1.00 95.25 371 ASN A N 1
ATOM 2805 C CA . ASN A 1 371 ? -4.870 7.284 -11.029 1.00 95.25 371 ASN A CA 1
ATOM 2806 C C . ASN A 1 371 ? -3.632 6.423 -11.362 1.00 95.25 371 ASN A C 1
ATOM 2808 O O . ASN A 1 371 ? -2.614 6.984 -11.757 1.00 95.25 371 ASN A O 1
ATOM 2812 N N . SER A 1 372 ? -3.718 5.090 -11.280 1.00 97.75 372 SER A N 1
ATOM 2813 C CA . SER A 1 372 ? -2.561 4.207 -11.488 1.00 97.75 372 SER A CA 1
ATOM 2814 C C . SER A 1 372 ? -2.905 2.868 -12.142 1.00 97.75 372 SER A C 1
ATOM 2816 O O . SER A 1 372 ? -3.929 2.242 -11.852 1.00 97.75 372 SER A O 1
ATOM 2818 N N . CYS A 1 373 ? -1.977 2.390 -12.963 1.00 97.62 373 CYS A N 1
ATOM 2819 C CA . CYS A 1 373 ? -1.934 1.077 -13.597 1.00 97.62 373 CYS A CA 1
ATOM 2820 C C . CYS A 1 373 ? -1.346 -0.023 -12.696 1.00 97.62 373 CYS A C 1
ATOM 2822 O O . CYS A 1 373 ? -1.328 -1.184 -13.094 1.00 97.62 373 CYS A O 1
ATOM 2824 N N . SER A 1 374 ? -0.858 0.298 -11.495 1.00 98.56 374 SER A N 1
ATOM 2825 C CA . SER A 1 374 ? -0.181 -0.671 -10.627 1.00 98.56 374 SER A CA 1
ATOM 2826 C C . SER A 1 374 ? -1.075 -1.798 -10.137 1.00 98.56 374 SER A C 1
ATOM 2828 O O . SER A 1 374 ? -2.230 -1.576 -9.793 1.00 98.56 374 SER A O 1
ATOM 2830 N N . THR A 1 375 ? -0.536 -3.002 -9.994 1.00 98.56 375 THR A N 1
ATOM 2831 C CA . THR A 1 375 ? -1.282 -4.120 -9.405 1.00 98.56 375 THR A CA 1
ATOM 2832 C C . THR A 1 375 ? -1.179 -4.082 -7.878 1.00 98.56 375 THR A C 1
ATOM 2834 O O . THR A 1 375 ? -0.074 -4.162 -7.342 1.00 98.56 375 THR A O 1
ATOM 2837 N N . TYR A 1 376 ? -2.317 -4.029 -7.178 1.00 97.56 376 TYR A N 1
ATOM 2838 C CA . TYR A 1 376 ? -2.414 -4.292 -5.737 1.00 97.56 376 TYR A CA 1
ATOM 2839 C C . TYR A 1 376 ? -3.329 -5.494 -5.483 1.00 97.56 376 TYR A C 1
ATOM 2841 O O . TYR A 1 376 ? -4.556 -5.394 -5.542 1.00 97.56 376 TYR A O 1
ATOM 2849 N N . MET A 1 377 ? -2.714 -6.644 -5.208 1.00 94.44 377 MET A N 1
ATOM 2850 C CA . MET A 1 377 ? -3.390 -7.946 -5.181 1.00 94.44 377 MET A CA 1
ATOM 2851 C C . MET A 1 377 ? -4.434 -8.115 -4.066 1.00 94.44 377 MET A C 1
ATOM 2853 O O . MET A 1 377 ? -5.512 -8.625 -4.374 1.00 94.44 377 MET A O 1
ATOM 2857 N N . PRO A 1 378 ? -4.192 -7.691 -2.805 1.00 91.56 378 PRO A N 1
ATOM 2858 C CA . PRO A 1 378 ? -5.149 -7.918 -1.717 1.00 91.56 378 PRO A CA 1
ATOM 2859 C C . PRO A 1 378 ? -6.547 -7.348 -1.988 1.00 91.56 378 PRO A C 1
ATOM 2861 O O . PRO A 1 378 ? -7.538 -7.964 -1.612 1.00 91.56 378 PRO A O 1
ATOM 2864 N N . ALA A 1 379 ? -6.629 -6.209 -2.683 1.00 93.25 379 ALA A N 1
ATOM 2865 C CA . ALA A 1 379 ? -7.893 -5.577 -3.069 1.00 93.25 379 ALA A CA 1
ATOM 2866 C C . ALA A 1 379 ? -8.190 -5.660 -4.579 1.00 93.25 379 ALA A C 1
ATOM 2868 O O . ALA A 1 379 ? -9.100 -4.992 -5.061 1.00 93.25 379 ALA A O 1
ATOM 2869 N N . LYS A 1 380 ? -7.419 -6.462 -5.331 1.00 94.44 380 LYS A N 1
ATOM 2870 C CA . LYS A 1 380 ? -7.531 -6.631 -6.790 1.00 94.44 380 LYS A CA 1
ATOM 2871 C C . LYS A 1 380 ? -7.606 -5.305 -7.568 1.00 94.44 380 LYS A C 1
ATOM 2873 O O . LYS A 1 380 ? -8.438 -5.147 -8.458 1.00 94.44 380 LYS A O 1
ATOM 2878 N N . LEU A 1 381 ? -6.732 -4.349 -7.250 1.00 95.75 381 LEU A N 1
ATOM 2879 C CA . LEU A 1 381 ? -6.725 -3.033 -7.901 1.00 95.75 381 LEU A CA 1
ATOM 2880 C C . LEU A 1 381 ? -5.694 -2.957 -9.032 1.00 95.75 381 LEU A C 1
ATOM 2882 O O . LEU A 1 381 ? -4.533 -3.310 -8.829 1.00 95.75 381 LEU A O 1
ATOM 2886 N N . GLY A 1 382 ? -6.118 -2.414 -10.178 1.00 96.69 382 GLY A N 1
ATOM 2887 C CA . GLY A 1 382 ? -5.289 -2.092 -11.347 1.00 96.69 382 GLY A CA 1
ATOM 2888 C C . GLY A 1 382 ? -4.565 -3.271 -11.986 1.00 96.69 382 GLY A C 1
ATOM 2889 O O . GLY A 1 382 ? -4.936 -4.425 -11.798 1.00 96.69 382 GLY A O 1
ATOM 2890 N N . GLY A 1 383 ? -3.535 -2.972 -12.772 1.00 97.25 383 GLY A N 1
ATOM 2891 C CA . GLY A 1 383 ? -2.815 -3.958 -13.566 1.00 97.25 383 GLY A CA 1
ATOM 2892 C C . GLY A 1 383 ? -3.729 -4.739 -14.505 1.00 97.25 383 GLY A C 1
ATOM 2893 O O . GLY A 1 383 ? -4.709 -4.212 -15.026 1.00 97.25 383 GLY A O 1
ATOM 2894 N N . HIS A 1 384 ? -3.426 -6.022 -14.688 1.00 96.25 384 HIS A N 1
ATOM 2895 C CA . HIS A 1 384 ? -4.273 -6.936 -15.447 1.00 96.25 384 HIS A CA 1
ATOM 2896 C C . HIS A 1 384 ? -5.222 -7.676 -14.493 1.00 96.25 384 HIS A C 1
ATOM 2898 O O . HIS A 1 384 ? -4.858 -8.671 -13.865 1.00 96.25 384 HIS A O 1
ATOM 2904 N N . GLY A 1 385 ? -6.426 -7.127 -14.307 1.00 94.00 385 GLY A N 1
ATOM 2905 C CA . GLY A 1 385 ? -7.455 -7.705 -13.433 1.00 94.00 385 GLY A CA 1
ATOM 2906 C C . GLY A 1 385 ? -7.089 -7.756 -11.942 1.00 94.00 385 GLY A C 1
ATOM 2907 O O . GLY A 1 385 ? -7.612 -8.600 -11.213 1.00 94.00 385 GLY A O 1
ATOM 2908 N N . GLY A 1 386 ? -6.166 -6.908 -11.478 1.00 96.00 386 GLY A N 1
ATOM 2909 C CA . GLY A 1 386 ? -5.768 -6.845 -10.071 1.00 96.00 386 GLY A CA 1
ATOM 2910 C C . GLY A 1 386 ? -4.953 -8.042 -9.587 1.00 96.00 386 GLY A C 1
ATOM 2911 O O . GLY A 1 386 ? -4.875 -8.270 -8.380 1.00 96.00 386 GLY A O 1
ATOM 2912 N N . ARG A 1 387 ? -4.376 -8.833 -10.497 1.00 96.81 387 ARG A N 1
ATOM 2913 C CA . ARG A 1 387 ? -3.712 -10.106 -10.185 1.00 96.81 387 ARG A CA 1
ATOM 2914 C C . ARG A 1 387 ? -2.356 -10.249 -10.887 1.00 96.81 387 ARG A C 1
ATOM 2916 O O . ARG A 1 387 ? -2.073 -9.516 -11.834 1.00 96.81 387 ARG A O 1
ATOM 2923 N N . PRO A 1 388 ? -1.521 -11.212 -10.457 1.00 98.19 388 PRO A N 1
ATOM 2924 C CA . PRO A 1 388 ? -0.403 -11.675 -11.264 1.00 98.19 388 PRO A CA 1
ATOM 2925 C C . PRO A 1 388 ? -0.866 -12.186 -12.630 1.00 98.19 388 PRO A C 1
ATOM 2927 O O . PRO A 1 388 ? -1.980 -12.709 -12.770 1.00 98.19 388 PRO A O 1
ATOM 2930 N N . LEU A 1 389 ? 0.015 -12.051 -13.618 1.00 98.44 389 LEU A N 1
ATOM 2931 C CA . LEU A 1 389 ? -0.195 -12.582 -14.958 1.00 98.44 389 LEU A CA 1
ATOM 2932 C C . LEU A 1 389 ? -0.269 -14.111 -14.939 1.00 98.44 389 LEU A C 1
ATOM 2934 O O . LEU A 1 389 ? 0.306 -14.774 -14.074 1.00 98.44 389 LEU A O 1
ATOM 2938 N N . GLN A 1 390 ? -0.984 -14.660 -15.910 1.00 98.50 390 GLN A N 1
ATOM 2939 C CA . GLN A 1 390 ? -1.224 -16.082 -16.106 1.00 98.50 390 GLN A CA 1
ATOM 2940 C C . GLN A 1 390 ? -0.942 -16.463 -17.561 1.00 98.50 390 GLN A C 1
ATOM 2942 O O . GLN A 1 390 ? -0.927 -15.617 -18.455 1.00 98.50 390 GLN A O 1
ATOM 2947 N N . THR A 1 391 ? -0.703 -17.751 -17.803 1.00 98.56 391 THR A N 1
ATOM 2948 C CA . THR A 1 391 ? -0.584 -18.283 -19.165 1.00 98.56 391 THR A CA 1
ATOM 2949 C C . THR A 1 391 ? -1.838 -17.959 -19.973 1.00 98.56 391 THR A C 1
ATOM 2951 O O . THR A 1 391 ? -2.953 -18.219 -19.528 1.00 98.56 391 THR A O 1
ATOM 2954 N N . GLY A 1 392 ? -1.638 -17.434 -21.178 1.00 97.75 392 GLY A N 1
ATOM 2955 C CA . GLY A 1 392 ? -2.700 -17.032 -22.092 1.00 97.75 392 GLY A CA 1
ATOM 2956 C C . GLY A 1 392 ? -3.147 -15.580 -21.940 1.00 97.75 392 GLY A C 1
ATOM 2957 O O . GLY A 1 392 ? -3.875 -15.116 -22.812 1.00 97.75 392 GLY A O 1
ATOM 2958 N N . ASP A 1 393 ? -2.699 -14.853 -20.909 1.00 97.88 393 ASP A N 1
ATOM 2959 C CA . ASP A 1 393 ? -2.993 -13.422 -20.798 1.00 97.88 393 ASP A CA 1
ATOM 2960 C C . ASP A 1 393 ? -2.420 -12.667 -22.006 1.00 97.88 393 ASP A C 1
ATOM 2962 O O . ASP A 1 393 ? -1.269 -12.875 -22.413 1.00 97.88 393 ASP A O 1
ATOM 2966 N N . GLU A 1 394 ? -3.225 -11.761 -22.553 1.00 97.19 394 GLU A N 1
ATOM 2967 C CA . GLU A 1 394 ? -2.839 -10.853 -23.627 1.00 97.19 394 GLU A CA 1
ATOM 2968 C C . GLU A 1 394 ? -2.783 -9.424 -23.080 1.00 97.19 394 GLU A C 1
ATOM 2970 O O . GLU A 1 394 ? -3.725 -8.944 -22.452 1.00 97.19 394 GLU A O 1
ATOM 2975 N N . LEU A 1 395 ? -1.661 -8.739 -23.302 1.00 96.31 395 LEU A N 1
ATOM 2976 C CA . LEU A 1 395 ? -1.444 -7.370 -22.833 1.00 96.31 395 LEU A CA 1
ATOM 2977 C C . LEU A 1 395 ? -1.213 -6.453 -24.024 1.00 96.31 395 LEU A C 1
ATOM 2979 O O . LEU A 1 395 ? -0.263 -6.647 -24.787 1.00 96.31 395 LEU A O 1
ATOM 2983 N N . ALA A 1 396 ? -2.068 -5.443 -24.155 1.00 95.81 396 ALA A N 1
ATOM 2984 C CA . ALA A 1 396 ? -1.926 -4.416 -25.173 1.00 95.81 396 ALA A CA 1
ATOM 2985 C C . ALA A 1 396 ? -0.708 -3.518 -24.897 1.00 95.81 396 ALA A C 1
ATOM 2987 O O . ALA A 1 396 ? -0.359 -3.230 -23.750 1.00 95.81 396 ALA A O 1
ATOM 2988 N N . ILE A 1 397 ? -0.080 -3.066 -25.975 1.00 95.12 397 ILE A N 1
ATOM 2989 C CA . ILE A 1 397 ? 1.043 -2.135 -26.008 1.00 95.12 397 ILE A CA 1
ATOM 2990 C C . ILE A 1 397 ? 0.528 -0.805 -26.562 1.00 95.12 397 ILE A C 1
ATOM 2992 O O . ILE A 1 397 ? -0.202 -0.784 -27.556 1.00 95.12 397 ILE A O 1
ATOM 2996 N N . GLY A 1 398 ? 0.916 0.292 -25.916 1.00 93.44 398 GLY A N 1
ATOM 2997 C CA . GLY A 1 398 ? 0.568 1.643 -26.339 1.00 93.44 398 GLY A CA 1
ATOM 2998 C C . GLY A 1 398 ? 1.306 2.092 -27.593 1.00 93.44 398 GLY A C 1
ATOM 2999 O O . GLY A 1 398 ? 2.235 1.445 -28.077 1.00 93.44 398 GLY A O 1
ATOM 3000 N N . GLU A 1 399 ? 0.902 3.240 -28.126 1.00 92.06 399 GLU A N 1
ATOM 3001 C CA . GLU A 1 399 ? 1.621 3.856 -29.237 1.00 92.06 399 GLU A CA 1
ATOM 3002 C C . GLU A 1 399 ? 2.945 4.466 -28.741 1.00 92.06 399 GLU A C 1
ATOM 3004 O O . GLU A 1 399 ? 2.948 5.257 -27.792 1.00 92.06 399 GLU A O 1
ATOM 3009 N N . PRO A 1 400 ? 4.092 4.110 -29.345 1.00 92.94 400 PRO A N 1
ATOM 3010 C CA . PRO A 1 400 ? 5.383 4.613 -28.903 1.00 92.94 400 PRO A CA 1
ATOM 3011 C C . PRO A 1 400 ? 5.600 6.073 -29.318 1.00 92.94 400 PRO A C 1
ATOM 3013 O O . PRO A 1 400 ? 5.367 6.448 -30.465 1.00 92.94 400 PRO A O 1
ATOM 3016 N N . LEU A 1 401 ? 6.162 6.877 -28.409 1.00 89.38 401 LEU A N 1
ATOM 3017 C CA . LEU A 1 401 ? 6.626 8.240 -28.716 1.00 89.38 401 LEU A CA 1
ATOM 3018 C C . LEU A 1 401 ? 7.860 8.242 -29.632 1.00 89.38 401 LEU A C 1
ATOM 3020 O O . LEU A 1 401 ? 8.080 9.185 -30.389 1.00 89.38 401 LEU A O 1
ATOM 3024 N N . VAL A 1 402 ? 8.670 7.181 -29.557 1.00 86.75 402 VAL A N 1
ATOM 3025 C CA . VAL A 1 402 ? 9.888 6.989 -30.349 1.00 86.75 402 VAL A CA 1
ATOM 3026 C C . VAL A 1 402 ? 9.797 5.656 -31.085 1.00 86.75 402 VAL A C 1
ATOM 3028 O O . VAL A 1 402 ? 9.680 4.599 -30.473 1.00 86.75 402 VAL A O 1
ATOM 3031 N N . THR A 1 403 ? 9.867 5.694 -32.415 1.00 85.88 403 THR A N 1
ATOM 3032 C CA . THR A 1 403 ? 9.690 4.511 -33.280 1.00 85.88 403 THR A CA 1
ATOM 3033 C C . THR A 1 403 ? 11.005 3.917 -33.789 1.00 85.88 403 THR A C 1
ATOM 3035 O O . THR A 1 403 ? 11.012 2.816 -34.343 1.00 85.88 403 THR A O 1
ATOM 3038 N N . SER A 1 404 ? 12.132 4.610 -33.595 1.00 87.75 404 SER A N 1
ATOM 3039 C CA . SER A 1 404 ? 13.455 4.149 -34.023 1.00 87.75 404 SER A CA 1
ATOM 3040 C C . SER A 1 404 ? 14.509 4.373 -32.946 1.00 87.75 404 SER A C 1
ATOM 3042 O O . SER A 1 404 ? 14.635 5.482 -32.430 1.00 87.75 404 SER A O 1
ATOM 3044 N N . PHE A 1 405 ? 15.321 3.350 -32.682 1.00 88.88 405 PHE A N 1
ATOM 3045 C CA . PHE A 1 405 ? 16.408 3.405 -31.709 1.00 88.88 405 PHE A CA 1
ATOM 3046 C C . PHE A 1 405 ? 17.716 2.954 -32.345 1.00 88.88 405 PHE A C 1
ATOM 3048 O O . PHE A 1 405 ? 17.745 1.979 -33.102 1.00 88.88 405 PHE A O 1
ATOM 3055 N N . SER A 1 406 ? 18.818 3.608 -31.975 1.00 87.00 406 SER A N 1
ATOM 3056 C CA . SER A 1 406 ? 20.125 2.970 -32.107 1.00 87.00 406 SER A CA 1
ATOM 3057 C C . SER A 1 406 ? 20.213 1.828 -31.097 1.00 87.00 406 SER A C 1
ATOM 3059 O O . SER A 1 406 ? 19.938 2.020 -29.915 1.00 87.00 406 SER A O 1
ATOM 3061 N N . THR A 1 407 ? 20.613 0.646 -31.556 1.00 83.25 407 THR A N 1
ATOM 3062 C CA . THR A 1 407 ? 20.806 -0.538 -30.708 1.00 83.25 407 THR A CA 1
ATOM 3063 C C . THR A 1 407 ? 22.278 -0.765 -30.361 1.00 83.25 407 THR A C 1
ATOM 3065 O O . THR A 1 407 ? 22.639 -1.863 -29.954 1.00 83.25 407 THR A O 1
ATOM 3068 N N . THR A 1 408 ? 23.162 0.211 -30.582 1.00 88.38 408 THR A N 1
ATOM 3069 C CA . THR A 1 408 ? 24.618 0.050 -30.387 1.00 88.38 408 THR A CA 1
ATOM 3070 C C . THR A 1 408 ? 25.121 0.571 -29.047 1.00 88.38 408 THR A C 1
ATOM 3072 O O . THR A 1 408 ? 26.317 0.507 -28.782 1.00 88.38 408 THR A O 1
ATOM 3075 N N . TRP A 1 409 ? 24.233 1.107 -28.215 1.00 90.88 409 TRP A N 1
ATOM 3076 C CA . TRP A 1 409 ? 24.567 1.655 -26.908 1.00 90.88 409 TRP A CA 1
ATOM 3077 C C . TRP A 1 409 ? 23.806 0.908 -25.811 1.00 90.88 409 TRP A C 1
ATOM 3079 O O . TRP A 1 409 ? 22.785 0.266 -26.063 1.00 90.88 409 TRP A O 1
ATOM 3089 N N . SER A 1 410 ? 24.316 1.011 -24.593 1.00 90.94 410 SER A N 1
ATOM 3090 C CA . SER A 1 410 ? 23.638 0.641 -23.354 1.00 90.94 410 SER A CA 1
ATOM 3091 C C . SER A 1 410 ? 23.963 1.697 -22.306 1.00 90.94 410 SER A C 1
ATOM 3093 O O . SER A 1 410 ? 24.994 2.369 -22.409 1.00 90.94 410 SER A O 1
ATOM 3095 N N . LEU A 1 411 ? 23.110 1.854 -21.295 1.00 89.19 411 LEU A N 1
ATOM 3096 C CA . LEU A 1 411 ? 23.529 2.576 -20.098 1.00 89.19 411 LEU A CA 1
ATOM 3097 C C . LEU A 1 411 ? 24.694 1.819 -19.463 1.00 89.19 411 LEU A C 1
ATOM 3099 O O . LEU A 1 411 ? 24.739 0.586 -19.477 1.00 89.19 411 LEU A O 1
ATOM 3103 N N . ALA A 1 412 ? 25.654 2.567 -18.934 1.00 83.12 412 ALA A N 1
ATOM 3104 C CA . ALA A 1 412 ? 26.742 1.971 -18.190 1.00 83.12 412 ALA A CA 1
ATOM 3105 C C . ALA A 1 412 ? 26.205 1.411 -16.860 1.00 83.12 412 ALA A C 1
ATOM 3107 O O . ALA A 1 412 ? 25.339 2.007 -16.216 1.00 83.12 412 ALA A O 1
ATOM 3108 N N . ASN A 1 413 ? 26.700 0.238 -16.459 1.00 71.38 413 ASN A N 1
ATOM 3109 C CA . ASN A 1 413 ? 26.214 -0.472 -15.268 1.00 71.38 413 ASN A CA 1
ATOM 3110 C C . ASN A 1 413 ? 26.490 0.282 -13.951 1.00 71.38 413 ASN A C 1
ATOM 3112 O O . ASN A 1 413 ? 25.928 -0.061 -12.915 1.00 71.38 413 ASN A O 1
ATOM 3116 N N . ASP A 1 414 ? 27.362 1.287 -13.974 1.00 72.44 414 ASP A N 1
ATOM 3117 C CA . ASP A 1 414 ? 27.692 2.159 -12.847 1.00 72.44 414 ASP A CA 1
ATOM 3118 C C . ASP A 1 414 ? 26.715 3.334 -12.673 1.00 72.44 414 ASP A C 1
ATOM 3120 O O . ASP A 1 414 ? 26.718 3.960 -11.615 1.00 72.44 414 ASP A O 1
ATOM 3124 N N . VAL A 1 415 ? 25.837 3.600 -13.651 1.00 72.12 415 VAL A N 1
ATOM 3125 C CA . VAL A 1 415 ? 24.774 4.614 -13.529 1.00 72.12 415 VAL A CA 1
ATOM 3126 C C . VAL A 1 415 ? 23.801 4.240 -12.407 1.00 72.12 415 VAL A C 1
ATOM 3128 O O . VAL A 1 415 ? 23.367 5.111 -11.655 1.00 72.12 415 VAL A O 1
ATOM 3131 N N . VAL A 1 416 ? 23.495 2.945 -12.254 1.00 69.31 416 VAL A N 1
ATOM 3132 C CA . VAL A 1 416 ? 22.753 2.391 -11.110 1.00 69.31 416 VAL A CA 1
ATOM 3133 C C . VAL A 1 416 ? 23.360 1.035 -10.748 1.00 69.31 416 VAL A C 1
ATOM 3135 O O . VAL A 1 416 ? 22.940 0.006 -11.284 1.00 69.31 416 VAL A O 1
ATOM 3138 N N . PRO A 1 417 ? 24.367 0.999 -9.859 1.00 66.69 417 PRO A N 1
ATOM 3139 C CA . PRO A 1 417 ? 24.996 -0.255 -9.490 1.00 66.69 417 PRO A CA 1
ATOM 3140 C C . PRO A 1 417 ? 23.993 -1.138 -8.745 1.00 66.69 417 PRO A C 1
ATOM 3142 O O . PRO A 1 417 ? 23.353 -0.703 -7.784 1.00 66.69 417 PRO A O 1
ATOM 3145 N N . LEU A 1 418 ? 23.881 -2.405 -9.159 1.00 68.38 418 LEU A N 1
ATOM 3146 C CA . LEU A 1 418 ? 23.129 -3.394 -8.390 1.00 68.38 418 LEU A CA 1
ATOM 3147 C C . LEU A 1 418 ? 23.704 -3.469 -6.964 1.00 68.38 418 LEU A C 1
ATOM 3149 O O . LEU A 1 418 ? 24.931 -3.536 -6.815 1.00 68.38 418 LEU A O 1
ATOM 3153 N N . PRO A 1 419 ? 22.857 -3.516 -5.918 1.00 70.25 419 PRO A N 1
ATOM 3154 C CA . PRO A 1 419 ? 23.329 -3.580 -4.543 1.00 70.25 419 PRO A CA 1
ATOM 3155 C C . PRO A 1 419 ? 24.313 -4.739 -4.325 1.00 70.25 419 PRO A C 1
ATOM 3157 O O . PRO A 1 419 ? 24.161 -5.844 -4.865 1.00 70.25 419 PRO A O 1
ATOM 3160 N N . THR A 1 420 ? 25.343 -4.498 -3.516 1.00 75.94 420 THR A N 1
ATOM 3161 C CA . THR A 1 420 ? 26.231 -5.557 -3.029 1.00 75.94 420 THR A CA 1
ATOM 3162 C C . THR A 1 420 ? 25.482 -6.485 -2.073 1.00 75.94 420 THR A C 1
ATOM 3164 O O . THR A 1 420 ? 24.438 -6.132 -1.533 1.00 75.94 420 THR A O 1
ATOM 3167 N N . SER A 1 421 ? 26.013 -7.687 -1.849 1.00 80.19 421 SER A N 1
ATOM 3168 C CA . SER A 1 421 ? 25.577 -8.553 -0.752 1.00 80.19 421 SER A CA 1
ATOM 3169 C C . SER A 1 421 ? 26.782 -8.778 0.164 1.00 80.19 421 SER A C 1
ATOM 3171 O O . SER A 1 421 ? 27.740 -9.402 -0.295 1.00 80.19 421 SER A O 1
ATOM 3173 N N . PRO A 1 422 ? 26.779 -8.262 1.407 1.00 86.31 422 PRO A N 1
ATOM 3174 C CA . PRO A 1 422 ? 25.708 -7.479 2.037 1.00 86.31 422 PRO A CA 1
ATOM 3175 C C . PRO A 1 422 ? 25.533 -6.078 1.415 1.00 86.31 422 PRO A C 1
ATOM 3177 O O . PRO A 1 422 ? 26.473 -5.522 0.841 1.00 86.31 422 PRO A O 1
ATOM 3180 N N . CYS A 1 423 ? 24.327 -5.511 1.536 1.00 87.75 423 CYS A N 1
ATOM 3181 C CA . CYS A 1 423 ? 24.049 -4.107 1.212 1.00 87.75 423 CYS A CA 1
ATOM 3182 C C . CYS A 1 423 ? 23.926 -3.287 2.500 1.00 87.75 423 CYS A C 1
ATOM 3184 O O . CYS A 1 423 ? 23.512 -3.806 3.538 1.00 87.75 423 CYS A O 1
ATOM 3186 N N . THR A 1 424 ? 24.273 -2.004 2.428 1.00 90.38 424 THR A N 1
ATOM 3187 C CA . THR A 1 424 ? 24.174 -1.083 3.565 1.00 90.38 424 THR A CA 1
ATOM 3188 C C . THR A 1 424 ? 22.935 -0.214 3.415 1.00 90.38 424 THR A C 1
ATOM 3190 O O . THR A 1 424 ? 22.809 0.526 2.439 1.00 90.38 424 THR A O 1
ATOM 3193 N N . LEU A 1 425 ? 22.044 -0.265 4.405 1.00 91.69 425 LEU A N 1
ATOM 3194 C CA . LEU A 1 425 ? 20.888 0.623 4.510 1.00 91.69 425 LEU A CA 1
ATOM 3195 C C . LEU A 1 425 ? 21.141 1.661 5.604 1.00 91.69 425 LEU A C 1
ATOM 3197 O O . LEU A 1 425 ? 21.612 1.331 6.691 1.00 91.69 425 LEU A O 1
ATOM 3201 N N . ARG A 1 426 ? 20.825 2.924 5.313 1.00 92.31 426 ARG A N 1
ATOM 3202 C CA . ARG A 1 426 ? 20.839 4.000 6.311 1.00 92.31 426 ARG A CA 1
ATOM 3203 C C . ARG A 1 426 ? 19.479 4.028 7.000 1.00 92.31 426 ARG A C 1
ATOM 3205 O O . ARG A 1 426 ? 18.465 4.028 6.309 1.00 92.31 426 ARG A O 1
ATOM 3212 N N . ILE A 1 427 ? 19.476 4.063 8.329 1.00 92.06 427 ILE A N 1
ATOM 3213 C CA . ILE A 1 427 ? 18.262 4.152 9.148 1.00 92.06 427 ILE A CA 1
ATOM 3214 C C . ILE A 1 427 ? 18.228 5.540 9.781 1.00 92.06 427 ILE A C 1
ATOM 3216 O O . ILE A 1 427 ? 19.229 5.983 10.349 1.00 92.06 427 ILE A O 1
ATOM 3220 N N . LEU A 1 428 ? 17.094 6.225 9.658 1.00 90.38 428 LEU A N 1
ATOM 3221 C CA . LEU A 1 428 ? 16.827 7.464 10.377 1.00 90.38 428 LEU A CA 1
ATOM 3222 C C . LEU A 1 428 ? 16.009 7.092 11.619 1.00 90.38 428 LEU A C 1
ATOM 3224 O O . LEU A 1 428 ? 14.889 6.631 11.459 1.00 90.38 428 LEU A O 1
ATOM 3228 N N . PRO A 1 429 ? 16.538 7.223 12.845 1.00 87.19 429 PRO A N 1
ATOM 3229 C CA . PRO A 1 429 ? 15.795 6.830 14.036 1.00 87.19 429 PRO A CA 1
ATOM 3230 C C . PRO A 1 429 ? 14.548 7.697 14.211 1.00 87.19 429 PRO A C 1
ATOM 3232 O O . PRO A 1 429 ? 14.601 8.920 14.048 1.00 87.19 429 PRO A O 1
ATOM 3235 N N . GLU A 1 430 ? 13.447 7.082 14.643 1.00 78.75 430 GLU A N 1
ATOM 3236 C CA . GLU A 1 430 ? 12.297 7.852 15.099 1.00 78.75 430 GLU A CA 1
ATOM 3237 C C . GLU A 1 430 ? 12.491 8.274 16.565 1.00 78.75 430 GLU A C 1
ATOM 3239 O O . GLU A 1 430 ? 12.211 7.529 17.505 1.00 78.75 430 GLU A O 1
ATOM 3244 N N . GLY A 1 431 ? 12.989 9.496 16.767 1.00 79.50 431 GLY A N 1
ATOM 3245 C CA . GLY A 1 431 ? 13.273 10.039 18.097 1.00 79.50 431 GLY A CA 1
ATOM 3246 C C . GLY A 1 431 ? 14.616 9.561 18.672 1.00 79.50 431 GLY A C 1
ATOM 3247 O O . GLY A 1 431 ? 15.555 9.298 17.917 1.00 79.50 431 GLY A O 1
ATOM 3248 N N . PRO A 1 432 ? 14.766 9.492 20.011 1.00 83.94 432 PRO A N 1
ATOM 3249 C CA . PRO A 1 432 ? 16.025 9.098 20.636 1.00 83.94 432 PRO A CA 1
ATOM 3250 C C . PRO A 1 432 ? 16.471 7.695 20.218 1.00 83.94 432 PRO A C 1
ATOM 3252 O O . PRO A 1 432 ? 15.682 6.751 20.210 1.00 83.94 432 PRO A O 1
ATOM 3255 N N . VAL A 1 433 ? 17.769 7.536 19.946 1.00 88.44 433 VAL A N 1
ATOM 3256 C CA . VAL A 1 433 ? 18.343 6.252 19.523 1.00 88.44 433 VAL A CA 1
ATOM 3257 C C . VAL A 1 433 ? 18.114 5.177 20.593 1.00 88.44 433 VAL A C 1
ATOM 3259 O O . VAL A 1 433 ? 18.733 5.192 21.666 1.00 88.44 433 VAL A O 1
ATOM 3262 N N . SER A 1 434 ? 17.253 4.213 20.269 1.00 91.19 434 SER A N 1
ATOM 3263 C CA . SER A 1 434 ? 16.907 3.080 21.128 1.00 91.19 434 SER A CA 1
ATOM 3264 C C . SER A 1 434 ? 18.015 2.018 21.175 1.00 91.19 434 SER A C 1
ATOM 3266 O O . SER A 1 434 ? 18.946 2.000 20.364 1.00 91.19 434 SER A O 1
ATOM 3268 N N . SER A 1 435 ? 17.927 1.095 22.137 1.00 93.31 435 SER A N 1
ATOM 3269 C CA . SER A 1 435 ? 18.780 -0.102 22.163 1.00 93.31 435 SER A CA 1
ATOM 3270 C C . SER A 1 435 ? 18.545 -0.989 20.936 1.00 93.31 435 SER A C 1
ATOM 3272 O O . SER A 1 435 ? 19.513 -1.478 20.360 1.00 93.31 435 SER A O 1
ATOM 3274 N N . ALA A 1 436 ? 17.289 -1.133 20.499 1.00 93.81 436 ALA A N 1
ATOM 3275 C CA . ALA A 1 436 ? 16.923 -1.858 19.285 1.00 93.81 436 ALA A CA 1
ATOM 3276 C C . ALA A 1 436 ? 17.621 -1.283 18.047 1.00 93.81 436 ALA A C 1
ATOM 3278 O O . ALA A 1 436 ? 18.242 -2.029 17.293 1.00 93.81 436 ALA A O 1
ATOM 3279 N N . HIS A 1 437 ? 17.602 0.047 17.897 1.00 94.38 437 HIS A N 1
ATOM 3280 C CA . HIS A 1 437 ? 18.313 0.733 16.822 1.00 94.38 437 HIS A CA 1
ATOM 3281 C C . HIS A 1 437 ? 19.816 0.453 16.885 1.00 94.38 437 HIS A C 1
ATOM 3283 O O . HIS A 1 437 ? 20.401 0.049 15.885 1.00 94.38 437 HIS A O 1
ATOM 3289 N N . ARG A 1 438 ? 20.449 0.601 18.062 1.00 94.50 438 ARG A N 1
ATOM 3290 C CA . ARG A 1 438 ? 21.887 0.314 18.228 1.00 94.50 438 ARG A CA 1
ATOM 3291 C C . ARG A 1 438 ? 22.249 -1.104 17.788 1.00 94.50 438 ARG A C 1
ATOM 3293 O O . ARG A 1 438 ? 23.200 -1.252 17.028 1.00 94.50 438 ARG A O 1
ATOM 3300 N N . VAL A 1 439 ? 21.485 -2.111 18.218 1.00 94.81 439 VAL A N 1
ATOM 3301 C CA . VAL A 1 439 ? 21.715 -3.522 17.855 1.00 94.81 439 VAL A CA 1
ATOM 3302 C C . VAL A 1 439 ? 21.534 -3.749 16.353 1.00 94.81 439 VAL A C 1
ATOM 3304 O O . VAL A 1 439 ? 22.400 -4.353 15.723 1.00 94.81 439 VAL A O 1
ATOM 3307 N N . MET A 1 440 ? 20.450 -3.229 15.767 1.00 94.31 440 MET A N 1
ATOM 3308 C CA . MET A 1 440 ? 20.168 -3.391 14.337 1.00 94.31 440 MET A CA 1
ATOM 3309 C C . MET A 1 440 ? 21.235 -2.730 13.455 1.00 94.31 440 MET A C 1
ATOM 3311 O O . MET A 1 440 ? 21.582 -3.269 12.411 1.00 94.31 440 MET A O 1
ATOM 3315 N N . THR A 1 441 ? 21.785 -1.584 13.872 1.00 94.38 441 THR A N 1
ATOM 3316 C CA . THR A 1 441 ? 22.827 -0.876 13.105 1.00 94.38 441 THR A CA 1
ATOM 3317 C C . THR A 1 441 ? 24.239 -1.428 13.292 1.00 94.38 441 THR A C 1
ATOM 3319 O O . THR A 1 441 ? 25.113 -1.123 12.485 1.00 94.38 441 THR A O 1
ATOM 3322 N N . SER A 1 442 ? 24.491 -2.217 14.341 1.00 93.25 442 SER A N 1
ATOM 3323 C CA . SER A 1 442 ? 25.814 -2.792 14.619 1.00 93.25 442 SER A CA 1
ATOM 3324 C C . SER A 1 442 ? 25.969 -4.237 14.144 1.00 93.25 442 SER A C 1
ATOM 3326 O O . SER A 1 442 ? 27.089 -4.746 14.109 1.00 93.25 442 SER A O 1
ATOM 3328 N N . THR A 1 443 ? 24.870 -4.897 13.769 1.00 89.75 443 THR A N 1
ATOM 3329 C CA . THR A 1 443 ? 24.847 -6.318 13.409 1.00 89.75 443 THR A CA 1
ATOM 3330 C C . THR A 1 443 ? 24.312 -6.504 11.988 1.00 89.75 443 THR A C 1
ATOM 3332 O O . THR A 1 443 ? 23.263 -5.950 11.663 1.00 89.75 443 THR A O 1
ATOM 3335 N N . PRO A 1 444 ? 24.970 -7.305 11.128 1.00 93.00 444 PRO A N 1
ATOM 3336 C CA . PRO A 1 444 ? 24.397 -7.685 9.842 1.00 93.00 444 PRO A CA 1
ATOM 3337 C C . PRO A 1 444 ? 23.064 -8.423 10.023 1.00 93.00 444 PRO A C 1
ATOM 3339 O O . PRO A 1 444 ? 22.990 -9.426 10.734 1.00 93.00 444 PRO A O 1
ATOM 3342 N N . MET A 1 445 ? 22.017 -7.945 9.352 1.00 93.81 445 MET A N 1
ATOM 3343 C CA . MET A 1 445 ? 20.680 -8.536 9.415 1.00 93.81 445 MET A CA 1
ATOM 3344 C C . MET A 1 445 ? 20.437 -9.440 8.203 1.00 93.81 445 MET A C 1
ATOM 3346 O O . MET A 1 445 ? 20.618 -9.020 7.061 1.00 93.81 445 MET A O 1
ATOM 3350 N N . ASN A 1 446 ? 19.982 -10.672 8.443 1.00 94.44 446 ASN A N 1
ATOM 3351 C CA . ASN A 1 446 ? 19.632 -11.611 7.375 1.00 94.44 446 ASN A CA 1
ATOM 3352 C C . ASN A 1 446 ? 18.145 -11.515 7.033 1.00 94.44 446 ASN A C 1
ATOM 3354 O O . ASN A 1 446 ? 17.295 -11.556 7.923 1.00 94.44 446 ASN A O 1
ATOM 3358 N N . VAL A 1 447 ? 17.833 -11.433 5.743 1.00 94.62 447 VAL A N 1
ATOM 3359 C CA . VAL A 1 447 ? 16.458 -11.412 5.234 1.00 94.62 447 VAL A CA 1
ATOM 3360 C C . VAL A 1 447 ? 15.870 -12.826 5.234 1.00 94.62 447 VAL A C 1
ATOM 3362 O O . VAL A 1 447 ? 16.546 -13.790 4.888 1.00 94.62 447 VAL A O 1
ATOM 3365 N N . THR A 1 448 ? 14.601 -12.950 5.614 1.00 95.06 448 THR A N 1
ATOM 3366 C CA . THR A 1 448 ? 13.860 -14.219 5.628 1.00 95.06 448 THR A CA 1
ATOM 3367 C C . THR A 1 448 ? 13.166 -14.472 4.283 1.00 95.06 448 THR A C 1
ATOM 3369 O O . THR A 1 448 ? 12.792 -13.532 3.572 1.00 95.06 448 THR A O 1
ATOM 3372 N N . ALA A 1 449 ? 12.868 -15.741 3.988 1.00 92.75 449 ALA A N 1
ATOM 3373 C CA . ALA A 1 449 ? 12.071 -16.150 2.823 1.00 92.75 449 ALA A CA 1
ATOM 3374 C C . ALA A 1 449 ? 10.594 -15.695 2.869 1.00 92.75 449 ALA A C 1
ATOM 3376 O O . ALA A 1 449 ? 9.874 -15.860 1.892 1.00 92.75 449 ALA A O 1
ATOM 3377 N N . GLN A 1 450 ? 10.130 -15.119 3.985 1.00 91.31 450 GLN A N 1
ATOM 3378 C CA . GLN A 1 450 ? 8.784 -14.545 4.105 1.00 91.31 450 GLN A CA 1
ATOM 3379 C C . GLN A 1 450 ? 8.704 -13.106 3.573 1.00 91.31 450 GLN A C 1
ATOM 3381 O O . GLN A 1 450 ? 7.682 -12.451 3.745 1.00 91.31 450 GLN A O 1
ATOM 3386 N N . SER A 1 451 ? 9.783 -12.567 3.004 1.00 94.81 451 SER A N 1
ATOM 3387 C CA . SER A 1 451 ? 9.817 -11.199 2.479 1.00 94.81 451 SER A CA 1
ATOM 3388 C C . SER A 1 451 ? 9.098 -11.095 1.137 1.00 94.81 451 SER A C 1
ATOM 3390 O O . SER A 1 451 ? 9.248 -11.955 0.274 1.00 94.81 451 SER A O 1
ATOM 3392 N N . ASP A 1 452 ? 8.330 -10.028 0.956 1.00 94.69 452 ASP A N 1
ATOM 3393 C CA . ASP A 1 452 ? 7.436 -9.837 -0.187 1.00 94.69 452 ASP A CA 1
ATOM 3394 C C . ASP A 1 452 ? 7.344 -8.351 -0.581 1.00 94.69 452 ASP A C 1
ATOM 3396 O O . ASP A 1 452 ? 8.253 -7.565 -0.317 1.00 94.69 452 ASP A O 1
ATOM 3400 N N . ARG A 1 453 ? 6.287 -7.946 -1.297 1.00 96.38 453 ARG A N 1
ATOM 3401 C CA . ARG A 1 453 ? 6.043 -6.535 -1.650 1.00 96.38 453 ARG A CA 1
ATOM 3402 C C . ARG A 1 453 ? 5.464 -5.709 -0.494 1.00 96.38 453 ARG A C 1
ATOM 3404 O O . ARG A 1 453 ? 5.496 -4.482 -0.572 1.00 96.38 453 ARG A O 1
ATOM 3411 N N . MET A 1 454 ? 4.969 -6.351 0.571 1.00 95.50 454 MET A N 1
ATOM 3412 C CA . MET A 1 454 ? 4.514 -5.656 1.779 1.00 95.50 454 MET A CA 1
ATOM 3413 C C . MET A 1 454 ? 5.689 -5.302 2.683 1.00 95.50 454 MET A C 1
ATOM 3415 O O . MET A 1 454 ? 5.716 -4.216 3.251 1.00 95.50 454 MET A O 1
ATOM 3419 N N . GLY A 1 455 ? 6.675 -6.190 2.814 1.00 96.25 455 GLY A N 1
ATOM 3420 C CA . GLY A 1 455 ? 7.841 -5.889 3.629 1.00 96.25 455 GLY A CA 1
ATOM 3421 C C . GLY A 1 455 ? 8.969 -6.909 3.565 1.00 96.25 455 GLY A C 1
ATOM 3422 O O . GLY A 1 455 ? 8.783 -8.078 3.222 1.00 96.25 455 GLY A O 1
ATOM 3423 N N . ILE A 1 456 ? 10.155 -6.444 3.948 1.00 96.56 456 ILE A N 1
ATOM 3424 C CA . ILE A 1 456 ? 11.343 -7.262 4.181 1.00 96.56 456 ILE A CA 1
ATOM 3425 C C . ILE A 1 456 ? 11.364 -7.648 5.655 1.00 96.56 456 ILE A C 1
ATOM 3427 O O . ILE A 1 456 ? 11.366 -6.788 6.534 1.00 96.56 456 ILE A O 1
ATOM 3431 N N . ARG A 1 457 ? 11.373 -8.950 5.928 1.00 96.56 457 ARG A N 1
ATOM 3432 C CA . ARG A 1 457 ? 11.351 -9.508 7.285 1.00 96.56 457 ARG A CA 1
ATOM 3433 C C . ARG A 1 457 ? 12.737 -10.026 7.623 1.00 96.56 457 ARG A C 1
ATOM 3435 O O . ARG A 1 457 ? 13.279 -10.816 6.846 1.00 96.56 457 ARG A O 1
ATOM 3442 N N . PHE A 1 458 ? 13.288 -9.625 8.763 1.00 96.25 458 PHE A N 1
ATOM 3443 C CA . PHE A 1 458 ? 14.638 -10.020 9.164 1.00 96.25 458 PHE A CA 1
ATOM 3444 C C . PHE A 1 458 ? 14.640 -11.112 10.240 1.00 96.25 458 PHE A C 1
ATOM 3446 O O . PHE A 1 458 ? 13.733 -11.219 11.065 1.00 96.25 458 PHE A O 1
ATOM 3453 N N . HIS A 1 459 ? 15.692 -11.927 10.233 1.00 94.94 459 HIS A N 1
ATOM 3454 C CA . HIS A 1 459 ? 16.030 -12.821 11.334 1.00 94.94 459 HIS A CA 1
ATOM 3455 C C . HIS A 1 459 ? 16.626 -12.038 12.514 1.00 94.94 459 HIS A C 1
ATOM 3457 O O . HIS A 1 459 ? 17.232 -10.987 12.325 1.00 94.94 459 HIS A O 1
ATOM 3463 N N . GLY A 1 460 ? 16.529 -12.617 13.715 1.00 93.19 460 GLY A N 1
ATOM 3464 C CA . GLY A 1 460 ? 17.085 -12.046 14.943 1.00 93.19 460 GLY A CA 1
ATOM 3465 C C . GLY A 1 460 ? 16.091 -11.134 15.657 1.00 93.19 460 GLY A C 1
ATOM 3466 O O . GLY A 1 460 ? 15.583 -10.179 15.076 1.00 93.19 460 GLY A O 1
ATOM 3467 N N . ALA A 1 461 ? 15.801 -11.453 16.919 1.00 94.88 461 ALA A N 1
ATOM 3468 C CA . ALA A 1 461 ? 14.957 -10.610 17.751 1.00 94.88 461 ALA A CA 1
ATOM 3469 C C . ALA A 1 461 ? 15.765 -9.416 18.280 1.00 94.88 461 ALA A C 1
ATOM 3471 O O . ALA A 1 461 ? 16.885 -9.586 18.766 1.00 94.88 461 ALA A O 1
ATOM 3472 N N . LEU A 1 462 ? 15.193 -8.219 18.197 1.00 95.19 462 LEU A N 1
ATOM 3473 C CA . LEU A 1 462 ? 15.747 -7.002 18.777 1.00 95.19 462 LEU A CA 1
ATOM 3474 C C . LEU A 1 462 ? 15.168 -6.755 20.179 1.00 95.19 462 LEU A C 1
ATOM 3476 O O . LEU A 1 462 ? 14.076 -7.238 20.492 1.00 95.19 462 LEU A O 1
ATOM 3480 N N . PRO A 1 463 ? 15.866 -5.971 21.024 1.00 95.25 463 PRO A N 1
ATOM 3481 C CA . PRO A 1 463 ? 15.288 -5.438 22.252 1.00 95.25 463 PRO A CA 1
ATOM 3482 C C . PRO A 1 463 ? 13.918 -4.785 22.000 1.00 95.25 463 PRO A C 1
ATOM 3484 O O . PRO A 1 463 ? 13.768 -4.085 20.997 1.00 95.25 463 PRO A O 1
ATOM 3487 N N . PRO A 1 464 ? 12.929 -4.974 22.889 1.00 91.81 464 PRO A N 1
ATOM 3488 C CA . PRO A 1 464 ? 11.596 -4.427 22.687 1.00 91.81 464 PRO A CA 1
ATOM 3489 C C . PRO A 1 464 ? 11.612 -2.896 22.711 1.00 91.81 464 PRO A C 1
ATOM 3491 O O . PRO A 1 464 ? 12.381 -2.267 23.443 1.00 91.81 464 PRO A O 1
ATOM 3494 N N . LEU A 1 465 ? 10.716 -2.304 21.928 1.00 88.88 465 LEU A N 1
ATOM 3495 C CA . LEU A 1 465 ? 10.391 -0.884 21.992 1.00 88.88 465 LEU A CA 1
ATOM 3496 C C . LEU A 1 465 ? 9.181 -0.665 22.915 1.00 88.88 465 LEU A C 1
ATOM 3498 O O . LEU A 1 465 ? 8.400 -1.599 23.121 1.00 88.88 465 LEU A O 1
ATOM 3502 N N . PRO A 1 466 ? 8.999 0.550 23.467 1.00 84.94 466 PRO A N 1
ATOM 3503 C CA . PRO A 1 466 ? 7.789 0.890 24.204 1.00 84.94 466 PRO A CA 1
ATOM 3504 C C . PRO A 1 466 ? 6.546 0.581 23.370 1.00 84.94 466 PRO A C 1
ATOM 3506 O O . PRO A 1 466 ? 6.479 0.934 22.191 1.00 84.94 466 PRO A O 1
ATOM 3509 N N . ALA A 1 467 ? 5.573 -0.094 23.981 1.00 74.12 467 ALA A N 1
ATOM 3510 C CA . ALA A 1 467 ? 4.331 -0.431 23.305 1.00 74.12 467 ALA A CA 1
ATOM 3511 C C . ALA A 1 467 ? 3.603 0.844 22.858 1.00 74.12 467 ALA A C 1
ATOM 3513 O O . ALA A 1 467 ? 3.472 1.802 23.620 1.00 74.12 467 ALA A O 1
ATOM 3514 N N . THR A 1 468 ? 3.104 0.834 21.627 1.00 69.88 468 THR A N 1
ATOM 3515 C CA . THR A 1 468 ? 2.225 1.875 21.097 1.00 69.88 468 THR A CA 1
ATOM 3516 C C . THR A 1 468 ? 0.778 1.453 21.317 1.00 69.88 468 THR A C 1
ATOM 3518 O O . THR A 1 468 ? 0.388 0.361 20.907 1.00 69.88 468 THR A O 1
ATOM 3521 N N . SER A 1 469 ? -0.025 2.298 21.962 1.00 64.50 469 SER A N 1
ATOM 3522 C CA . SER A 1 469 ? -1.452 2.024 22.184 1.00 64.50 469 SER A CA 1
ATOM 3523 C C . SER A 1 469 ? -2.322 2.337 20.964 1.00 64.50 469 SER A C 1
ATOM 3525 O O . SER A 1 469 ? -3.401 1.767 20.836 1.00 64.50 469 SER A O 1
ATOM 3527 N N . LEU A 1 470 ? -1.861 3.212 20.063 1.00 81.06 470 LEU A N 1
ATOM 3528 C CA . LEU A 1 470 ? -2.644 3.725 18.938 1.00 81.06 470 LEU A CA 1
ATOM 3529 C C . LEU A 1 470 ? -2.011 3.355 17.596 1.00 81.06 470 LEU A C 1
ATOM 3531 O O . LEU A 1 470 ? -0.791 3.396 17.429 1.00 81.06 470 LEU A O 1
ATOM 3535 N N . SER A 1 471 ? -2.862 3.008 16.629 1.00 88.38 471 SER A N 1
ATOM 3536 C CA . SER A 1 471 ? -2.430 2.801 15.246 1.00 88.38 471 SER A CA 1
ATOM 3537 C C . SER A 1 471 ? -2.213 4.145 14.557 1.00 88.38 471 SER A C 1
ATOM 3539 O O . SER A 1 471 ? -2.987 5.073 14.764 1.00 88.38 471 SER A O 1
ATOM 3541 N N . ARG A 1 472 ? -1.180 4.251 13.724 1.00 90.25 472 ARG A N 1
ATOM 3542 C CA . ARG A 1 472 ? -0.777 5.498 13.056 1.00 90.25 472 ARG A CA 1
ATOM 3543 C C . ARG A 1 472 ? -0.411 5.278 11.600 1.00 90.25 472 ARG A C 1
ATOM 3545 O O . ARG A 1 472 ? -0.158 4.143 11.197 1.00 90.25 472 ARG A O 1
ATOM 3552 N N . ALA A 1 473 ? -0.314 6.365 10.841 1.00 94.25 473 ALA A N 1
ATOM 3553 C CA . ALA A 1 473 ? 0.233 6.332 9.493 1.00 94.25 473 ALA A CA 1
ATOM 3554 C C . ALA A 1 473 ? 1.642 5.717 9.463 1.00 94.25 473 ALA A C 1
ATOM 3556 O O . ALA A 1 473 ? 2.507 6.040 10.282 1.00 94.25 473 ALA A O 1
ATOM 3557 N N . VAL A 1 474 ? 1.856 4.826 8.497 1.00 94.31 474 VAL A N 1
ATOM 3558 C CA . VAL A 1 474 ? 3.153 4.219 8.184 1.00 94.31 474 VAL A CA 1
ATOM 3559 C C . VAL A 1 474 ? 3.422 4.285 6.682 1.00 94.31 474 VAL A C 1
ATOM 3561 O O . VAL A 1 474 ? 2.500 4.362 5.854 1.00 94.31 474 VAL A O 1
ATOM 3564 N N . LEU A 1 475 ? 4.704 4.280 6.324 1.00 93.31 475 LEU A N 1
ATOM 3565 C CA . LEU A 1 475 ? 5.175 4.515 4.964 1.00 93.31 475 LEU A CA 1
ATOM 3566 C C . LEU A 1 475 ? 6.130 3.404 4.509 1.00 93.31 475 LEU A C 1
ATOM 3568 O O . LEU A 1 475 ? 6.753 2.746 5.345 1.00 93.31 475 LEU A O 1
ATOM 3572 N N . PRO A 1 476 ? 6.300 3.205 3.189 1.00 94.50 476 PRO A N 1
ATOM 3573 C CA . PRO A 1 476 ? 7.447 2.463 2.683 1.00 94.50 476 PRO A CA 1
ATOM 3574 C C . PRO A 1 476 ? 8.745 3.057 3.249 1.00 94.50 476 PRO A C 1
ATOM 3576 O O . PRO A 1 476 ? 8.928 4.272 3.222 1.00 94.50 476 PRO A O 1
ATOM 3579 N N . GLY A 1 477 ? 9.626 2.208 3.775 1.00 94.69 477 GLY A N 1
ATOM 3580 C CA . GLY A 1 477 ? 10.838 2.624 4.489 1.00 94.69 477 GLY A CA 1
ATOM 3581 C C . GLY A 1 477 ? 10.742 2.508 6.013 1.00 94.69 477 GLY A C 1
ATOM 3582 O O . GLY A 1 477 ? 11.768 2.306 6.652 1.00 94.69 477 GLY A O 1
ATOM 3583 N N . THR A 1 478 ? 9.535 2.551 6.590 1.00 95.00 478 THR A N 1
ATOM 3584 C CA . THR A 1 478 ? 9.329 2.378 8.036 1.00 95.00 478 THR A CA 1
ATOM 3585 C C . THR A 1 478 ? 9.765 0.982 8.493 1.00 95.00 478 THR A C 1
ATOM 3587 O O . THR A 1 478 ? 9.369 -0.023 7.899 1.00 95.00 478 THR A O 1
ATOM 3590 N N . ILE A 1 479 ? 10.519 0.903 9.590 1.00 95.50 479 ILE A N 1
ATOM 3591 C CA . ILE A 1 479 ? 10.919 -0.344 10.246 1.00 95.50 479 ILE A CA 1
ATOM 3592 C C . ILE A 1 479 ? 10.049 -0.552 11.484 1.00 95.50 479 ILE A C 1
ATOM 3594 O O . ILE A 1 479 ? 10.206 0.125 12.500 1.00 95.50 479 ILE A O 1
ATOM 3598 N N . GLN A 1 480 ? 9.134 -1.515 11.415 1.00 94.00 480 GLN A N 1
ATOM 3599 C CA . GLN A 1 480 ? 8.281 -1.891 12.540 1.00 94.00 480 GLN A CA 1
ATOM 3600 C C . GLN A 1 480 ? 8.895 -3.021 13.363 1.00 94.00 480 GLN A C 1
ATOM 3602 O O . GLN A 1 480 ? 9.535 -3.920 12.814 1.00 94.00 480 GLN A O 1
ATOM 3607 N N . LEU A 1 481 ? 8.640 -3.007 14.672 1.00 92.94 481 LEU A N 1
ATOM 3608 C CA . LEU A 1 481 ? 9.041 -4.058 15.602 1.00 92.94 481 LEU A CA 1
ATOM 3609 C C . LEU A 1 481 ? 7.808 -4.697 16.269 1.00 92.94 481 LEU A C 1
ATOM 3611 O O . LEU A 1 481 ? 7.274 -4.144 17.233 1.00 92.94 481 LEU A O 1
ATOM 3615 N N . PRO A 1 482 ? 7.330 -5.849 15.771 1.00 90.00 482 PRO A N 1
ATOM 3616 C CA . PRO A 1 482 ? 6.250 -6.605 16.397 1.00 90.00 482 PRO A CA 1
ATOM 3617 C C . PRO A 1 482 ? 6.657 -7.203 17.761 1.00 90.00 482 PRO A C 1
ATOM 3619 O O . PRO A 1 482 ? 7.842 -7.238 18.098 1.00 90.00 482 PRO A O 1
ATOM 3622 N N . PRO A 1 483 ? 5.696 -7.742 18.544 1.00 86.31 483 PRO A N 1
ATOM 3623 C CA . PRO A 1 483 ? 5.963 -8.333 19.861 1.00 86.31 483 PRO A CA 1
ATOM 3624 C C . PRO A 1 483 ? 6.937 -9.520 19.873 1.00 86.31 483 PRO A C 1
ATOM 3626 O O . PRO A 1 483 ? 7.525 -9.807 20.910 1.00 86.31 483 PRO A O 1
ATOM 3629 N N . ASP A 1 484 ? 7.117 -10.214 18.745 1.00 88.44 484 ASP A N 1
ATOM 3630 C CA . ASP A 1 484 ? 8.096 -11.303 18.617 1.00 88.44 484 ASP A CA 1
ATOM 3631 C C . ASP A 1 484 ? 9.545 -10.801 18.447 1.00 88.44 484 ASP A C 1
ATOM 3633 O O . ASP A 1 484 ? 10.480 -11.602 18.371 1.00 88.44 484 ASP A O 1
ATOM 3637 N N . GLY A 1 485 ? 9.727 -9.478 18.385 1.00 92.00 485 GLY A N 1
ATOM 3638 C CA . GLY A 1 485 ? 11.013 -8.803 18.291 1.00 92.00 485 GLY A CA 1
ATOM 3639 C C . GLY A 1 485 ? 11.659 -8.860 16.908 1.00 92.00 485 GLY A C 1
ATOM 3640 O O . GLY A 1 485 ? 12.783 -8.385 16.771 1.00 92.00 485 GLY A O 1
ATOM 3641 N N . LYS A 1 486 ? 11.015 -9.420 15.876 1.00 94.75 486 LYS A N 1
ATOM 3642 C CA . LYS A 1 486 ? 11.625 -9.540 14.540 1.00 94.75 486 LYS A CA 1
ATOM 3643 C C . LYS A 1 486 ? 11.268 -8.331 13.674 1.00 94.75 486 LYS A C 1
ATOM 3645 O O . LYS A 1 486 ? 10.094 -8.157 13.351 1.00 94.75 486 LYS A O 1
ATOM 3650 N N . PRO A 1 487 ? 12.236 -7.493 13.268 1.00 95.94 487 PRO A N 1
ATOM 3651 C CA . PRO A 1 487 ? 11.917 -6.257 12.572 1.00 95.94 487 PRO A CA 1
ATOM 3652 C C . PRO A 1 487 ? 11.396 -6.518 11.154 1.00 95.94 487 PRO A C 1
ATOM 3654 O O . PRO A 1 487 ? 11.802 -7.470 10.474 1.00 95.94 487 PRO A O 1
ATOM 3657 N N . ILE A 1 488 ? 10.510 -5.632 10.702 1.00 96.69 488 ILE A N 1
ATOM 3658 C CA . ILE A 1 488 ? 9.904 -5.651 9.370 1.00 96.69 488 ILE A CA 1
ATOM 3659 C C . ILE A 1 488 ? 10.097 -4.275 8.731 1.00 96.69 488 ILE A C 1
ATOM 3661 O O . ILE A 1 488 ? 9.558 -3.288 9.224 1.00 96.69 488 ILE A O 1
ATOM 3665 N N . LEU A 1 489 ? 10.838 -4.211 7.625 1.00 97.19 489 LEU A N 1
ATOM 3666 C CA . LEU A 1 489 ? 10.952 -3.016 6.787 1.00 97.19 489 LEU A CA 1
ATOM 3667 C C . LEU A 1 489 ? 9.786 -2.987 5.795 1.00 97.19 489 LEU A C 1
ATOM 3669 O O . LEU A 1 489 ? 9.687 -3.860 4.933 1.00 97.19 489 LEU A O 1
ATOM 3673 N N . LEU A 1 490 ? 8.908 -1.997 5.917 1.00 97.25 490 LEU A N 1
ATOM 3674 C CA . LEU A 1 490 ? 7.723 -1.843 5.078 1.00 97.25 490 LEU A CA 1
ATOM 3675 C C . LEU A 1 490 ? 8.092 -1.410 3.652 1.00 97.25 490 LEU A C 1
ATOM 3677 O O . LEU A 1 490 ? 8.953 -0.555 3.448 1.00 97.25 490 LEU A O 1
ATOM 3681 N N . LEU A 1 491 ? 7.417 -1.992 2.662 1.00 96.88 491 LEU A N 1
ATOM 3682 C CA . LEU A 1 491 ? 7.613 -1.732 1.234 1.00 96.88 491 LEU A CA 1
ATOM 3683 C C . LEU A 1 491 ? 6.339 -1.166 0.576 1.00 96.88 491 LEU A C 1
ATOM 3685 O O . LEU A 1 491 ? 5.415 -0.708 1.243 1.00 96.88 491 LEU A O 1
ATOM 3689 N N . CYS A 1 492 ? 6.312 -1.127 -0.755 1.00 96.38 492 CYS A N 1
ATOM 3690 C CA . CYS A 1 492 ? 5.317 -0.419 -1.559 1.00 96.38 492 CYS A CA 1
ATOM 3691 C C . CYS A 1 492 ? 3.865 -0.903 -1.386 1.00 96.38 492 CYS A C 1
ATOM 3693 O O . CYS A 1 492 ? 2.952 -0.090 -1.528 1.00 96.38 492 CYS A O 1
ATOM 3695 N N . ASP A 1 493 ? 3.641 -2.179 -1.051 1.00 97.19 493 ASP A N 1
ATOM 3696 C 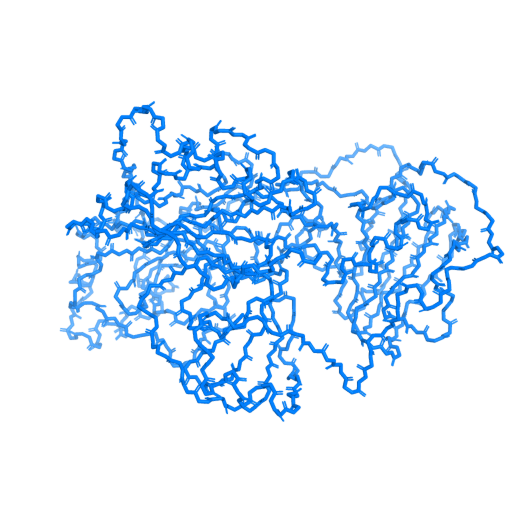CA . ASP A 1 493 ? 2.302 -2.738 -0.794 1.00 97.19 493 ASP A CA 1
ATOM 3697 C C . ASP A 1 493 ? 1.966 -2.807 0.710 1.00 97.19 493 ASP A C 1
ATOM 3699 O O . ASP A 1 493 ? 0.955 -3.402 1.090 1.00 97.19 493 ASP A O 1
ATOM 3703 N N . ALA A 1 494 ? 2.810 -2.234 1.579 1.00 95.56 494 ALA A N 1
ATOM 3704 C CA . ALA A 1 494 ? 2.563 -2.199 3.016 1.00 95.56 494 ALA A CA 1
ATOM 3705 C C . ALA A 1 494 ? 1.281 -1.436 3.356 1.00 95.56 494 ALA A C 1
ATOM 3707 O O . ALA A 1 494 ? 0.905 -0.476 2.678 1.00 95.56 494 ALA A O 1
ATOM 3708 N N . GLN A 1 495 ? 0.666 -1.818 4.471 1.00 94.44 495 GLN A N 1
ATOM 3709 C CA . GLN A 1 495 ? -0.458 -1.114 5.069 1.00 94.44 495 GLN A CA 1
ATOM 3710 C C . GLN A 1 495 ? -0.189 0.391 5.217 1.00 94.44 495 GLN A C 1
ATOM 3712 O O . GLN A 1 495 ? 0.946 0.827 5.395 1.00 94.44 495 GLN A O 1
ATOM 3717 N N . THR A 1 496 ? -1.247 1.197 5.174 1.00 95.81 496 THR A N 1
ATOM 3718 C CA . THR A 1 496 ? -1.149 2.654 5.367 1.00 95.81 496 THR A CA 1
ATOM 3719 C C . THR A 1 496 ? -1.192 3.060 6.835 1.00 95.81 496 THR A C 1
ATOM 3721 O O . THR A 1 496 ? -0.636 4.094 7.190 1.00 95.81 496 THR A O 1
ATOM 3724 N N . ILE A 1 497 ? -1.823 2.238 7.676 1.00 94.56 497 ILE A N 1
ATOM 3725 C CA . ILE A 1 497 ? -1.958 2.412 9.121 1.00 94.56 497 ILE A CA 1
ATOM 3726 C C . ILE A 1 497 ? -1.380 1.174 9.811 1.00 94.56 497 ILE A C 1
ATOM 3728 O O . ILE A 1 497 ? -1.695 0.049 9.426 1.00 94.56 497 ILE A O 1
ATOM 3732 N N . GLY A 1 498 ? -0.542 1.367 10.828 1.00 90.38 498 GLY A N 1
ATOM 3733 C CA . GLY A 1 498 ? 0.073 0.296 11.606 1.00 90.38 498 GLY A CA 1
ATOM 3734 C C . GLY A 1 498 ? 0.122 0.619 13.098 1.00 90.38 498 GLY A C 1
ATOM 3735 O O . GLY A 1 498 ? 0.285 1.771 13.486 1.00 90.38 498 GLY A O 1
ATOM 3736 N N . GLY A 1 499 ? -0.012 -0.414 13.932 1.00 87.06 499 GLY A N 1
ATOM 3737 C CA . GLY A 1 499 ? -0.010 -0.296 15.398 1.00 87.06 499 GLY A CA 1
ATOM 3738 C C . GLY A 1 499 ? 1.206 -0.912 16.089 1.00 87.06 499 GLY A C 1
ATOM 3739 O O . GLY A 1 499 ? 1.186 -1.067 17.305 1.00 87.06 499 GLY A O 1
ATOM 3740 N N . TYR A 1 500 ? 2.231 -1.319 15.334 1.00 89.44 500 TYR A N 1
ATOM 3741 C CA . TYR A 1 500 ? 3.492 -1.771 15.918 1.00 89.44 500 TYR A CA 1
ATOM 3742 C C . TYR A 1 500 ? 4.430 -0.586 16.168 1.00 89.44 500 TYR A C 1
ATOM 3744 O O . TYR A 1 500 ? 4.452 0.334 15.342 1.00 89.44 500 TYR A O 1
ATOM 3752 N N . PRO A 1 501 ? 5.247 -0.639 17.238 1.00 90.56 501 PRO A N 1
ATOM 3753 C CA . PRO A 1 501 ? 6.316 0.322 17.463 1.00 90.56 501 PRO A CA 1
ATOM 3754 C C . PRO A 1 501 ? 7.225 0.470 16.242 1.00 90.56 501 PRO A C 1
ATOM 3756 O O . PRO A 1 501 ? 7.541 -0.511 15.564 1.00 90.56 501 PRO A O 1
ATOM 3759 N N . VAL A 1 502 ? 7.654 1.703 15.988 1.00 91.62 502 VAL A N 1
ATOM 3760 C CA . VAL A 1 502 ? 8.531 2.064 14.872 1.00 91.62 502 VAL A CA 1
ATOM 3761 C C . VAL A 1 502 ? 9.940 2.310 15.401 1.00 91.62 502 VAL A C 1
ATOM 3763 O O . VAL A 1 502 ? 10.127 3.011 16.394 1.00 91.62 502 VAL A O 1
ATOM 3766 N N . LEU A 1 503 ? 10.927 1.695 14.754 1.00 90.25 503 LEU A N 1
ATOM 3767 C CA . LEU A 1 503 ? 12.346 1.860 15.063 1.00 90.25 503 LEU A CA 1
ATOM 3768 C C . LEU A 1 503 ? 12.949 3.063 14.324 1.00 90.25 503 LEU A C 1
ATOM 3770 O O . LEU A 1 503 ? 13.795 3.762 14.887 1.00 90.25 503 LEU A O 1
ATOM 3774 N N . GLY A 1 504 ? 12.524 3.282 13.079 1.00 87.62 504 GLY A N 1
ATOM 3775 C CA . GLY A 1 504 ? 13.007 4.320 12.171 1.00 87.62 504 GLY A CA 1
ATOM 3776 C C . GLY A 1 504 ? 12.400 4.209 10.784 1.00 87.62 504 GLY A C 1
ATOM 3777 O O . GLY A 1 504 ? 11.641 3.234 10.559 1.00 87.62 504 GLY A O 1
#

Foldseek 3Di:
DPDPDQLQDWDDDPQWTWHDDPQFKIKIFGNDQDPDLLVRLLLQVVLQVLQVVLVQWFFQAWAAASGIIMTTGDCVGHPHPVVVVVSSVVSSPDDDDRRDFAAEAEFEWAFDDPFFPCQVVLCVVLVHDNVVLQCQQQVDWWFFRAAKPAFLKTKTADRDPSSADAFAPDWAQWDAAQFWFHHGRTIIGHNFIGIGRTRGTTGTQDRQAALVDVVRGPGAGSHIYGYDYDPDHDPDDDRPDPDDDDDDDFFKKFFQFQWPFKWKFFQFATHNLNRHHFGAGDLPLVFQQLFQVQLVHDSRFIKIKDWQFHTKMAGQAWWWKAKGDFFDPPDDHQHIDTDHHGDIDGRGGGPDDTMMIMAIAQGWDWDARNNTQGAQQRVQHHTPSSGTDDGGDMIGGHDGPDGDDDRPDGPDCVVDPHADVVHDDDADFNHDQDQQNVVPNVDDWDWDPVADQQWTKTDDAGDADPFAPIKDADHQQWWFQDPSRIIIRGTRNHMGIGRGDTGD

Radius of gyration: 24.28 Å; chains: 1; bounding box: 58×51×64 Å

pLDDT: mean 89.6, std 13.19, range [29.56, 98.81]